Protein AF-A0A915UK64-F1 (afdb_monomer)

Nearest PDB structures (foldseek):
  8p67-assembly1_A  TM=4.658E-01  e=6.134E-02  Thermothelomyces thermophilus
  7o0e-assembly2_A  TM=4.823E-01  e=8.021E-02  Thermothelomyces thermophilus ATCC 42464
  5azw-assembly1_B  TM=4.954E-01  e=1.466E+00  Homo sapiens
  2wlj-assembly1_A-2  TM=1.503E-01  e=3.921E+00  Paramagnetospirillum magnetotacticum

Mean predicted aligned error: 5.19 Å

Sequence (589 aa):
MHRLSAAVVAVWLAAMCLLARPHQVGDASEYVAMAGRLASGRPPAMTAEEMAAFTRAWAGSTAGYELQSRQLDPLRGTDGRYDMPHSWVYPLIAVPGVWLARLVGAGDPWGLVLLNVALVLAVLWLAVRRGAGPWTLTLLAGPLAWWIDKPISDLFIACLVALAALAWPAPLSIVLLGLAAAQNPALGVAAATFTLAAVAAEPARLRSRAWQVAVLVGVLLAALPAAYCLVRIGRITPLTVWTDTAVWPSWAAFAFPVLDLNLGFVPRFLPGALAMGLAMLAPAAWRVPGAIPGAVTMLLLLLAVSQQPSHNTGGHPDFSRYWLWVWPFAFPFLLAQDASPTRGARLLGSCLLAAALAWSTMAFRMDRPETYRYPTPLAAWVWRAHPGWSSPLPEAFAERTSHREPGLVPTSTPGCEKVLLANGAWPASCPPRADAPAGCLDGGVLCYANRGADGTYTFEELGRPAQSDLVVHDRTWPRADDASRWVERAVRSGRAGEDGGVAQVRAIWGAAWRQSWVAADGRMIVYVRDVGEAARMAVRHPRPVGIRVTTPDGHHSETTAAPGTDPTMILLPPGAHVLVDISDGPTPR

pLDDT: mean 93.42, std 7.1, range [50.53, 98.69]

Foldseek 3Di:
DFVVLLVVLVVLLVVLLVVFAQAEKFCLLLLLQLLVQVLVVHHSWAALVSQVVSQVVCCPPPRRRHDNVQPDPLQQWPVRTGHGQFFNLLSNVLSVLQVVCVVVVHGSLRSLLVVLSVLLVVLSVLCVVLLFGLLLLLVSLALLSLCSNYSDCLSVLLSLCLVLLSCPPFLVSLLSLLLSLLRPVLSVLLSVLSLVLVCVVPVCLVVDPSNVVSNVNSVCSNQVRQVVCCNTSVGSGSNCVQQVQQDQFDPLLLCVLADPCQAHCCNQQVLNVCSLVVLLPDPQLCVFPLLVSLVVSLNSLSRVRSSGLDQLGMDHQRHGSSVSNNPSSSSSSSSSLSPDPDPVSNVSSNVSSVVSNVSCVPRNRNPDHHDQQAGDPRRLCCCQVPVPVDDHDLQSVQSHQQVDVRGEPFGAHQLRQKTKHALQWGALSDQDPAGDPPLRNDHQWIKMWHQDPVRHTDIDTPGHRSDGPHDYDPHTDNGNDLQSVVVCVVCNQWTKDQPQAQKDWPDKPQFPDKTWTAGPQRKIKMKTFQHDPAIKTWMAGQAKKWKWKADSVGDIDIDIDGHDPGTDIGGHHGDGIMMIIIHHDHDDD

Structure (mmCIF, N/CA/C/O backbone):
data_AF-A0A915UK64-F1
#
_entry.id   AF-A0A915UK64-F1
#
loop_
_atom_site.group_PDB
_atom_site.id
_atom_site.type_symbol
_atom_site.label_atom_id
_atom_site.label_alt_id
_atom_site.label_comp_id
_atom_site.label_asym_id
_atom_site.label_entity_id
_atom_site.label_seq_id
_atom_site.pdbx_PDB_ins_code
_atom_site.Cartn_x
_atom_site.Cartn_y
_atom_site.Cartn_z
_atom_site.occupancy
_atom_site.B_iso_or_equiv
_atom_site.auth_seq_id
_atom_site.auth_comp_id
_atom_site.auth_asym_id
_atom_site.auth_atom_id
_atom_site.pdbx_PDB_model_num
ATOM 1 N N . MET A 1 1 ? -29.291 16.545 12.055 1.00 79.31 1 MET A N 1
ATOM 2 C CA . MET A 1 1 ? -28.179 16.315 11.105 1.00 79.31 1 MET A CA 1
ATOM 3 C C . MET A 1 1 ? -27.456 14.997 11.369 1.00 79.31 1 MET A C 1
ATOM 5 O O . MET A 1 1 ? -27.470 14.181 10.466 1.00 79.31 1 MET A O 1
ATOM 9 N N . HIS A 1 2 ? -26.930 14.713 12.573 1.00 90.31 2 HIS A N 1
ATOM 10 C CA . HIS A 1 2 ? -26.119 13.493 12.804 1.00 90.31 2 HIS A CA 1
ATOM 11 C C . HIS A 1 2 ? -26.854 12.188 12.462 1.00 90.31 2 HIS A C 1
ATOM 13 O O . HIS A 1 2 ? -26.310 11.352 11.753 1.00 90.31 2 HIS A O 1
ATOM 19 N N . ARG A 1 3 ? -28.128 12.050 12.867 1.00 93.00 3 ARG A N 1
ATOM 20 C CA . ARG A 1 3 ? -28.955 10.874 12.528 1.00 93.00 3 ARG A CA 1
ATOM 21 C C . ARG A 1 3 ? -29.110 10.660 11.020 1.00 93.00 3 ARG A C 1
ATOM 23 O O . ARG A 1 3 ? -29.077 9.524 10.571 1.00 93.00 3 ARG A O 1
ATOM 30 N N . LEU A 1 4 ? -29.260 11.743 10.254 1.00 94.94 4 LEU A N 1
ATOM 31 C CA . LEU A 1 4 ? -29.388 11.669 8.799 1.00 94.94 4 LEU A CA 1
ATOM 32 C C . LEU A 1 4 ? -28.062 11.238 8.164 1.00 94.94 4 LEU A C 1
ATOM 34 O O . LEU A 1 4 ? -28.054 10.297 7.385 1.00 94.94 4 LEU A O 1
ATOM 38 N N . SER A 1 5 ? -26.945 11.868 8.539 1.00 95.31 5 SER A N 1
ATOM 39 C CA . SER A 1 5 ? -25.614 11.492 8.043 1.00 95.31 5 SER A CA 1
ATOM 40 C C . SER A 1 5 ? -25.278 10.034 8.366 1.00 95.31 5 SER A C 1
ATOM 42 O O . SER A 1 5 ? -24.819 9.304 7.494 1.00 95.31 5 SER A O 1
ATOM 44 N N . ALA A 1 6 ? -25.569 9.590 9.592 1.00 95.69 6 ALA A N 1
ATOM 45 C CA . ALA A 1 6 ? -25.378 8.206 10.006 1.00 95.69 6 ALA A CA 1
ATOM 46 C C . ALA A 1 6 ? -26.251 7.236 9.197 1.00 95.69 6 ALA A C 1
ATOM 48 O O . ALA A 1 6 ? -25.753 6.208 8.755 1.00 95.69 6 ALA A O 1
ATOM 49 N N . ALA A 1 7 ? -27.524 7.573 8.959 1.00 96.56 7 ALA A N 1
ATOM 50 C CA . ALA A 1 7 ? -28.413 6.762 8.131 1.00 96.56 7 ALA A CA 1
ATOM 51 C C . ALA A 1 7 ? -27.917 6.667 6.680 1.00 96.56 7 ALA A C 1
ATOM 53 O O . ALA A 1 7 ? -27.908 5.578 6.118 1.00 96.56 7 ALA A O 1
ATOM 54 N N . VAL A 1 8 ? -27.444 7.772 6.095 1.00 97.31 8 VAL A N 1
ATOM 55 C CA . VAL A 1 8 ? -26.867 7.785 4.739 1.00 97.31 8 VAL A CA 1
ATOM 56 C C . VAL A 1 8 ? -25.646 6.868 4.655 1.00 97.31 8 VAL A C 1
ATOM 58 O O . VAL A 1 8 ? -25.577 6.036 3.755 1.00 97.31 8 VAL A O 1
ATOM 61 N N . VAL A 1 9 ? -24.714 6.967 5.607 1.00 96.00 9 VAL A N 1
ATOM 62 C CA . VAL A 1 9 ? -23.528 6.095 5.636 1.00 96.00 9 VAL A CA 1
ATOM 63 C C . VAL A 1 9 ? -23.908 4.638 5.883 1.00 96.00 9 VAL A C 1
ATOM 65 O O . VAL A 1 9 ? -23.344 3.759 5.244 1.00 96.00 9 VAL A O 1
ATOM 68 N N . ALA A 1 10 ? -24.885 4.367 6.751 1.00 96.50 10 ALA A N 1
ATOM 69 C CA . ALA A 1 10 ? -25.378 3.014 6.991 1.00 96.50 10 ALA A CA 1
ATOM 70 C C . ALA A 1 10 ? -25.997 2.396 5.729 1.00 96.50 10 ALA A C 1
ATOM 72 O O . ALA A 1 10 ? -25.698 1.251 5.408 1.00 96.50 10 ALA A O 1
ATOM 73 N N . VAL A 1 11 ? -26.819 3.152 4.992 1.00 97.06 11 VAL A N 1
ATOM 74 C CA . VAL A 1 11 ? -27.414 2.702 3.723 1.00 97.06 11 VAL A CA 1
ATOM 75 C C . VAL A 1 11 ? -26.334 2.476 2.669 1.00 97.06 11 VAL A C 1
ATOM 77 O O . VAL A 1 11 ? -26.358 1.454 1.989 1.00 97.06 11 VAL A O 1
ATOM 80 N N . TRP A 1 12 ? -25.365 3.387 2.554 1.00 96.81 12 TRP A N 1
ATOM 81 C CA . TRP A 1 12 ? -24.244 3.228 1.631 1.00 96.81 12 TRP A CA 1
ATOM 82 C C . TRP A 1 12 ? -23.401 1.989 1.964 1.00 96.81 12 TRP A C 1
ATOM 84 O O . TRP A 1 12 ? -23.157 1.171 1.083 1.00 96.81 12 TRP A O 1
ATOM 94 N N . LEU A 1 13 ? -23.030 1.788 3.233 1.00 94.25 13 LEU A N 1
ATOM 95 C CA . LEU A 1 13 ? -22.301 0.595 3.675 1.00 94.25 13 LEU A CA 1
ATOM 96 C C . LEU A 1 13 ? -23.113 -0.682 3.460 1.00 94.25 13 LEU A C 1
ATOM 98 O O . LEU A 1 13 ? -22.552 -1.677 3.022 1.00 94.25 13 LEU A O 1
ATOM 102 N N . ALA A 1 14 ? -24.421 -0.668 3.721 1.00 94.19 14 ALA A N 1
ATOM 103 C CA . ALA A 1 14 ? -25.285 -1.810 3.440 1.00 94.19 14 ALA A CA 1
ATOM 104 C C . ALA A 1 14 ? -25.303 -2.138 1.940 1.00 94.19 14 ALA A C 1
ATOM 106 O O . ALA A 1 14 ? -25.148 -3.299 1.573 1.00 94.19 14 ALA A O 1
ATOM 107 N N . ALA A 1 15 ? -25.414 -1.125 1.074 1.00 95.00 15 ALA A N 1
ATOM 108 C CA . ALA A 1 15 ? -25.320 -1.307 -0.371 1.00 95.00 15 ALA A CA 1
ATOM 109 C C . ALA A 1 15 ? -23.956 -1.879 -0.783 1.00 95.00 15 ALA A C 1
ATOM 111 O O . ALA A 1 15 ? -23.910 -2.777 -1.618 1.00 95.00 15 ALA A O 1
ATOM 112 N N . MET A 1 16 ? -22.860 -1.423 -0.167 1.00 93.00 16 MET A N 1
ATOM 113 C CA . MET A 1 16 ? -21.542 -2.009 -0.407 1.00 93.00 16 MET A CA 1
ATOM 114 C C . MET A 1 16 ? -21.501 -3.480 0.045 1.00 93.00 16 MET A C 1
ATOM 116 O O . MET A 1 16 ? -21.203 -4.361 -0.749 1.00 93.00 16 MET A O 1
ATOM 120 N N . CYS A 1 17 ? -21.909 -3.797 1.271 1.00 90.75 17 CYS A N 1
ATOM 121 C CA . CYS A 1 17 ? -21.935 -5.176 1.767 1.00 90.75 17 CYS A CA 1
ATOM 122 C C . CYS A 1 17 ? -22.793 -6.122 0.905 1.00 90.75 17 CYS A C 1
ATOM 124 O O . CYS A 1 17 ? -22.450 -7.291 0.768 1.00 90.75 17 CYS A O 1
ATOM 126 N N . LEU A 1 18 ? -23.880 -5.637 0.294 1.00 91.38 18 LEU A N 1
ATOM 127 C CA . LEU A 1 18 ? -24.705 -6.427 -0.633 1.00 91.38 18 LEU A CA 1
ATOM 128 C C . LEU A 1 18 ? -24.011 -6.716 -1.973 1.00 91.38 18 LEU A C 1
ATOM 130 O O . LEU A 1 18 ? -24.342 -7.694 -2.640 1.00 91.38 18 LEU A O 1
ATOM 134 N N . LEU A 1 19 ? -23.067 -5.867 -2.374 1.00 91.25 19 LEU A N 1
ATOM 135 C CA . LEU A 1 19 ? -22.261 -6.032 -3.584 1.00 91.25 19 LEU A CA 1
ATOM 136 C C . LEU A 1 19 ? -20.960 -6.808 -3.327 1.00 91.25 19 LEU A C 1
ATOM 138 O O . LEU A 1 19 ? -20.279 -7.170 -4.286 1.00 91.25 19 LEU A O 1
ATOM 142 N N . ALA A 1 20 ? -20.615 -7.053 -2.060 1.00 89.75 20 ALA A N 1
ATOM 143 C CA . ALA A 1 20 ? -19.402 -7.751 -1.661 1.00 89.75 20 ALA A CA 1
ATOM 144 C C . ALA A 1 20 ? -19.347 -9.152 -2.278 1.00 89.75 20 ALA A C 1
ATOM 146 O O . ALA A 1 20 ? -20.303 -9.925 -2.201 1.00 89.75 20 ALA A O 1
ATOM 147 N N . ARG A 1 21 ? -18.203 -9.498 -2.866 1.00 91.25 21 ARG A N 1
ATOM 148 C CA . ARG A 1 21 ? -17.888 -10.854 -3.323 1.00 91.25 21 ARG A CA 1
ATOM 149 C C . ARG A 1 21 ? -16.473 -11.163 -2.866 1.00 91.25 21 ARG A C 1
ATOM 151 O O . ARG A 1 21 ? -15.612 -10.333 -3.106 1.00 91.25 21 ARG A O 1
ATOM 158 N N . PRO A 1 22 ? -16.192 -12.305 -2.222 1.00 91.44 22 PRO A N 1
ATOM 159 C CA . PRO A 1 22 ? -14.835 -12.598 -1.802 1.00 91.44 22 PRO A CA 1
ATOM 160 C C . PRO A 1 22 ? -13.866 -12.525 -2.983 1.00 91.44 22 PRO A C 1
ATOM 162 O O . PRO A 1 22 ? -13.942 -13.326 -3.914 1.00 91.44 22 PRO A O 1
ATOM 165 N N . HIS A 1 23 ? -12.975 -11.541 -2.936 1.00 87.81 23 HIS A N 1
ATOM 166 C CA . HIS A 1 23 ? -11.947 -11.316 -3.941 1.00 87.81 23 HIS A CA 1
ATOM 167 C C . HIS A 1 23 ? -10.587 -11.516 -3.290 1.00 87.81 23 HIS A C 1
ATOM 169 O O . HIS A 1 23 ? -10.319 -11.007 -2.201 1.00 87.81 23 HIS A O 1
ATOM 175 N N . GLN A 1 24 ? -9.716 -12.256 -3.963 1.00 84.81 24 GLN A N 1
ATOM 176 C CA . GLN A 1 24 ? -8.346 -12.404 -3.514 1.00 84.81 24 GLN A CA 1
ATOM 177 C C . GLN A 1 24 ? -7.506 -11.237 -4.014 1.00 84.81 24 GLN A C 1
ATOM 179 O O . GLN A 1 24 ? -7.535 -10.888 -5.190 1.00 84.81 24 GLN A O 1
ATOM 184 N N . VAL A 1 25 ? -6.744 -10.672 -3.090 1.00 88.69 25 VAL A N 1
ATOM 185 C CA . VAL A 1 25 ? -5.741 -9.635 -3.316 1.00 88.69 25 VAL A CA 1
ATOM 186 C C . VAL A 1 25 ? -4.632 -9.843 -2.288 1.00 88.69 25 VAL A C 1
ATOM 188 O O . VAL A 1 25 ? -4.912 -10.348 -1.196 1.00 88.69 25 VAL A O 1
ATOM 191 N N . GLY A 1 26 ? -3.396 -9.473 -2.622 1.00 87.25 26 GLY A N 1
ATOM 192 C CA . GLY A 1 26 ? -2.259 -9.579 -1.702 1.00 87.25 26 GLY A CA 1
ATOM 193 C C . GLY A 1 26 ? -2.134 -10.944 -1.004 1.00 87.25 26 GLY A C 1
ATOM 194 O O . GLY A 1 26 ? -2.046 -11.991 -1.643 1.00 87.25 26 GLY A O 1
ATOM 195 N N . ASP A 1 27 ? -2.141 -10.922 0.327 1.00 89.94 27 ASP A N 1
ATOM 196 C CA . ASP A 1 27 ? -1.935 -12.042 1.256 1.00 89.94 27 ASP A CA 1
ATOM 197 C C . ASP A 1 27 ? -3.220 -12.824 1.615 1.00 89.94 27 ASP A C 1
ATOM 199 O O . ASP A 1 27 ? -3.215 -13.683 2.498 1.00 89.94 27 ASP A O 1
ATOM 203 N N . ALA A 1 28 ? -4.330 -12.594 0.904 1.00 92.25 28 ALA A N 1
ATOM 204 C CA . ALA A 1 28 ? -5.612 -13.277 1.125 1.00 92.25 28 ALA A CA 1
ATOM 205 C C . ALA A 1 28 ? -5.521 -14.817 1.119 1.00 92.25 28 ALA A C 1
ATOM 207 O O . ALA A 1 28 ? -6.276 -15.479 1.837 1.00 92.25 28 ALA A O 1
ATOM 208 N N . SER A 1 29 ? -4.618 -15.400 0.321 1.00 92.38 29 SER A N 1
ATOM 209 C CA . SER A 1 29 ? -4.426 -16.856 0.257 1.00 92.38 29 SER A CA 1
ATOM 210 C C . SER A 1 29 ? -3.999 -17.449 1.591 1.00 92.38 29 SER A C 1
ATOM 212 O O . SER A 1 29 ? -4.513 -18.497 1.982 1.00 92.38 29 SER A O 1
ATOM 214 N N . GLU A 1 30 ? -3.126 -16.761 2.319 1.00 94.25 30 GLU A N 1
ATOM 215 C CA . GLU A 1 30 ? -2.620 -17.205 3.614 1.00 94.25 30 GLU A CA 1
ATOM 216 C C . GLU A 1 30 ? -3.752 -17.264 4.643 1.00 94.25 30 GLU A C 1
ATOM 218 O O . GLU A 1 30 ? -3.938 -18.282 5.315 1.00 94.25 30 GLU A O 1
ATOM 223 N N . TYR A 1 31 ? -4.570 -16.210 4.724 1.00 96.44 31 TYR A N 1
ATOM 224 C CA . TYR A 1 31 ? -5.657 -16.143 5.700 1.00 96.44 31 TYR A CA 1
ATOM 225 C C . TYR A 1 31 ? -6.777 -17.137 5.414 1.00 96.44 31 TYR A C 1
ATOM 227 O O . TYR A 1 31 ? -7.247 -17.797 6.342 1.00 96.44 31 TYR A O 1
ATOM 235 N N . VAL A 1 32 ? -7.191 -17.281 4.150 1.00 96.25 32 VAL A N 1
ATOM 236 C CA . VAL A 1 32 ? -8.225 -18.254 3.761 1.00 96.25 32 VAL A CA 1
ATOM 237 C C . VAL A 1 32 ? -7.767 -19.671 4.095 1.00 96.25 32 VAL A C 1
ATOM 239 O O . VAL A 1 32 ? -8.522 -20.449 4.679 1.00 96.25 32 VAL A O 1
ATOM 242 N N . ALA A 1 33 ? -6.513 -19.998 3.781 1.00 95.88 33 ALA A N 1
ATOM 243 C CA . ALA A 1 33 ? -5.968 -21.324 4.017 1.00 95.88 33 ALA A CA 1
ATOM 244 C C . ALA A 1 33 ? -5.829 -21.632 5.520 1.00 95.88 33 ALA A C 1
ATOM 246 O O . ALA A 1 33 ? -6.239 -22.707 5.970 1.00 95.88 33 ALA A O 1
ATOM 247 N N . MET A 1 34 ? -5.330 -20.680 6.320 1.00 97.75 34 MET A N 1
ATOM 248 C CA . MET A 1 34 ? -5.285 -20.814 7.781 1.00 97.75 34 MET A CA 1
ATOM 249 C C . MET A 1 34 ? -6.688 -20.958 8.385 1.00 97.75 34 MET A C 1
ATOM 251 O O . MET A 1 34 ? -6.904 -21.834 9.223 1.00 97.75 34 MET A O 1
ATOM 255 N N . ALA A 1 35 ? -7.660 -20.155 7.939 1.00 98.06 35 ALA A N 1
ATOM 256 C CA . ALA A 1 35 ? -9.022 -20.174 8.471 1.00 98.06 35 ALA A CA 1
ATOM 257 C C . ALA A 1 35 ? -9.707 -21.517 8.187 1.00 98.06 35 ALA A C 1
ATOM 259 O O . ALA A 1 35 ? -10.296 -22.116 9.088 1.00 98.06 35 ALA A O 1
ATOM 260 N N . GLY A 1 36 ? -9.558 -22.043 6.967 1.00 97.50 36 GLY A N 1
ATOM 261 C CA . GLY A 1 36 ? -10.109 -23.341 6.583 1.00 97.50 36 GLY A CA 1
ATOM 262 C C . GLY A 1 36 ? -9.534 -24.513 7.387 1.00 97.50 36 GLY A C 1
ATOM 263 O O . GLY A 1 36 ? -10.265 -25.456 7.720 1.00 97.50 36 GLY A O 1
ATOM 264 N N . ARG A 1 37 ? -8.245 -24.450 7.753 1.00 97.56 37 ARG A N 1
ATOM 265 C CA . ARG A 1 37 ? -7.592 -25.449 8.617 1.00 97.56 37 ARG A CA 1
ATOM 266 C C . ARG A 1 37 ? -8.059 -25.364 10.058 1.00 97.56 37 ARG A C 1
ATOM 268 O O . ARG A 1 37 ? -8.468 -26.386 10.608 1.00 97.56 37 ARG A O 1
ATOM 275 N N . LEU A 1 38 ? -8.056 -24.163 10.631 1.00 98.38 38 LEU A N 1
ATOM 276 C CA . LEU A 1 38 ? -8.512 -23.926 12.000 1.00 98.38 38 LEU A CA 1
ATOM 277 C C . LEU A 1 38 ? -9.982 -24.336 12.164 1.00 98.38 38 LEU A C 1
ATOM 279 O O . LEU A 1 38 ? -10.325 -25.036 13.114 1.00 98.38 38 LEU A O 1
ATOM 283 N N . ALA A 1 39 ? -10.829 -24.027 11.177 1.00 98.44 39 ALA A N 1
ATOM 284 C CA . ALA A 1 39 ? -12.224 -24.465 11.138 1.00 98.44 39 ALA A CA 1
ATOM 285 C C . ALA A 1 39 ? -12.391 -25.993 11.069 1.00 98.44 39 ALA A C 1
ATOM 287 O O . ALA A 1 39 ? -13.454 -26.507 11.413 1.00 98.44 39 ALA A O 1
ATOM 288 N N . SER A 1 40 ? -11.350 -26.715 10.648 1.00 97.88 40 SER A N 1
ATOM 289 C CA . SER A 1 40 ? -11.303 -28.180 10.575 1.00 97.88 40 SER A CA 1
ATOM 290 C C . SER A 1 40 ? -10.523 -28.807 11.742 1.00 97.88 40 SER A C 1
ATOM 292 O O . SER A 1 40 ? -10.151 -29.977 11.667 1.00 97.88 40 SER A O 1
ATOM 294 N N . GLY A 1 41 ? -10.223 -28.035 12.795 1.00 97.88 41 GLY A N 1
ATOM 295 C CA . GLY A 1 41 ? -9.480 -28.499 13.971 1.00 97.88 41 GLY A CA 1
ATOM 296 C C . GLY A 1 41 ? -7.999 -28.800 13.710 1.00 97.88 41 GLY A C 1
ATOM 297 O O . GLY A 1 41 ? -7.378 -29.528 14.480 1.00 97.88 41 GLY A O 1
ATOM 298 N N . ARG A 1 42 ? -7.426 -28.283 12.615 1.00 97.81 42 ARG A N 1
ATOM 299 C CA . ARG A 1 42 ? -6.015 -28.472 12.238 1.00 97.81 42 ARG A CA 1
ATOM 300 C C . ARG A 1 42 ? -5.172 -27.245 12.609 1.00 97.81 42 ARG A C 1
ATOM 302 O O . ARG A 1 42 ? -5.714 -26.140 12.657 1.00 97.81 42 ARG A O 1
ATOM 309 N N . PRO A 1 43 ? -3.850 -27.403 12.832 1.00 96.50 43 PRO A N 1
ATOM 310 C CA . PRO A 1 43 ? -2.962 -26.265 13.072 1.00 96.50 43 PRO A CA 1
ATOM 311 C C . PRO A 1 43 ? -2.926 -25.320 11.857 1.00 96.50 43 PRO A C 1
ATOM 313 O O . PRO A 1 43 ? -3.121 -25.788 10.730 1.00 96.50 43 PRO A O 1
ATOM 316 N N . PRO A 1 44 ? -2.640 -24.017 12.051 1.00 96.62 44 PRO A N 1
ATOM 317 C CA . PRO A 1 44 ? -2.608 -23.046 10.955 1.00 96.62 44 PRO A CA 1
ATOM 318 C C . PRO A 1 44 ? -1.458 -23.308 9.964 1.00 96.62 44 PRO A C 1
ATOM 320 O O . PRO A 1 44 ? -1.604 -23.028 8.778 1.00 96.62 44 PRO A O 1
ATOM 323 N N . ALA A 1 45 ? -0.359 -23.913 10.424 1.00 96.81 45 ALA A N 1
ATOM 324 C CA . ALA A 1 45 ? 0.768 -24.325 9.589 1.00 96.81 45 ALA A CA 1
ATOM 325 C C . ALA A 1 45 ? 0.458 -25.537 8.687 1.00 96.81 45 ALA A C 1
ATOM 327 O O . ALA A 1 45 ? -0.377 -26.395 9.017 1.00 96.81 45 ALA A O 1
ATOM 328 N N . MET A 1 46 ? 1.178 -25.638 7.565 1.00 96.94 46 MET A N 1
ATOM 329 C CA . MET A 1 46 ? 0.928 -26.618 6.496 1.00 96.94 46 MET A CA 1
ATOM 330 C C . MET A 1 46 ? 2.190 -27.349 6.044 1.00 96.94 46 MET A C 1
ATOM 332 O O . MET A 1 46 ? 3.269 -26.771 6.009 1.00 96.94 46 MET A O 1
ATOM 336 N N . THR A 1 47 ? 2.078 -28.613 5.643 1.00 96.62 47 THR A N 1
ATOM 337 C CA . THR A 1 47 ? 3.159 -29.269 4.888 1.00 96.62 47 THR A CA 1
ATOM 338 C C . THR A 1 47 ? 3.247 -28.696 3.467 1.00 96.62 47 THR A C 1
ATOM 340 O O . THR A 1 47 ? 2.281 -28.128 2.952 1.00 96.62 47 THR A O 1
ATOM 343 N N . ALA A 1 48 ? 4.383 -28.894 2.792 1.00 94.44 48 ALA A N 1
ATOM 344 C CA . ALA A 1 48 ? 4.537 -28.524 1.381 1.00 94.44 48 ALA A CA 1
ATOM 345 C C . ALA A 1 48 ? 3.467 -29.182 0.484 1.00 94.44 48 ALA A C 1
ATOM 347 O O . ALA A 1 48 ? 2.921 -28.545 -0.417 1.00 94.44 48 ALA A O 1
ATOM 348 N N . GLU A 1 49 ? 3.117 -30.441 0.768 1.00 95.25 49 GLU A N 1
ATOM 349 C CA . GLU A 1 49 ? 2.056 -31.165 0.061 1.00 95.25 49 GLU A CA 1
ATOM 350 C C . GLU A 1 49 ? 0.677 -30.536 0.293 1.00 95.25 49 GLU A C 1
ATOM 352 O O . GLU A 1 49 ? -0.084 -30.363 -0.659 1.00 95.25 49 GLU A O 1
ATOM 357 N N . GLU A 1 50 ? 0.364 -30.142 1.531 1.00 95.56 50 GLU A N 1
ATOM 358 C CA . GLU A 1 50 ? -0.892 -29.469 1.871 1.00 95.56 50 GLU A CA 1
ATOM 359 C C . GLU A 1 50 ? -1.009 -28.104 1.178 1.00 95.56 50 GLU A C 1
ATOM 361 O O . GLU A 1 50 ? -2.065 -27.795 0.626 1.00 95.56 50 GLU A O 1
ATOM 366 N N . MET A 1 51 ? 0.072 -27.316 1.135 1.00 94.44 51 MET A N 1
ATOM 367 C CA . MET A 1 51 ? 0.107 -26.045 0.397 1.00 94.44 51 MET A CA 1
ATOM 368 C C . MET A 1 51 ? -0.099 -26.271 -1.103 1.00 94.44 51 MET A C 1
ATOM 370 O O . MET A 1 51 ? -0.878 -25.564 -1.741 1.00 94.44 51 MET A O 1
ATOM 374 N N . ALA A 1 52 ? 0.544 -27.297 -1.669 1.00 91.88 52 ALA A N 1
ATOM 375 C CA . ALA A 1 52 ? 0.380 -27.638 -3.074 1.00 91.88 52 ALA A CA 1
ATOM 376 C C . ALA A 1 52 ? -1.043 -28.125 -3.393 1.00 91.88 52 ALA A C 1
ATOM 378 O O . ALA A 1 52 ? -1.596 -27.762 -4.432 1.00 91.88 52 ALA A O 1
ATOM 379 N N . ALA A 1 53 ? -1.648 -28.915 -2.503 1.00 92.38 53 ALA A N 1
ATOM 380 C CA . ALA A 1 53 ? -3.031 -29.361 -2.620 1.00 92.38 53 ALA A CA 1
ATOM 381 C C . ALA A 1 53 ? -4.012 -28.186 -2.537 1.00 92.38 53 ALA A C 1
ATOM 383 O O . ALA A 1 53 ? -4.930 -28.118 -3.352 1.00 92.38 53 ALA A O 1
ATOM 384 N N . PHE A 1 54 ? -3.786 -27.238 -1.622 1.00 91.81 54 PHE A N 1
ATOM 385 C CA . PHE A 1 54 ? -4.572 -26.010 -1.538 1.00 91.81 54 PHE A CA 1
ATOM 386 C C . PHE A 1 54 ? -4.476 -25.207 -2.841 1.00 91.81 54 PHE A C 1
ATOM 388 O O . PHE A 1 54 ? -5.501 -24.917 -3.450 1.00 91.81 54 PHE A O 1
ATOM 395 N N . THR A 1 55 ? -3.266 -24.933 -3.340 1.00 89.88 55 THR A N 1
ATOM 396 C CA . THR A 1 55 ? -3.089 -24.207 -4.609 1.00 89.88 55 THR A CA 1
ATOM 397 C C . THR A 1 55 ? -3.782 -24.906 -5.780 1.00 89.88 55 THR A C 1
ATOM 399 O O . THR A 1 55 ? -4.463 -24.249 -6.562 1.00 89.88 55 THR A O 1
ATOM 402 N N . ARG A 1 56 ? -3.707 -26.241 -5.878 1.00 89.25 56 ARG A N 1
ATOM 403 C CA . ARG A 1 56 ? -4.437 -26.993 -6.916 1.00 89.25 56 ARG A CA 1
ATOM 404 C C . ARG A 1 56 ? -5.955 -26.893 -6.766 1.00 89.25 56 ARG A C 1
ATOM 406 O O . ARG A 1 56 ? -6.635 -26.696 -7.768 1.00 89.25 56 ARG A O 1
ATOM 413 N N . ALA A 1 57 ? -6.481 -27.007 -5.546 1.00 87.31 57 ALA A N 1
ATOM 414 C CA . ALA A 1 57 ? -7.920 -26.931 -5.282 1.00 87.31 57 ALA A CA 1
ATOM 415 C C . ALA A 1 57 ? -8.527 -25.579 -5.695 1.00 87.31 57 ALA A C 1
ATOM 417 O O . ALA A 1 57 ? -9.706 -25.511 -6.035 1.00 87.31 57 ALA A O 1
ATOM 418 N N . TRP A 1 58 ? -7.715 -24.520 -5.710 1.00 84.31 58 TRP A N 1
ATOM 419 C CA . TRP A 1 58 ? -8.142 -23.164 -6.039 1.00 84.31 58 TRP A CA 1
ATOM 420 C C . TRP A 1 58 ? -7.649 -22.648 -7.399 1.00 84.31 58 TRP A C 1
ATOM 422 O O . TRP A 1 58 ? -8.015 -21.537 -7.786 1.00 84.31 58 TRP A O 1
ATOM 432 N N . ALA A 1 59 ? -6.889 -23.442 -8.160 1.00 82.00 59 ALA A N 1
ATOM 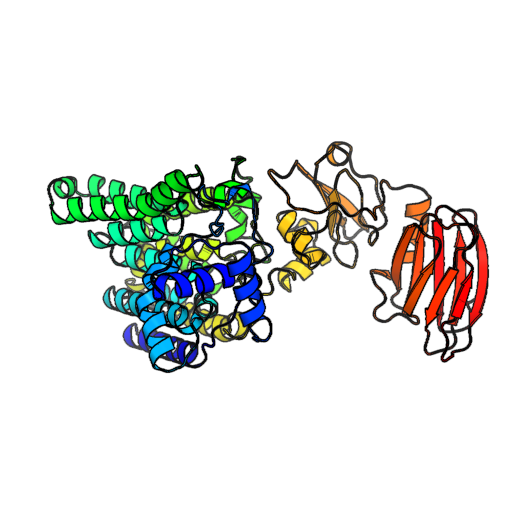433 C CA . ALA A 1 59 ? -6.313 -23.036 -9.448 1.00 82.00 59 ALA A CA 1
ATOM 434 C C . ALA A 1 59 ? -7.369 -22.627 -10.497 1.00 82.00 59 ALA A C 1
ATOM 436 O O . ALA A 1 59 ? -7.093 -21.799 -11.357 1.00 82.00 59 ALA A O 1
ATOM 437 N N . GLY A 1 60 ? -8.583 -23.187 -10.414 1.00 72.62 60 GLY A N 1
ATOM 438 C CA . GLY A 1 60 ? -9.713 -22.852 -11.292 1.00 72.62 60 GLY A CA 1
ATOM 439 C C . GLY A 1 60 ? -10.658 -21.780 -10.741 1.00 72.62 60 GLY A C 1
ATOM 440 O O . GLY A 1 60 ? -11.648 -21.443 -11.387 1.00 72.62 60 GLY A O 1
ATOM 441 N N . SER A 1 61 ? -10.400 -21.263 -9.538 1.00 72.94 61 SER A N 1
ATOM 442 C CA . SER A 1 61 ? -11.209 -20.184 -8.977 1.00 72.94 61 SER A CA 1
ATOM 443 C C . SER A 1 61 ? -10.817 -18.860 -9.626 1.00 72.94 61 SER A C 1
ATOM 445 O O . SER A 1 61 ? -9.638 -18.594 -9.845 1.00 72.94 61 SER A O 1
ATOM 447 N N . THR A 1 62 ? -11.787 -17.971 -9.840 1.00 59.22 62 THR A N 1
ATOM 448 C CA . THR A 1 62 ? -11.517 -16.578 -10.243 1.00 59.22 62 THR A CA 1
ATOM 449 C C . THR A 1 62 ? -10.729 -15.791 -9.189 1.00 59.22 62 THR A C 1
ATOM 451 O O . THR A 1 62 ? -10.414 -14.627 -9.412 1.00 59.22 62 THR A O 1
ATOM 454 N N . ALA A 1 63 ? -10.466 -16.396 -8.028 1.00 54.16 63 ALA A N 1
ATOM 455 C CA . ALA A 1 63 ? -9.698 -15.811 -6.948 1.00 54.16 63 ALA A CA 1
ATOM 456 C C . ALA A 1 63 ? -8.180 -16.014 -7.149 1.00 54.16 63 ALA A C 1
ATOM 458 O O . ALA A 1 63 ? -7.449 -15.042 -7.025 1.00 54.16 63 ALA A O 1
ATOM 459 N N . GLY A 1 64 ? -7.710 -17.197 -7.578 1.00 56.19 64 GLY A N 1
ATOM 460 C CA . GLY A 1 64 ? -6.294 -17.419 -7.933 1.00 56.19 64 GLY A CA 1
ATOM 461 C C . GLY A 1 64 ? -5.336 -17.592 -6.742 1.00 56.19 64 GLY A C 1
ATOM 462 O O . GLY A 1 64 ? -4.354 -16.859 -6.613 1.00 56.19 64 GLY A O 1
ATOM 463 N N . TYR A 1 65 ? -5.603 -18.557 -5.852 1.00 63.62 65 TYR A N 1
ATOM 464 C CA . TYR A 1 65 ? -4.873 -18.716 -4.585 1.00 63.62 65 TYR A CA 1
ATOM 465 C C . TYR A 1 65 ? -3.553 -19.503 -4.728 1.00 63.62 65 TYR A C 1
ATOM 467 O O . TYR A 1 65 ? -3.524 -20.730 -4.598 1.00 63.62 65 TYR A O 1
ATOM 475 N N . GLU A 1 66 ? -2.433 -18.804 -4.933 1.00 68.06 66 GLU A N 1
ATOM 476 C CA . GLU A 1 66 ? -1.090 -19.401 -4.917 1.00 68.06 66 GLU A CA 1
ATOM 477 C C . GLU A 1 66 ? -0.445 -19.306 -3.522 1.00 68.06 66 GLU A C 1
ATOM 479 O O . GLU A 1 66 ? -0.356 -18.232 -2.928 1.00 68.06 66 GLU A O 1
ATOM 484 N N . LEU A 1 67 ? -0.008 -20.451 -2.987 1.00 68.69 67 LEU A N 1
ATOM 485 C CA . LEU A 1 67 ? 0.746 -20.547 -1.729 1.00 68.69 67 LEU A CA 1
ATOM 486 C C . LEU A 1 67 ? 2.123 -21.182 -1.9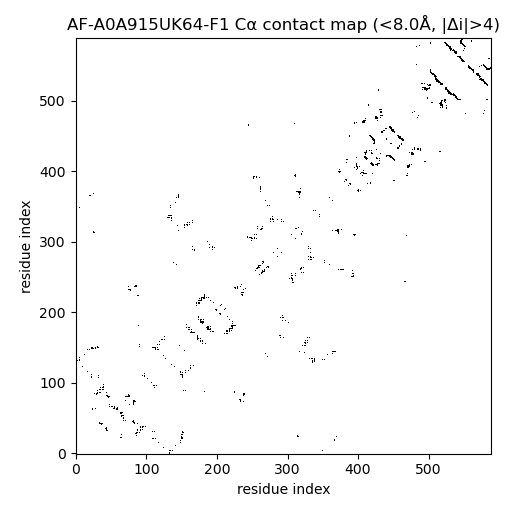21 1.00 68.69 67 LEU A C 1
ATOM 488 O O . LEU A 1 67 ? 2.973 -21.041 -1.051 1.00 68.69 67 LEU A O 1
ATOM 492 N N . GLN A 1 68 ? 2.366 -21.895 -3.025 1.00 59.09 68 GLN A N 1
ATOM 493 C CA . GLN A 1 68 ? 3.603 -22.665 -3.212 1.00 59.09 68 GLN A CA 1
ATOM 494 C C . GLN A 1 68 ? 4.864 -21.793 -3.141 1.00 59.09 68 GLN A C 1
ATOM 496 O O . GLN A 1 68 ? 5.859 -22.214 -2.557 1.00 59.09 68 GLN A O 1
ATOM 501 N N . SER A 1 69 ? 4.789 -20.554 -3.627 1.00 65.12 69 SER A N 1
ATOM 502 C CA . SER A 1 69 ? 5.858 -19.552 -3.541 1.00 65.12 69 SER A CA 1
ATOM 503 C C . SER A 1 69 ? 6.201 -19.100 -2.111 1.00 65.12 69 SER A C 1
ATOM 505 O O . SER A 1 69 ? 7.153 -18.349 -1.919 1.00 65.12 69 SER A O 1
ATOM 507 N N . ARG A 1 70 ? 5.457 -19.554 -1.092 1.00 76.44 70 ARG A N 1
ATOM 508 C CA . ARG A 1 70 ? 5.645 -19.202 0.326 1.00 76.44 70 ARG A CA 1
ATOM 509 C C . ARG A 1 70 ? 6.352 -20.288 1.149 1.00 76.44 70 ARG A C 1
ATOM 511 O O . ARG A 1 70 ? 6.387 -20.194 2.372 1.00 76.44 70 ARG A O 1
ATOM 518 N N . GLN A 1 71 ? 6.922 -21.312 0.511 1.00 84.88 71 GLN A N 1
ATOM 519 C CA . GLN A 1 71 ? 7.765 -22.310 1.186 1.00 84.88 71 GLN A CA 1
ATOM 520 C C . GLN A 1 71 ? 9.143 -21.718 1.506 1.00 84.88 71 GLN A C 1
ATOM 522 O O . GLN A 1 71 ? 10.104 -21.896 0.765 1.00 84.88 71 GLN A O 1
ATOM 527 N N . LEU A 1 72 ? 9.224 -20.977 2.607 1.00 88.69 72 LEU A N 1
ATOM 528 C CA . LEU A 1 72 ? 10.459 -20.343 3.060 1.00 88.69 72 LEU A CA 1
ATOM 529 C C . LEU A 1 72 ? 11.090 -21.199 4.153 1.00 88.69 72 LEU A C 1
ATOM 531 O O . LEU A 1 72 ? 10.466 -21.430 5.187 1.00 88.69 72 LEU A O 1
ATOM 535 N N . ASP A 1 73 ? 12.330 -21.644 3.950 1.00 92.00 73 ASP A N 1
ATOM 536 C CA . ASP A 1 73 ? 13.055 -22.459 4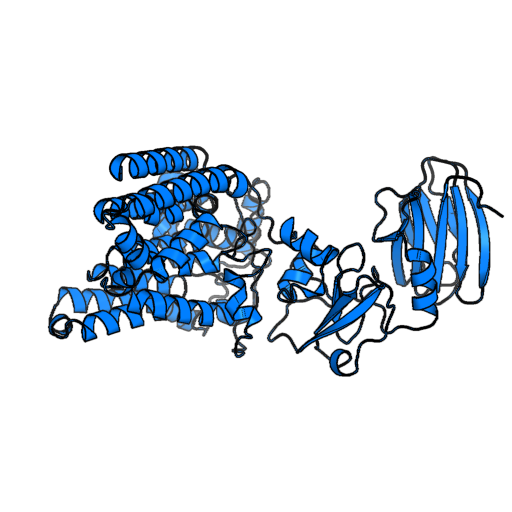.936 1.00 92.00 73 ASP A CA 1
ATOM 537 C C . ASP A 1 73 ? 13.102 -21.830 6.340 1.00 92.00 73 ASP A C 1
ATOM 539 O O . ASP A 1 73 ? 12.875 -22.558 7.309 1.00 92.00 73 ASP A O 1
ATOM 543 N N . PRO A 1 74 ? 13.278 -20.499 6.501 1.00 93.25 74 PRO A N 1
ATOM 544 C CA . PRO A 1 74 ? 13.207 -19.859 7.817 1.00 93.25 74 PRO A CA 1
ATOM 545 C C . PRO A 1 74 ? 11.844 -19.954 8.521 1.00 93.25 74 PRO A C 1
ATOM 547 O O . PRO A 1 74 ? 11.770 -19.687 9.719 1.00 93.25 74 PRO A O 1
ATOM 550 N N . LEU A 1 75 ? 10.770 -20.290 7.798 1.00 94.62 75 LEU A N 1
ATOM 551 C CA . LEU A 1 75 ? 9.412 -20.462 8.328 1.00 94.62 75 LEU A CA 1
ATOM 552 C C . LEU A 1 75 ? 9.032 -21.932 8.529 1.00 94.62 75 LEU A C 1
ATOM 554 O O . LEU A 1 75 ? 7.892 -22.240 8.886 1.00 94.62 75 LEU A O 1
ATOM 558 N N . ARG A 1 76 ? 9.965 -22.857 8.293 1.00 96.50 76 ARG A N 1
ATOM 559 C CA . ARG A 1 76 ? 9.745 -24.278 8.526 1.00 96.50 76 ARG A CA 1
ATOM 560 C C . ARG A 1 76 ? 9.888 -24.581 10.016 1.00 96.50 76 ARG A C 1
ATOM 562 O O . ARG A 1 76 ? 10.972 -24.482 10.584 1.00 96.50 76 ARG A O 1
ATOM 569 N N . GLY A 1 77 ? 8.786 -24.976 10.642 1.00 96.06 77 GLY A N 1
ATOM 570 C CA . GLY A 1 77 ? 8.770 -25.411 12.032 1.00 96.06 77 GLY A CA 1
ATOM 571 C C . GLY A 1 77 ? 9.493 -26.741 12.244 1.00 96.06 77 GLY A C 1
ATOM 572 O O . GLY A 1 77 ? 9.748 -27.503 11.307 1.00 96.06 77 GLY A O 1
ATOM 573 N N . THR A 1 78 ? 9.767 -27.061 13.508 1.00 93.69 78 THR A N 1
ATOM 574 C CA . THR A 1 78 ? 10.419 -28.321 13.920 1.00 93.69 78 THR A CA 1
ATOM 575 C C . THR A 1 78 ? 9.638 -29.583 13.531 1.00 93.69 78 THR A C 1
ATOM 577 O O . THR A 1 78 ? 10.222 -30.657 13.414 1.00 93.69 78 THR A O 1
ATOM 580 N N . ASP A 1 79 ? 8.332 -29.461 13.275 1.00 95.06 79 ASP A N 1
ATOM 581 C CA . ASP A 1 79 ? 7.456 -30.532 12.778 1.00 95.06 79 ASP A CA 1
ATOM 582 C C . ASP A 1 79 ? 7.461 -30.673 11.241 1.00 95.06 79 ASP A C 1
ATOM 584 O O . ASP A 1 79 ? 6.676 -31.438 10.679 1.00 95.06 79 ASP A O 1
ATOM 588 N N . GLY A 1 80 ? 8.319 -29.918 10.549 1.00 95.62 80 GLY A N 1
ATOM 589 C CA . GLY A 1 80 ? 8.479 -29.942 9.100 1.00 95.62 80 GLY A CA 1
ATOM 590 C C . GLY A 1 80 ? 7.402 -29.189 8.313 1.00 95.62 80 GLY A C 1
ATOM 591 O O . GLY A 1 80 ? 7.502 -29.152 7.085 1.00 95.62 80 GLY A O 1
ATOM 592 N N . ARG A 1 81 ? 6.405 -28.593 8.979 1.00 96.94 81 ARG A N 1
ATOM 593 C CA . ARG A 1 81 ? 5.378 -27.746 8.352 1.00 96.94 81 ARG A CA 1
ATOM 594 C C . ARG A 1 81 ? 5.826 -26.285 8.309 1.00 96.94 81 ARG A C 1
ATOM 596 O O . ARG A 1 81 ? 6.540 -25.825 9.193 1.00 96.94 81 ARG A O 1
ATOM 603 N N . TYR A 1 82 ? 5.340 -25.551 7.322 1.00 96.56 82 TYR A N 1
ATOM 604 C CA . TYR A 1 82 ? 5.599 -24.136 7.105 1.00 96.56 82 TYR A CA 1
ATOM 605 C C . TYR A 1 82 ? 4.515 -23.288 7.771 1.00 96.56 82 TYR A C 1
ATOM 607 O O . TYR A 1 82 ? 3.315 -23.518 7.567 1.00 96.56 82 TYR A O 1
ATOM 615 N N . ASP A 1 83 ? 4.942 -22.324 8.581 1.00 95.69 83 ASP A N 1
ATOM 616 C CA . ASP A 1 83 ? 4.089 -21.226 9.023 1.00 95.69 83 ASP A CA 1
ATOM 617 C C . ASP A 1 83 ? 3.936 -20.192 7.907 1.00 95.69 83 ASP A C 1
ATOM 619 O O . ASP A 1 83 ? 4.814 -20.025 7.059 1.00 95.69 83 ASP A O 1
ATOM 623 N N . MET A 1 84 ? 2.797 -19.504 7.908 1.00 94.44 84 MET A N 1
ATOM 624 C CA . MET A 1 84 ? 2.554 -18.420 6.962 1.00 94.44 84 MET A CA 1
ATOM 625 C C . MET A 1 84 ? 3.239 -17.133 7.447 1.00 94.44 84 MET A C 1
ATOM 627 O O . MET A 1 84 ? 3.362 -16.933 8.659 1.00 94.44 84 MET A O 1
ATOM 631 N N . PRO A 1 85 ? 3.658 -16.247 6.527 1.00 91.38 85 PRO A N 1
ATOM 632 C CA . PRO A 1 85 ? 4.204 -14.932 6.862 1.00 91.38 85 PRO A CA 1
ATOM 633 C C . PRO A 1 85 ? 3.314 -14.118 7.820 1.00 91.38 85 PRO A C 1
ATOM 635 O O . PRO A 1 85 ? 3.820 -13.444 8.719 1.00 91.38 85 PRO A O 1
ATOM 638 N N . HIS A 1 86 ? 1.990 -14.184 7.650 1.00 93.19 86 HIS A N 1
ATOM 639 C CA . HIS A 1 86 ? 1.043 -13.399 8.443 1.00 93.19 86 HIS A CA 1
ATOM 640 C C . HIS A 1 86 ? 0.431 -14.169 9.627 1.00 93.19 86 HIS A C 1
ATOM 642 O O . HIS A 1 86 ? 0.285 -15.390 9.615 1.00 93.19 86 HIS A O 1
ATOM 648 N N . SER A 1 87 ? 0.033 -13.422 10.667 1.00 95.56 87 SER A N 1
ATOM 649 C CA . SER A 1 87 ? -0.523 -13.971 11.913 1.00 95.56 87 SER A CA 1
ATOM 650 C C . SER A 1 87 ? -1.850 -14.714 11.698 1.00 95.56 87 SER A C 1
ATOM 652 O O . SER A 1 87 ? -2.731 -14.263 10.958 1.00 95.56 87 SER A O 1
ATOM 654 N N . TRP A 1 88 ? -2.019 -15.830 12.416 1.00 97.31 88 TRP A N 1
ATOM 655 C CA . TRP A 1 88 ? -3.197 -16.702 12.369 1.00 97.31 88 TRP A CA 1
ATOM 656 C C . TRP A 1 88 ? -4.386 -16.209 13.213 1.00 97.31 88 TRP A C 1
ATOM 658 O O . TRP A 1 88 ? -5.443 -16.843 13.204 1.00 97.31 88 TRP A O 1
ATOM 668 N N . VAL A 1 89 ? -4.257 -15.087 13.931 1.00 97.81 89 VAL A N 1
ATOM 669 C CA . VAL A 1 89 ? -5.297 -14.587 14.851 1.00 97.81 89 VAL A CA 1
ATOM 670 C C . VAL A 1 89 ? -6.571 -14.173 14.115 1.00 97.81 89 VAL A C 1
ATOM 672 O O . VAL A 1 89 ? -7.658 -14.606 14.496 1.00 97.81 89 VAL A O 1
ATOM 675 N N . TYR A 1 90 ? -6.461 -13.383 13.044 1.00 98.25 90 TYR A N 1
ATOM 676 C CA . TYR A 1 90 ? -7.605 -13.027 12.201 1.00 98.25 90 TYR A CA 1
ATOM 677 C C . TYR A 1 90 ? -8.331 -14.273 11.643 1.00 98.25 90 TYR A C 1
ATOM 679 O O . TYR A 1 90 ? -9.538 -14.398 11.874 1.00 98.25 90 TYR A O 1
ATOM 687 N N . PRO A 1 91 ? -7.631 -15.246 11.019 1.00 98.44 91 PRO A N 1
ATOM 688 C CA . PRO A 1 91 ? -8.216 -16.529 10.635 1.00 98.44 91 PRO A CA 1
ATOM 689 C C . PRO A 1 91 ? -8.929 -17.269 11.767 1.00 98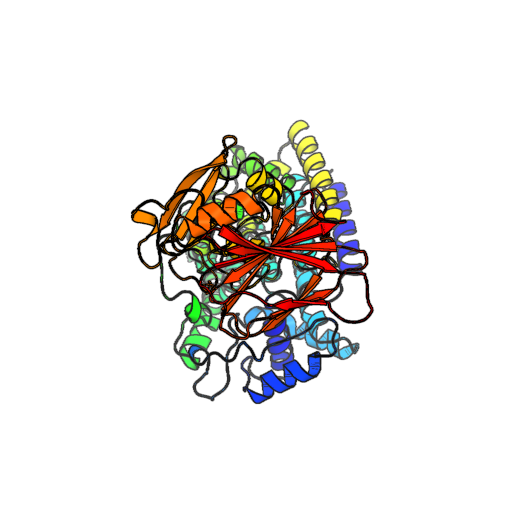.44 91 PRO A C 1
ATOM 691 O O . PRO A 1 91 ? -10.018 -17.796 11.549 1.00 98.44 91 PRO A O 1
ATOM 694 N N . LEU A 1 92 ? -8.350 -17.296 12.974 1.00 98.44 92 LEU A N 1
ATOM 695 C CA . LEU A 1 92 ? -8.961 -17.964 14.123 1.00 98.44 92 LEU A CA 1
ATOM 696 C C . LEU A 1 92 ? -10.291 -17.313 14.515 1.00 98.44 92 LEU A C 1
ATOM 698 O O . LEU A 1 92 ? -11.277 -18.011 14.740 1.00 98.44 92 LEU A O 1
ATOM 702 N N . ILE A 1 93 ? -10.339 -15.983 14.574 1.00 98.44 93 ILE A N 1
ATOM 703 C CA . ILE A 1 93 ? -11.561 -15.245 14.929 1.00 98.44 93 ILE A CA 1
ATOM 704 C C . ILE A 1 93 ? -12.626 -15.397 13.841 1.00 98.44 93 ILE A C 1
ATOM 706 O O . ILE A 1 93 ? -13.818 -15.364 14.140 1.00 98.44 93 ILE A O 1
ATOM 710 N N . ALA A 1 94 ? -12.214 -15.606 12.589 1.00 98.56 94 ALA A N 1
ATOM 711 C CA . ALA A 1 94 ? -13.122 -15.842 11.475 1.00 98.56 94 ALA A CA 1
ATOM 712 C C . ALA A 1 94 ? -13.731 -17.258 11.454 1.00 98.56 94 ALA A C 1
ATOM 714 O O . ALA A 1 94 ? -14.708 -17.470 10.736 1.00 98.56 94 ALA A O 1
ATOM 715 N N . VAL A 1 95 ? -13.219 -18.220 12.237 1.00 98.62 95 VAL A N 1
ATOM 716 C CA . VAL A 1 95 ? -13.680 -19.626 12.225 1.00 98.62 95 VAL A CA 1
ATOM 717 C C . VAL A 1 95 ? -15.202 -19.783 12.375 1.00 98.62 95 VAL A C 1
ATOM 719 O O . VAL A 1 95 ? -15.783 -20.514 11.570 1.00 98.62 95 VAL A O 1
ATOM 722 N N . PRO A 1 96 ? -15.899 -19.098 13.306 1.00 98.56 96 PRO A N 1
ATOM 723 C CA . PRO A 1 96 ? -17.356 -19.187 13.387 1.00 98.56 96 PRO A CA 1
ATOM 724 C C . PRO A 1 96 ? -18.052 -18.750 12.092 1.00 98.56 96 PRO A C 1
ATOM 726 O O . PRO A 1 96 ? -19.021 -19.375 11.666 1.00 98.56 96 PRO A O 1
ATOM 729 N N . GLY A 1 97 ? -17.530 -17.716 11.425 1.00 98.12 97 GLY A N 1
ATOM 730 C CA . GLY A 1 97 ? -18.015 -17.283 10.116 1.00 98.12 97 GLY A CA 1
ATOM 731 C C . GLY A 1 97 ? -17.758 -18.325 9.027 1.00 98.12 97 GLY A C 1
ATOM 732 O O . GLY A 1 97 ? -18.624 -18.551 8.186 1.00 98.12 97 GLY A O 1
ATOM 733 N N . VAL A 1 98 ? -16.605 -19.002 9.060 1.00 98.44 98 VAL A N 1
ATOM 734 C CA . VAL A 1 98 ? -16.281 -20.096 8.127 1.00 98.44 98 VAL A CA 1
ATOM 735 C C . VAL A 1 98 ? -17.242 -21.271 8.309 1.00 98.44 98 VAL A C 1
ATOM 737 O O . VAL A 1 98 ? -17.730 -21.816 7.321 1.00 98.44 98 VAL A O 1
ATOM 740 N N . TRP A 1 99 ? -17.582 -21.639 9.547 1.00 98.50 99 TRP A N 1
ATOM 741 C CA . TRP A 1 99 ? -18.595 -22.667 9.803 1.00 98.50 99 TRP A CA 1
ATOM 742 C C . TRP A 1 99 ? -19.960 -22.280 9.234 1.00 98.50 99 TRP A C 1
ATOM 744 O O . TRP A 1 99 ? -20.577 -23.092 8.549 1.00 98.50 99 TRP A O 1
ATOM 754 N N . LEU A 1 100 ? -20.408 -21.040 9.453 1.00 98.19 100 LEU A N 1
ATOM 755 C CA . LEU A 1 100 ? -21.664 -20.540 8.887 1.00 98.19 100 LEU A CA 1
ATOM 756 C C . LEU A 1 100 ? -21.655 -20.556 7.353 1.00 98.19 100 LEU A C 1
ATOM 758 O O . LEU A 1 100 ? -22.637 -20.983 6.750 1.00 98.19 100 LEU A O 1
ATOM 762 N N . ALA A 1 101 ? -20.548 -20.150 6.724 1.00 97.31 101 ALA A N 1
ATOM 763 C CA . ALA A 1 101 ? -20.396 -20.202 5.272 1.00 97.31 101 ALA A CA 1
ATOM 764 C C . ALA A 1 101 ? -20.520 -21.643 4.750 1.00 97.31 101 ALA A C 1
ATOM 766 O O . ALA A 1 101 ? -21.333 -21.910 3.865 1.00 97.31 101 ALA A O 1
ATOM 767 N N . ARG A 1 102 ? -19.802 -22.595 5.361 1.00 97.31 102 ARG A N 1
ATOM 768 C CA . ARG A 1 102 ? -19.873 -24.018 4.993 1.00 97.31 102 ARG A CA 1
ATOM 769 C C . ARG A 1 102 ? -21.277 -24.602 5.167 1.00 97.31 102 ARG A C 1
ATOM 771 O O . ARG A 1 102 ? -21.707 -25.377 4.317 1.00 97.31 102 ARG A O 1
ATOM 778 N N . LEU A 1 103 ? -22.007 -24.217 6.221 1.00 98.06 103 LEU A N 1
ATOM 779 C CA . LEU A 1 103 ? -23.381 -24.683 6.473 1.00 98.06 103 LEU A CA 1
ATOM 780 C C . LEU A 1 103 ? -24.355 -24.319 5.343 1.00 98.06 103 LEU A C 1
ATOM 782 O O . LEU A 1 103 ? -25.273 -25.086 5.070 1.00 98.06 103 LEU A O 1
ATOM 786 N N . VAL A 1 104 ? -24.150 -23.182 4.674 1.00 97.62 104 VAL A N 1
ATOM 787 C CA . VAL A 1 104 ? -24.977 -22.746 3.533 1.00 97.62 104 VAL A CA 1
ATOM 788 C C . VAL A 1 104 ? -24.366 -23.110 2.174 1.00 97.62 104 VAL A C 1
ATOM 790 O O . VAL A 1 104 ? -24.826 -22.629 1.142 1.00 97.62 104 VAL A O 1
ATOM 793 N N . GLY A 1 105 ? -23.319 -23.943 2.156 1.00 96.50 105 GLY A N 1
ATOM 794 C CA . GLY A 1 105 ? -22.612 -24.343 0.936 1.00 96.50 105 GLY A CA 1
ATOM 795 C C . GLY A 1 105 ? -21.745 -23.244 0.311 1.00 96.50 105 GLY A C 1
ATOM 796 O O . GLY A 1 105 ? -21.307 -23.387 -0.829 1.00 96.50 105 GLY A O 1
ATOM 797 N N . ALA A 1 106 ? -21.485 -22.149 1.029 1.00 94.62 106 ALA A N 1
ATOM 798 C CA . ALA A 1 106 ? -20.553 -21.112 0.604 1.00 94.62 106 ALA A CA 1
ATOM 799 C C . ALA A 1 106 ? -19.101 -21.502 0.943 1.00 94.62 106 ALA A C 1
ATOM 801 O O . ALA A 1 106 ? -18.834 -22.218 1.908 1.00 94.62 106 ALA A O 1
ATOM 802 N N . GLY A 1 107 ? -18.145 -21.019 0.144 1.00 93.06 107 GLY A N 1
ATOM 803 C CA . GLY A 1 107 ? -16.718 -21.271 0.376 1.00 93.06 107 GLY A CA 1
ATOM 804 C C . GLY A 1 107 ? -16.147 -20.506 1.576 1.00 93.06 107 GLY A C 1
ATOM 805 O O . GLY A 1 107 ? -16.649 -19.441 1.939 1.00 93.06 107 GLY A O 1
ATOM 806 N N . ASP A 1 108 ? -15.038 -21.008 2.128 1.00 95.69 108 ASP A N 1
ATOM 807 C CA . ASP A 1 108 ? -14.339 -20.451 3.299 1.00 95.69 108 ASP A CA 1
ATOM 808 C C . ASP A 1 108 ? -14.101 -18.923 3.270 1.00 95.69 108 ASP A C 1
ATOM 810 O O . ASP A 1 108 ? -14.312 -18.297 4.311 1.00 95.69 108 ASP A O 1
ATOM 814 N N . PRO A 1 109 ? -13.745 -18.277 2.133 1.00 95.44 109 PRO A N 1
ATOM 815 C CA . PRO A 1 109 ? -13.542 -16.825 2.079 1.00 95.44 109 PRO A CA 1
ATOM 816 C C . PRO A 1 109 ? -14.720 -15.992 2.604 1.00 95.44 109 PRO A C 1
ATOM 818 O O . PRO A 1 109 ? -14.510 -14.930 3.192 1.00 95.44 109 PRO A O 1
ATOM 821 N N . TRP A 1 110 ? -15.958 -16.477 2.454 1.00 96.44 110 TRP A N 1
ATOM 822 C CA . TRP A 1 110 ? -17.144 -15.784 2.964 1.00 96.44 110 TRP A CA 1
ATOM 823 C C . TRP A 1 110 ? -17.162 -15.661 4.487 1.00 96.44 110 TRP A C 1
ATOM 825 O O . TRP A 1 110 ? -17.704 -14.687 5.004 1.00 96.44 110 TRP A O 1
ATOM 835 N N . GLY A 1 111 ? -16.540 -16.593 5.213 1.00 97.25 111 GLY A N 1
ATOM 836 C CA . GLY A 1 111 ? -16.440 -16.509 6.668 1.00 97.25 111 GLY A CA 1
ATOM 837 C C . GLY A 1 111 ? -15.606 -15.319 7.139 1.00 97.25 111 GLY A C 1
ATOM 838 O O . GLY A 1 111 ? -15.974 -14.638 8.097 1.00 97.25 111 GLY A O 1
ATOM 839 N N . LEU A 1 112 ? -14.521 -15.025 6.420 1.00 97.75 112 LEU A N 1
ATOM 840 C CA . LEU A 1 112 ? -13.655 -13.875 6.683 1.00 97.75 112 LEU A CA 1
ATOM 841 C C . LEU A 1 112 ? -14.345 -12.557 6.294 1.00 97.75 112 LEU A C 1
ATOM 843 O O . LEU A 1 112 ? -14.319 -11.594 7.060 1.00 97.75 112 LEU A O 1
ATOM 847 N N . VAL A 1 113 ? -15.042 -12.534 5.152 1.00 96.81 113 VAL A N 1
ATOM 848 C CA . VAL A 1 113 ? -15.848 -11.376 4.720 1.00 96.81 113 VAL A CA 1
ATOM 849 C C . VAL A 1 113 ? -16.977 -11.075 5.711 1.00 96.81 113 VAL A C 1
ATOM 851 O O . VAL A 1 113 ? -17.206 -9.917 6.053 1.00 96.81 113 VAL A O 1
ATOM 854 N N . LEU A 1 114 ? -17.650 -12.098 6.246 1.00 96.81 114 LEU A N 1
ATOM 855 C CA . LEU A 1 114 ? -18.691 -11.913 7.259 1.00 96.81 114 LEU A CA 1
ATOM 856 C C . LEU A 1 114 ? -18.141 -11.243 8.527 1.00 96.81 114 LEU A C 1
ATOM 858 O O . LEU A 1 114 ? -18.779 -10.337 9.068 1.00 96.81 114 LEU A O 1
ATOM 862 N N . LEU A 1 115 ? -16.947 -11.648 8.978 1.00 98.00 115 LEU A N 1
ATOM 863 C CA . LEU A 1 115 ? -16.266 -11.006 10.103 1.00 98.00 115 LEU A CA 1
ATOM 864 C C . LEU A 1 115 ? -15.947 -9.533 9.800 1.00 98.00 115 LEU A C 1
ATOM 866 O O . LEU A 1 115 ? -16.215 -8.669 10.635 1.00 98.00 115 LEU A O 1
ATOM 870 N N . ASN A 1 116 ? -15.432 -9.234 8.605 1.00 97.44 116 ASN A N 1
ATOM 871 C CA . ASN A 1 116 ? -15.139 -7.865 8.176 1.00 97.44 116 ASN A CA 1
ATOM 872 C C . ASN A 1 116 ? -16.392 -6.977 8.208 1.00 97.44 116 ASN A C 1
ATOM 874 O O . ASN A 1 116 ? -16.371 -5.894 8.796 1.00 97.44 116 ASN A O 1
ATOM 878 N N . VAL A 1 117 ? -17.501 -7.456 7.637 1.00 96.50 117 VAL A N 1
ATOM 879 C CA . VAL A 1 117 ? -18.794 -6.755 7.652 1.00 96.50 117 VAL A CA 1
ATOM 880 C C . VAL A 1 117 ? -19.257 -6.507 9.088 1.00 96.50 117 VAL A C 1
ATOM 882 O O . VAL A 1 117 ? -19.610 -5.379 9.437 1.00 96.50 117 VAL A O 1
ATOM 885 N N . ALA A 1 118 ? -19.215 -7.529 9.948 1.00 97.38 118 ALA A N 1
ATOM 886 C CA . ALA A 1 118 ? -19.623 -7.403 11.345 1.00 97.38 118 ALA A CA 1
ATOM 887 C C . ALA A 1 118 ? -18.794 -6.349 12.100 1.00 97.38 118 ALA A C 1
ATOM 889 O O . ALA A 1 118 ? -19.347 -5.553 12.861 1.00 97.38 118 ALA A O 1
ATOM 890 N N . LEU A 1 119 ? -17.483 -6.299 11.857 1.00 97.94 119 LEU A N 1
ATOM 891 C CA . LEU A 1 119 ? -16.584 -5.330 12.478 1.00 97.94 119 LEU A CA 1
ATOM 892 C C . LEU A 1 119 ? -16.835 -3.898 11.997 1.00 97.94 119 LEU A C 1
ATOM 894 O O . LEU A 1 119 ? -16.911 -2.991 12.826 1.00 97.94 119 LEU A O 1
ATOM 898 N N . VAL A 1 120 ? -17.042 -3.685 10.696 1.00 97.06 120 VAL A N 1
ATOM 899 C CA . VAL A 1 120 ? -17.390 -2.360 10.153 1.00 97.06 120 VAL A CA 1
ATOM 900 C C . VAL A 1 120 ? -18.716 -1.864 10.733 1.00 97.06 120 VAL A C 1
ATOM 902 O O . VAL A 1 120 ? -18.820 -0.707 11.151 1.00 97.06 120 VAL A O 1
ATOM 905 N N . LEU A 1 121 ? -19.718 -2.742 10.833 1.00 96.50 121 LEU A N 1
ATOM 906 C CA . LEU A 1 121 ? -21.000 -2.414 11.461 1.00 96.50 121 LEU A CA 1
ATOM 907 C C . LEU A 1 121 ? -20.844 -2.104 12.955 1.00 96.50 121 LEU A C 1
ATOM 909 O O . LEU A 1 121 ? -21.466 -1.160 13.445 1.00 96.50 121 LEU A O 1
ATOM 913 N N . ALA A 1 122 ? -19.989 -2.837 13.673 1.00 98.06 122 ALA A N 1
ATOM 914 C CA . ALA A 1 122 ? -19.689 -2.566 15.077 1.00 98.06 122 ALA A CA 1
ATOM 915 C C . ALA A 1 122 ? -19.006 -1.201 15.266 1.00 98.06 122 ALA A C 1
ATOM 917 O O . ALA A 1 122 ? -19.378 -0.452 16.173 1.00 98.06 122 ALA A O 1
ATOM 918 N N . VAL A 1 123 ? -18.053 -0.846 14.393 1.00 98.19 123 VAL A N 1
ATOM 919 C CA . VAL A 1 123 ? -17.399 0.472 14.392 1.00 98.19 123 VAL A CA 1
ATOM 920 C C . VAL A 1 123 ? -18.423 1.574 14.148 1.00 98.19 123 VAL A C 1
ATOM 922 O O . VAL A 1 123 ? -18.482 2.525 14.926 1.00 98.19 123 VAL A O 1
ATOM 925 N N . LEU A 1 124 ? -19.261 1.443 13.113 1.00 97.56 124 LEU A N 1
ATOM 926 C CA . LEU A 1 124 ? -20.300 2.427 12.808 1.00 97.56 124 LEU A CA 1
ATOM 927 C C . LEU A 1 124 ? -21.272 2.587 13.980 1.00 97.56 124 LEU A C 1
ATOM 929 O O . LEU A 1 124 ? -21.568 3.708 14.394 1.00 97.56 124 LEU A O 1
ATOM 933 N N . TRP A 1 125 ? -21.749 1.473 14.537 1.00 97.81 125 TRP A N 1
ATOM 934 C CA . TRP A 1 125 ? -22.655 1.478 15.679 1.00 97.81 125 TRP A CA 1
ATOM 935 C C . TRP A 1 125 ? -22.040 2.208 16.874 1.00 97.81 125 TRP A C 1
ATOM 937 O O . TRP A 1 125 ? -22.668 3.112 17.434 1.00 97.81 125 TRP A O 1
ATOM 947 N N . LEU A 1 126 ? -20.800 1.871 17.240 1.00 98.12 126 LEU A N 1
ATOM 948 C CA . LEU A 1 126 ? -20.122 2.502 18.366 1.00 98.12 126 LEU A CA 1
ATOM 949 C C . LEU A 1 126 ? -19.846 3.986 18.094 1.00 98.12 126 LEU A C 1
ATOM 951 O O . LEU A 1 126 ? -20.082 4.813 18.973 1.00 98.12 126 LEU A O 1
ATOM 955 N N . ALA A 1 127 ? -19.428 4.348 16.880 1.00 98.00 127 ALA A N 1
ATOM 956 C CA . ALA A 1 127 ? -19.209 5.735 16.479 1.00 98.00 127 ALA A CA 1
ATOM 957 C C . ALA A 1 127 ? -20.496 6.562 16.626 1.00 98.00 127 ALA A C 1
ATOM 959 O O . ALA A 1 127 ? -20.494 7.611 17.272 1.00 98.00 127 ALA A O 1
ATOM 960 N N . VAL A 1 128 ? -21.628 6.063 16.118 1.00 97.44 128 VAL A N 1
ATOM 961 C CA . VAL A 1 128 ? -22.937 6.726 16.251 1.00 97.44 128 VAL A CA 1
ATOM 962 C C . VAL A 1 128 ? -23.347 6.850 17.720 1.00 97.44 128 VAL A C 1
ATOM 964 O O . VAL A 1 128 ? -23.819 7.908 18.138 1.00 97.44 128 VAL A O 1
ATOM 967 N N . ARG A 1 129 ? -23.115 5.814 18.539 1.00 97.25 129 ARG A N 1
ATOM 968 C CA . ARG A 1 129 ? -23.363 5.850 19.995 1.00 97.25 129 ARG A CA 1
ATOM 969 C C . ARG A 1 129 ? -22.484 6.875 20.712 1.00 97.25 129 ARG A C 1
ATOM 971 O O . ARG A 1 129 ? -22.914 7.431 21.719 1.00 97.25 129 ARG A O 1
ATOM 978 N N . ARG A 1 130 ? -21.294 7.159 20.179 1.00 96.75 130 ARG A N 1
ATOM 979 C CA . ARG A 1 130 ? -20.382 8.217 20.640 1.00 96.75 130 ARG A CA 1
ATOM 980 C C . ARG A 1 130 ? -20.700 9.606 20.081 1.00 96.75 130 ARG A C 1
ATOM 982 O O . ARG A 1 130 ? -19.992 10.552 20.404 1.00 96.75 130 ARG A O 1
ATOM 989 N N . GLY A 1 131 ? -21.770 9.748 19.300 1.00 96.75 131 GLY A N 1
ATOM 990 C CA . GLY A 1 131 ? -22.199 11.033 18.756 1.00 96.75 131 GLY A CA 1
ATOM 991 C C . GLY A 1 131 ? -21.528 11.414 17.438 1.00 96.75 131 GLY A C 1
ATOM 992 O O . GLY A 1 131 ? -21.582 12.589 17.080 1.00 96.75 131 GLY A O 1
ATOM 993 N N . ALA A 1 132 ? -20.942 10.449 16.717 1.00 97.44 132 ALA A N 1
ATOM 994 C CA . ALA A 1 132 ? -20.344 10.675 15.406 1.00 97.44 132 ALA A CA 1
ATOM 995 C C . ALA A 1 132 ? -21.294 11.436 14.471 1.00 97.44 132 ALA A C 1
ATOM 997 O O . ALA A 1 132 ? -22.462 11.077 14.283 1.00 97.44 132 ALA A O 1
ATOM 998 N N . GLY A 1 133 ? -20.760 12.499 13.889 1.00 97.62 133 GLY A N 1
ATOM 999 C CA . GLY A 1 133 ? -21.394 13.336 12.889 1.00 97.62 133 GLY A CA 1
ATOM 1000 C C . GLY A 1 133 ? -20.612 13.287 11.573 1.00 97.62 133 GLY A C 1
ATOM 1001 O O . GLY A 1 133 ? -19.865 12.338 11.324 1.00 97.62 133 GLY A O 1
ATOM 1002 N N . PRO A 1 134 ? -20.808 14.277 10.689 1.00 98.19 134 PRO A N 1
ATOM 1003 C CA . PRO A 1 134 ? -20.195 14.276 9.367 1.00 98.19 134 PRO A CA 1
ATOM 1004 C C . PRO A 1 134 ? -18.663 14.167 9.354 1.00 98.19 134 PRO A C 1
ATOM 1006 O O . PRO A 1 134 ? -18.125 13.531 8.450 1.00 98.19 134 PRO A O 1
ATOM 1009 N N . TRP A 1 135 ? -17.953 14.722 10.342 1.00 98.31 135 TRP A N 1
ATOM 1010 C CA . TRP A 1 135 ? -16.488 14.672 10.380 1.00 98.31 135 TRP A CA 1
ATOM 1011 C C . TRP A 1 135 ? -15.990 13.249 10.611 1.00 98.31 135 TRP A C 1
ATOM 1013 O O . TRP A 1 135 ? -15.199 12.733 9.825 1.00 98.31 135 TRP A O 1
ATOM 1023 N N . THR A 1 136 ? -16.505 12.580 11.644 1.00 98.12 136 THR A N 1
ATOM 1024 C CA . THR A 1 136 ? -16.140 11.191 11.957 1.00 98.12 136 THR A CA 1
ATOM 1025 C C . THR A 1 136 ? -16.582 10.241 10.847 1.00 98.12 136 THR A C 1
ATOM 1027 O O . THR A 1 136 ? -15.828 9.367 10.417 1.00 98.12 136 THR A O 1
ATOM 1030 N N . LEU A 1 137 ? -17.797 10.445 10.334 1.00 98.12 137 LEU A N 1
ATOM 1031 C CA . LEU A 1 137 ? -18.359 9.629 9.266 1.00 98.12 137 LEU A CA 1
ATOM 1032 C C . LEU A 1 137 ? -17.589 9.768 7.944 1.00 98.12 137 LEU A C 1
ATOM 1034 O O . LEU A 1 137 ? -17.624 8.834 7.151 1.00 98.12 137 LEU A O 1
ATOM 1038 N N . THR A 1 138 ? -16.863 10.870 7.715 1.00 98.25 138 THR A N 1
ATOM 1039 C CA . THR A 1 138 ? -16.022 11.048 6.516 1.00 98.25 138 THR A CA 1
ATOM 1040 C C . THR A 1 138 ? -14.944 9.966 6.423 1.00 98.25 138 THR A C 1
ATOM 1042 O O . THR A 1 138 ? -14.711 9.439 5.339 1.00 98.25 138 THR A O 1
ATOM 1045 N N . LEU A 1 139 ? -14.318 9.582 7.545 1.00 96.31 139 LEU A N 1
ATOM 1046 C CA . LEU A 1 139 ? -13.332 8.493 7.546 1.00 96.31 139 LEU A CA 1
ATOM 1047 C C . LEU A 1 139 ? -13.982 7.117 7.356 1.00 96.31 139 LEU A C 1
ATOM 1049 O O . LEU A 1 139 ? -13.437 6.279 6.642 1.00 96.31 139 LEU A O 1
ATOM 1053 N N . LEU A 1 140 ? -15.156 6.885 7.954 1.00 96.19 140 LEU A N 1
ATOM 1054 C CA . LEU A 1 140 ? -15.886 5.618 7.793 1.00 96.19 140 LEU A CA 1
ATOM 1055 C C . LEU A 1 140 ? -16.450 5.435 6.378 1.00 96.19 140 LEU A C 1
ATOM 1057 O O . LEU A 1 140 ? -16.538 4.311 5.896 1.00 96.19 140 LEU A O 1
ATOM 1061 N N . ALA A 1 141 ? -16.775 6.535 5.697 1.00 96.19 141 ALA A N 1
ATOM 1062 C CA . ALA A 1 141 ? -17.146 6.574 4.284 1.00 96.19 141 ALA A CA 1
ATOM 1063 C C . ALA A 1 141 ? -15.932 6.524 3.334 1.00 96.19 141 ALA A C 1
ATOM 1065 O O . ALA A 1 141 ? -16.045 6.863 2.155 1.00 96.19 141 ALA A O 1
ATOM 1066 N N . GLY A 1 142 ? -14.752 6.177 3.849 1.00 93.81 142 GLY A N 1
ATOM 1067 C CA . GLY A 1 142 ? -13.492 6.231 3.127 1.00 93.81 142 GLY A CA 1
ATOM 1068 C C . GLY A 1 142 ? -13.096 4.938 2.407 1.00 93.81 142 GLY A C 1
ATOM 1069 O O . GLY A 1 142 ? -13.931 4.062 2.163 1.00 93.81 142 GLY A O 1
ATOM 1070 N N . PRO A 1 143 ? -11.792 4.801 2.101 1.00 93.69 143 PRO A N 1
ATOM 1071 C CA . PRO A 1 143 ? -11.218 3.653 1.402 1.00 93.69 143 PRO A CA 1
ATOM 1072 C C . PRO A 1 143 ? -11.537 2.276 2.013 1.00 93.69 143 PRO A C 1
ATOM 1074 O O . PRO A 1 143 ? -11.479 1.289 1.286 1.00 93.69 143 PRO A O 1
ATOM 1077 N N . LEU A 1 144 ? -11.918 2.195 3.302 1.00 93.50 144 LEU A N 1
ATOM 1078 C CA . LEU A 1 144 ? -12.277 0.945 4.005 1.00 93.50 144 LEU A CA 1
ATOM 1079 C C . LEU A 1 144 ? -13.234 0.054 3.214 1.00 93.50 144 LEU A C 1
ATOM 1081 O O . LEU A 1 144 ? -13.122 -1.167 3.295 1.00 93.50 144 LEU A O 1
ATOM 1085 N N . ALA A 1 145 ? -14.156 0.656 2.457 1.00 94.31 145 ALA A N 1
ATOM 1086 C CA . ALA A 1 145 ? -15.149 -0.081 1.688 1.00 94.31 145 ALA A CA 1
ATOM 1087 C C . ALA A 1 145 ? -14.532 -1.091 0.716 1.00 94.31 145 ALA A C 1
ATOM 1089 O O . ALA A 1 145 ? -15.090 -2.170 0.549 1.00 94.31 145 ALA A O 1
ATOM 1090 N N . TRP A 1 146 ? -13.366 -0.791 0.138 1.00 95.81 146 TRP A N 1
ATOM 1091 C CA . TRP A 1 146 ? -12.704 -1.702 -0.795 1.00 95.81 146 TRP A CA 1
ATOM 1092 C C . TRP A 1 146 ? -12.242 -3.009 -0.139 1.00 95.81 146 TRP A C 1
ATOM 1094 O O . TRP A 1 146 ? -12.187 -4.034 -0.809 1.00 95.81 146 TRP A O 1
ATOM 1104 N N . TRP A 1 147 ? -11.925 -2.985 1.161 1.00 95.88 147 TRP A N 1
ATOM 1105 C CA . TRP A 1 147 ? -11.436 -4.153 1.900 1.00 95.88 147 TRP A CA 1
ATOM 1106 C C . TRP A 1 147 ? -12.547 -5.016 2.508 1.00 95.88 147 TRP A C 1
ATOM 1108 O O . TRP A 1 147 ? -12.252 -6.086 3.035 1.00 95.88 147 TRP A O 1
ATOM 1118 N N . ILE A 1 148 ? -13.814 -4.582 2.464 1.00 95.94 148 ILE A N 1
ATOM 1119 C CA . ILE A 1 148 ? -14.931 -5.294 3.115 1.00 95.94 148 ILE A CA 1
ATOM 1120 C C . ILE A 1 148 ? -15.017 -6.746 2.637 1.00 95.94 148 ILE A C 1
ATOM 1122 O O . ILE A 1 148 ? -15.175 -7.663 3.440 1.00 95.94 148 ILE A O 1
ATOM 1126 N N . ASP A 1 149 ? -14.859 -6.952 1.337 1.00 95.31 149 ASP A N 1
ATOM 1127 C CA . ASP A 1 149 ? -14.971 -8.232 0.646 1.00 95.31 149 ASP A CA 1
ATOM 1128 C C . ASP A 1 149 ? -13.611 -8.906 0.384 1.00 95.31 149 ASP A C 1
ATOM 1130 O O . ASP A 1 149 ? -13.530 -9.902 -0.337 1.00 95.31 149 ASP A O 1
ATOM 1134 N N . LYS A 1 150 ? -12.529 -8.373 0.960 1.00 94.94 150 LYS A N 1
ATOM 1135 C CA . LYS A 1 150 ? -11.181 -8.932 0.847 1.00 94.94 150 LYS A CA 1
ATOM 1136 C C . LYS A 1 150 ? -10.862 -9.701 2.127 1.00 94.94 150 LYS A C 1
ATOM 1138 O O . LYS A 1 150 ? -10.872 -9.098 3.201 1.00 94.94 150 LYS A O 1
ATOM 1143 N N . PRO A 1 151 ? -10.576 -11.013 2.065 1.00 95.12 151 PRO A N 1
ATOM 1144 C CA . PRO A 1 151 ? -10.283 -11.820 3.245 1.00 95.12 151 PRO A CA 1
ATOM 1145 C C . PRO A 1 151 ? -8.837 -11.582 3.720 1.00 95.12 151 PRO A C 1
ATOM 1147 O O . PRO A 1 151 ? -8.039 -12.513 3.786 1.00 95.12 151 PRO A O 1
ATOM 1150 N N . ILE A 1 152 ? -8.497 -10.323 4.016 1.00 93.75 152 ILE A N 1
ATOM 1151 C CA . ILE A 1 152 ? -7.190 -9.878 4.512 1.00 93.75 152 ILE A CA 1
ATOM 1152 C C . ILE A 1 152 ? -7.329 -9.152 5.849 1.00 93.75 152 ILE A C 1
ATOM 1154 O O . ILE A 1 152 ? -8.376 -8.582 6.165 1.00 93.75 152 ILE A O 1
ATOM 1158 N N . SER A 1 153 ? -6.262 -9.165 6.650 1.00 96.00 153 SER A N 1
ATOM 1159 C CA . SER A 1 153 ? -6.322 -8.708 8.043 1.00 96.00 153 SER A CA 1
ATOM 1160 C C . SER A 1 153 ? -6.291 -7.184 8.232 1.00 96.00 153 SER A C 1
ATOM 1162 O O . SER A 1 153 ? -6.566 -6.702 9.331 1.00 96.00 153 SER A O 1
ATOM 1164 N N . ASP A 1 154 ? -6.023 -6.402 7.183 1.00 95.44 154 ASP A N 1
ATOM 1165 C CA . ASP A 1 154 ? -5.910 -4.940 7.272 1.00 95.44 154 ASP A CA 1
ATOM 1166 C C . ASP A 1 154 ? -7.183 -4.263 7.796 1.00 95.44 154 ASP A C 1
ATOM 1168 O O . ASP A 1 154 ? -7.126 -3.409 8.687 1.00 95.44 154 ASP A O 1
ATOM 1172 N N . LEU A 1 155 ? -8.353 -4.673 7.293 1.00 95.94 155 LEU A N 1
ATOM 1173 C CA . LEU A 1 155 ? -9.637 -4.142 7.753 1.00 95.94 155 LEU A CA 1
ATOM 1174 C C . LEU A 1 155 ? -9.952 -4.583 9.184 1.00 95.94 155 LEU A C 1
ATOM 1176 O O . LEU A 1 155 ? -10.485 -3.795 9.968 1.00 95.94 155 LEU A O 1
ATOM 1180 N N . PHE A 1 156 ? -9.589 -5.817 9.537 1.00 97.88 156 PHE A N 1
ATOM 1181 C CA . PHE A 1 156 ? -9.706 -6.334 10.897 1.00 97.88 156 PHE A CA 1
ATOM 1182 C C . PHE A 1 156 ? -8.901 -5.471 11.879 1.00 97.88 156 PHE A C 1
ATOM 1184 O O . PHE A 1 156 ? -9.461 -4.978 12.859 1.00 97.88 156 PHE A O 1
ATOM 1191 N N . ILE A 1 157 ? -7.629 -5.199 11.570 1.00 97.56 157 ILE A N 1
ATOM 1192 C CA . ILE A 1 157 ? -6.763 -4.307 12.351 1.00 97.56 157 ILE A CA 1
ATOM 1193 C C . ILE A 1 157 ? -7.387 -2.913 12.469 1.00 97.56 157 ILE A C 1
ATOM 1195 O O . ILE A 1 157 ? -7.568 -2.411 13.581 1.00 97.56 157 ILE A O 1
ATOM 1199 N N . ALA A 1 158 ? -7.749 -2.300 11.338 1.00 97.38 158 ALA A N 1
ATOM 1200 C CA . ALA A 1 158 ? -8.314 -0.955 11.308 1.00 97.38 158 ALA A CA 1
ATOM 1201 C C . ALA A 1 158 ? -9.580 -0.856 12.172 1.00 97.38 158 ALA A C 1
ATOM 1203 O O . ALA A 1 158 ? -9.752 0.110 12.917 1.00 97.38 158 ALA A O 1
ATOM 1204 N N . CYS A 1 159 ? -10.441 -1.878 12.126 1.00 98.25 159 CYS A N 1
ATOM 1205 C CA . CYS A 1 159 ? -11.662 -1.939 12.918 1.00 98.25 159 CYS A CA 1
ATOM 1206 C C . CYS A 1 159 ? -11.396 -2.157 14.414 1.00 98.25 159 CYS A C 1
ATOM 1208 O O . CYS A 1 159 ? -12.049 -1.517 15.235 1.00 98.25 159 CYS A O 1
ATOM 1210 N N . LEU A 1 160 ? -10.439 -3.003 14.803 1.00 98.62 160 LEU A N 1
ATOM 1211 C CA . LEU A 1 160 ? -10.077 -3.168 16.216 1.00 98.62 160 LEU A CA 1
ATOM 1212 C C . LEU A 1 160 ? -9.511 -1.880 16.813 1.00 98.62 160 LEU A C 1
ATOM 1214 O O . LEU A 1 160 ? -9.905 -1.480 17.910 1.00 98.62 160 LEU A O 1
ATOM 1218 N N . VAL A 1 161 ? -8.630 -1.205 16.076 1.00 98.31 161 VAL A N 1
ATOM 1219 C CA . VAL A 1 161 ? -8.049 0.075 16.490 1.00 98.31 161 VAL A CA 1
ATOM 1220 C C . VAL A 1 161 ? -9.126 1.163 16.557 1.00 98.31 161 VAL A C 1
ATOM 1222 O O . VAL A 1 161 ? -9.188 1.912 17.531 1.00 98.31 161 VAL A O 1
ATOM 1225 N N . ALA A 1 162 ? -10.030 1.208 15.576 1.00 98.19 162 ALA A N 1
ATOM 1226 C CA . ALA A 1 162 ? -11.208 2.072 15.574 1.00 98.19 162 ALA A CA 1
ATOM 1227 C C . ALA A 1 162 ? -12.090 1.856 16.809 1.00 98.19 162 ALA A C 1
ATOM 1229 O O . ALA A 1 162 ? -12.410 2.810 17.522 1.00 98.19 162 ALA A O 1
ATOM 1230 N N . LEU A 1 163 ? -12.468 0.605 17.084 1.00 98.69 163 LEU A N 1
ATOM 1231 C CA . LEU A 1 163 ? -13.268 0.243 18.251 1.00 98.69 163 LEU A CA 1
ATOM 1232 C C . LEU A 1 163 ? -12.548 0.611 19.548 1.00 98.69 163 LEU A C 1
ATOM 1234 O O . LEU A 1 163 ? -13.188 1.134 20.455 1.00 98.69 163 LEU A O 1
ATOM 1238 N N . ALA A 1 164 ? -11.233 0.399 19.637 1.00 98.38 164 ALA A N 1
ATOM 1239 C CA . ALA A 1 164 ? -10.446 0.784 20.802 1.00 98.38 164 ALA A CA 1
ATOM 1240 C C . ALA A 1 164 ? -10.455 2.303 21.021 1.00 98.38 164 ALA A C 1
ATOM 1242 O O . ALA A 1 164 ? -10.831 2.767 22.099 1.00 98.38 164 ALA A O 1
ATOM 1243 N N . ALA A 1 165 ? -10.135 3.084 19.985 1.00 97.69 165 ALA A N 1
ATOM 1244 C CA . ALA A 1 165 ? -10.142 4.543 20.042 1.00 97.69 165 ALA A CA 1
ATOM 1245 C C . ALA A 1 165 ? -11.529 5.094 20.427 1.00 97.69 165 ALA A C 1
ATOM 1247 O O . ALA A 1 165 ? -11.632 6.006 21.246 1.00 97.69 165 ALA A O 1
ATOM 1248 N N . LEU A 1 166 ? -12.605 4.496 19.904 1.00 97.62 166 LEU A N 1
ATOM 1249 C CA . LEU A 1 166 ? -13.986 4.846 20.250 1.00 97.62 166 LEU A CA 1
ATOM 1250 C C . LEU A 1 166 ? -14.435 4.304 21.614 1.00 97.62 166 LEU A C 1
ATOM 1252 O O . LEU A 1 166 ? -15.382 4.833 22.187 1.00 97.62 166 LEU A O 1
ATOM 1256 N N . ALA A 1 167 ? -13.824 3.252 22.156 1.00 97.56 167 ALA A N 1
ATOM 1257 C CA . ALA A 1 167 ? -14.138 2.709 23.480 1.00 97.56 167 ALA A CA 1
ATOM 1258 C C . ALA A 1 167 ? -13.363 3.421 24.599 1.00 97.56 167 ALA A C 1
ATOM 1260 O O . ALA A 1 167 ? -13.774 3.371 25.759 1.00 97.56 167 ALA A O 1
ATOM 1261 N N . TRP A 1 168 ? -12.280 4.121 24.268 1.00 96.44 168 TRP A N 1
ATOM 1262 C CA . TRP A 1 168 ? -11.443 4.834 25.224 1.00 96.44 168 TRP A CA 1
ATOM 1263 C C . TRP A 1 168 ? -12.243 5.818 26.111 1.00 96.44 168 TRP A C 1
ATOM 1265 O O . TRP A 1 168 ? -13.052 6.591 25.586 1.00 96.44 168 TRP A O 1
ATOM 1275 N N . PRO A 1 169 ? -12.049 5.832 27.449 1.00 95.06 169 PRO A N 1
ATOM 1276 C CA . PRO A 1 169 ? -11.000 5.151 28.209 1.00 95.06 169 PRO A CA 1
ATOM 1277 C C . PRO A 1 169 ? -11.439 3.849 28.903 1.00 95.06 169 PRO A C 1
ATOM 1279 O O . PRO A 1 169 ? -10.893 3.510 29.955 1.00 95.06 169 PRO A O 1
ATOM 1282 N N . ALA A 1 170 ? -12.435 3.136 28.367 1.00 96.25 170 ALA A N 1
ATOM 1283 C CA . ALA A 1 170 ? -12.923 1.890 28.959 1.00 96.25 170 ALA A CA 1
ATOM 1284 C C . ALA A 1 170 ? -11.857 0.771 28.920 1.00 96.25 170 ALA A C 1
ATOM 1286 O O . ALA A 1 170 ? -11.091 0.709 27.955 1.00 96.25 170 ALA A O 1
ATOM 1287 N N . PRO A 1 171 ? -11.844 -0.169 29.894 1.00 97.19 171 PRO A N 1
ATOM 1288 C CA . PRO A 1 171 ? -10.900 -1.294 29.912 1.00 97.19 171 PRO A CA 1
ATOM 1289 C C . PRO A 1 171 ? -10.890 -2.112 28.609 1.00 97.19 171 PRO A C 1
ATOM 1291 O O . PRO A 1 171 ? -9.834 -2.543 28.155 1.00 97.19 171 PRO A O 1
ATOM 1294 N N . LEU A 1 172 ? -12.049 -2.252 27.951 1.00 97.88 172 LEU A N 1
ATOM 1295 C CA . LEU A 1 172 ? -12.184 -2.939 26.661 1.00 97.88 172 LEU A CA 1
ATOM 1296 C C . LEU A 1 172 ? -11.241 -2.382 25.578 1.00 97.88 172 LEU A C 1
ATOM 1298 O O . LEU A 1 172 ? -10.770 -3.145 24.741 1.00 97.88 172 LEU A O 1
ATOM 1302 N N . SER A 1 173 ? -10.913 -1.085 25.615 1.00 97.94 173 SER A N 1
ATOM 1303 C CA . SER A 1 173 ? -9.959 -0.479 24.680 1.00 97.94 173 SER A CA 1
ATOM 1304 C C . SER A 1 173 ? -8.592 -1.165 24.724 1.00 97.94 173 SER A C 1
ATOM 1306 O O . SER A 1 173 ? -7.979 -1.340 23.678 1.00 97.94 173 SER A O 1
ATOM 1308 N N . ILE A 1 174 ? -8.113 -1.565 25.906 1.00 97.94 174 ILE A N 1
ATOM 1309 C CA . ILE A 1 174 ? -6.802 -2.213 26.060 1.00 97.94 174 ILE A CA 1
ATOM 1310 C C . ILE A 1 174 ? -6.836 -3.645 25.523 1.00 97.94 174 ILE A C 1
ATOM 1312 O O . ILE A 1 174 ? -5.900 -4.072 24.854 1.00 97.94 174 ILE A O 1
ATOM 1316 N N . VAL A 1 175 ? -7.945 -4.360 25.739 1.00 98.50 175 VAL A N 1
ATOM 1317 C CA . VAL A 1 175 ? -8.152 -5.709 25.187 1.00 98.50 175 VAL A CA 1
ATOM 1318 C C . VAL A 1 175 ? -8.157 -5.675 23.657 1.00 98.50 175 VAL A C 1
ATOM 1320 O O . VAL A 1 175 ? -7.482 -6.482 23.026 1.00 98.50 175 VAL A O 1
ATOM 1323 N N . LEU A 1 176 ? -8.868 -4.714 23.058 1.00 98.62 176 LEU A N 1
ATOM 1324 C CA . LEU A 1 176 ? -8.936 -4.549 21.602 1.00 98.62 176 LEU A CA 1
ATOM 1325 C C . LEU A 1 176 ? -7.573 -4.188 20.992 1.00 98.62 176 LEU A C 1
ATOM 1327 O O . LEU A 1 176 ? -7.219 -4.734 19.950 1.00 98.62 176 LEU A O 1
ATOM 1331 N N . LEU A 1 177 ? -6.788 -3.324 21.646 1.00 98.38 177 LEU A N 1
ATOM 1332 C CA . LEU A 1 177 ? -5.424 -3.006 21.202 1.00 98.38 177 LEU A CA 1
ATOM 1333 C C . LEU A 1 177 ? -4.474 -4.196 21.363 1.00 98.38 177 LEU A C 1
ATOM 1335 O O . LEU A 1 177 ? -3.651 -4.425 20.485 1.00 98.38 177 LEU A O 1
ATOM 1339 N N . GLY A 1 178 ? -4.611 -4.983 22.434 1.00 98.31 178 GLY A N 1
ATOM 1340 C CA . GLY A 1 178 ? -3.874 -6.237 22.603 1.00 98.31 178 GLY A CA 1
ATOM 1341 C C . GLY A 1 178 ? -4.204 -7.259 21.513 1.00 98.31 178 GLY A C 1
ATOM 1342 O O . GLY A 1 178 ? -3.309 -7.898 20.969 1.00 98.31 178 GLY A O 1
ATOM 1343 N N . LEU A 1 179 ? -5.477 -7.354 21.118 1.00 98.44 179 LEU A N 1
ATOM 1344 C CA . LEU A 1 179 ? -5.901 -8.201 20.004 1.00 98.44 179 LEU A CA 1
ATOM 1345 C C . LEU A 1 179 ? -5.375 -7.699 18.651 1.00 98.44 179 LEU A C 1
ATOM 1347 O O . LEU A 1 179 ? -4.956 -8.498 17.818 1.00 98.44 179 LEU A O 1
ATOM 1351 N N . ALA A 1 180 ? -5.352 -6.382 18.439 1.00 98.00 180 ALA A N 1
ATOM 1352 C CA . ALA A 1 180 ? -4.754 -5.792 17.248 1.00 98.00 180 ALA A CA 1
ATOM 1353 C C . ALA A 1 180 ? -3.236 -6.059 17.206 1.00 98.00 180 ALA A C 1
ATOM 1355 O O . ALA A 1 180 ? -2.709 -6.445 16.165 1.00 98.00 180 ALA A O 1
ATOM 1356 N N . ALA A 1 181 ? -2.554 -5.958 18.354 1.00 97.25 181 ALA A N 1
ATOM 1357 C CA . ALA A 1 181 ? -1.140 -6.300 18.512 1.00 97.25 181 ALA A CA 1
ATOM 1358 C C . ALA A 1 181 ? -0.844 -7.789 18.262 1.00 97.25 181 ALA A C 1
ATOM 1360 O O . ALA A 1 181 ? 0.215 -8.126 17.741 1.00 97.25 181 ALA A O 1
ATOM 1361 N N . ALA A 1 182 ? -1.795 -8.674 18.568 1.00 97.00 182 ALA A N 1
ATOM 1362 C CA . ALA A 1 182 ? -1.705 -10.094 18.239 1.00 97.00 182 ALA A CA 1
ATOM 1363 C C . ALA A 1 182 ? -1.695 -10.334 16.713 1.00 97.00 182 ALA A C 1
ATOM 1365 O O . ALA A 1 182 ? -1.044 -11.251 16.208 1.00 97.00 182 ALA A O 1
ATOM 1366 N N . GLN A 1 183 ? -2.401 -9.496 15.951 1.00 96.00 183 GLN A N 1
ATOM 1367 C CA . GLN A 1 183 ? -2.349 -9.559 14.492 1.00 96.00 183 GLN A CA 1
ATOM 1368 C C . GLN A 1 183 ? -1.085 -8.890 13.937 1.00 96.00 183 GLN A C 1
ATOM 1370 O O . GLN A 1 183 ? -0.466 -9.435 13.025 1.00 96.00 183 GLN A O 1
ATOM 1375 N N . ASN A 1 184 ? -0.688 -7.740 14.488 1.00 93.94 184 ASN A N 1
ATOM 1376 C CA . ASN A 1 184 ? 0.532 -7.034 14.109 1.00 93.94 184 ASN A CA 1
ATOM 1377 C C . ASN A 1 184 ? 1.263 -6.475 15.346 1.00 93.94 184 ASN A C 1
ATOM 1379 O O . ASN A 1 184 ? 0.787 -5.496 15.931 1.00 93.94 184 ASN A O 1
ATOM 1383 N N . PRO A 1 185 ? 2.448 -7.010 15.708 1.00 93.00 185 PRO A N 1
ATOM 1384 C CA . PRO A 1 185 ? 3.182 -6.602 16.908 1.00 93.00 185 PRO A CA 1
ATOM 1385 C C . PRO A 1 185 ? 3.494 -5.104 17.008 1.00 93.00 185 PRO A C 1
ATOM 1387 O O . PRO A 1 185 ? 3.592 -4.584 18.120 1.00 93.00 185 PRO A O 1
ATOM 1390 N N . ALA A 1 186 ? 3.592 -4.380 15.883 1.00 92.25 186 ALA A N 1
ATOM 1391 C CA . ALA A 1 186 ? 3.812 -2.932 15.890 1.00 92.25 186 ALA A CA 1
ATOM 1392 C C . ALA A 1 186 ? 2.701 -2.179 16.646 1.00 92.25 186 ALA A C 1
ATOM 1394 O O . ALA A 1 186 ? 2.961 -1.161 17.284 1.00 92.25 186 ALA A O 1
ATOM 1395 N N . LEU A 1 187 ? 1.473 -2.711 16.663 1.00 95.75 187 LEU A N 1
ATOM 1396 C CA . LEU A 1 187 ? 0.338 -2.138 17.396 1.00 95.75 187 LEU A CA 1
ATOM 1397 C C . LEU A 1 187 ? 0.437 -2.321 18.915 1.00 95.75 187 LEU A C 1
ATOM 1399 O O . LEU A 1 187 ? -0.325 -1.695 19.653 1.00 95.75 187 LEU A O 1
ATOM 1403 N N . GLY A 1 188 ? 1.414 -3.088 19.410 1.00 95.50 188 GLY A N 1
ATOM 1404 C CA . GLY A 1 188 ? 1.747 -3.130 20.835 1.00 95.50 188 GLY A CA 1
ATOM 1405 C C . GLY A 1 188 ? 2.087 -1.743 21.392 1.00 95.50 188 GLY A C 1
ATOM 1406 O O . GLY A 1 188 ? 1.759 -1.445 22.542 1.00 95.50 188 GLY A O 1
ATOM 1407 N N . VAL A 1 189 ? 2.636 -0.850 20.555 1.00 95.69 189 VAL A N 1
ATOM 1408 C CA . VAL A 1 189 ? 2.894 0.544 20.939 1.00 95.69 189 VAL A CA 1
ATOM 1409 C C . VAL A 1 189 ? 1.611 1.284 21.307 1.00 95.69 189 VAL A C 1
ATOM 1411 O O . VAL A 1 189 ? 1.599 2.022 22.286 1.00 95.69 189 VAL A O 1
ATOM 1414 N N . ALA A 1 190 ? 0.510 1.028 20.593 1.00 96.44 190 ALA A N 1
ATOM 1415 C CA . ALA A 1 190 ? -0.788 1.625 20.876 1.00 96.44 190 ALA A CA 1
ATOM 1416 C C . ALA A 1 190 ? -1.341 1.143 22.222 1.00 96.44 190 ALA A C 1
ATOM 1418 O O . ALA A 1 190 ? -1.828 1.936 23.026 1.00 96.44 190 ALA A O 1
ATOM 1419 N N . ALA A 1 191 ? -1.243 -0.162 22.498 1.00 95.50 191 ALA A N 1
ATOM 1420 C CA . ALA A 1 191 ? -1.661 -0.716 23.783 1.00 95.50 191 ALA A CA 1
ATOM 1421 C C . ALA A 1 191 ? -0.872 -0.085 24.944 1.00 95.50 191 ALA A C 1
ATOM 1423 O O . ALA A 1 191 ? -1.462 0.290 25.962 1.00 95.50 191 ALA A O 1
ATOM 1424 N N . ALA A 1 192 ? 0.442 0.092 24.776 1.00 96.75 192 ALA A N 1
ATOM 1425 C CA . ALA A 1 192 ? 1.311 0.707 25.772 1.00 96.75 192 ALA A CA 1
ATOM 1426 C C . ALA A 1 192 ? 0.990 2.195 25.994 1.00 96.75 192 ALA A C 1
ATOM 1428 O O . ALA A 1 192 ? 0.749 2.601 27.132 1.00 96.75 192 ALA A O 1
ATOM 1429 N N . THR A 1 193 ? 0.925 3.005 24.933 1.00 97.38 193 THR A N 1
ATOM 1430 C CA . THR A 1 193 ? 0.655 4.452 25.026 1.00 97.38 193 THR A CA 1
ATOM 1431 C C . THR A 1 193 ? -0.701 4.737 25.661 1.00 97.38 193 THR A C 1
ATOM 1433 O O . THR A 1 193 ? -0.792 5.571 26.564 1.00 97.38 193 THR A O 1
ATOM 1436 N N . PHE A 1 194 ? -1.751 4.020 25.250 1.00 97.25 194 PHE A N 1
ATOM 1437 C CA . PHE A 1 194 ? -3.079 4.164 25.837 1.00 97.25 194 PHE A CA 1
ATOM 1438 C C . PHE A 1 194 ? -3.080 3.688 27.295 1.00 97.25 194 PHE A C 1
ATOM 1440 O O . PHE A 1 194 ? -3.585 4.397 28.157 1.00 97.25 194 PHE A O 1
ATOM 1447 N N . THR A 1 195 ? -2.448 2.561 27.635 1.00 96.81 195 THR A N 1
ATOM 1448 C CA . THR A 1 195 ? -2.377 2.111 29.040 1.00 96.81 195 THR A CA 1
ATOM 1449 C C . THR A 1 195 ? -1.688 3.142 29.938 1.00 96.81 195 THR A C 1
ATOM 1451 O O . THR A 1 195 ? -2.236 3.511 30.981 1.00 96.81 195 THR A O 1
ATOM 1454 N N . LEU A 1 196 ? -0.528 3.656 29.518 1.00 96.88 196 LEU A N 1
ATOM 1455 C CA . LEU A 1 196 ? 0.227 4.666 30.263 1.00 96.88 196 LEU A CA 1
ATOM 1456 C C . LEU A 1 196 ? -0.567 5.966 30.418 1.00 96.88 196 LEU A C 1
ATOM 1458 O O . LEU A 1 196 ? -0.635 6.510 31.519 1.00 96.88 196 LEU A O 1
ATOM 1462 N N . ALA A 1 197 ? -1.231 6.428 29.356 1.00 96.69 197 ALA A N 1
ATOM 1463 C CA . ALA A 1 197 ? -2.060 7.629 29.407 1.00 96.69 197 ALA A CA 1
ATOM 1464 C C . ALA A 1 197 ? -3.250 7.485 30.370 1.00 96.69 197 ALA A C 1
ATOM 1466 O O . ALA A 1 197 ? -3.575 8.433 31.082 1.00 96.69 197 ALA A O 1
ATOM 1467 N N . ALA A 1 198 ? -3.885 6.308 30.440 1.00 95.69 198 ALA A N 1
ATOM 1468 C CA . ALA A 1 198 ? -4.970 6.053 31.395 1.00 95.69 198 ALA A CA 1
ATOM 1469 C C . ALA A 1 198 ? -4.471 6.118 32.836 1.00 95.69 198 ALA A C 1
ATOM 1471 O O . ALA A 1 198 ? -5.116 6.739 33.676 1.00 95.69 198 ALA A O 1
ATOM 1472 N N . VAL A 1 199 ? -3.342 5.467 33.119 1.00 95.94 199 VAL A N 1
ATOM 1473 C CA . VAL A 1 199 ? -2.761 5.430 34.467 1.00 95.94 199 VAL A CA 1
ATOM 1474 C C . VAL A 1 199 ? -2.284 6.817 34.894 1.00 95.94 199 VAL A C 1
ATOM 1476 O O . VAL A 1 199 ? -2.518 7.206 36.033 1.00 95.94 199 VAL A O 1
ATOM 1479 N N . ALA A 1 200 ? -1.676 7.581 33.984 1.00 96.31 200 ALA A N 1
ATOM 1480 C CA . ALA A 1 200 ? -1.246 8.950 34.253 1.00 96.31 200 ALA A CA 1
ATOM 1481 C C . ALA A 1 200 ? -2.432 9.892 34.522 1.00 96.31 200 ALA A C 1
ATOM 1483 O O . ALA A 1 200 ? -2.358 10.725 35.421 1.00 96.31 200 ALA A O 1
ATOM 1484 N N . ALA A 1 201 ? -3.531 9.749 33.772 1.00 95.44 201 ALA A N 1
ATOM 1485 C CA . ALA A 1 201 ? -4.735 10.554 33.972 1.00 95.44 201 ALA A CA 1
ATOM 1486 C C . ALA A 1 201 ? -5.491 10.181 35.259 1.00 95.44 201 ALA A C 1
ATOM 1488 O O . ALA A 1 201 ? -6.091 11.046 35.893 1.00 95.44 201 ALA A O 1
ATOM 1489 N N . GLU A 1 202 ? -5.485 8.901 35.642 1.00 96.62 202 GLU A N 1
ATOM 1490 C CA . GLU A 1 202 ? -6.236 8.397 36.792 1.00 96.62 202 GLU A CA 1
ATOM 1491 C C . GLU A 1 202 ? -5.516 7.205 37.462 1.00 96.62 202 GLU A C 1
ATOM 1493 O O . GLU A 1 202 ? -5.833 6.038 37.196 1.00 96.62 202 GLU A O 1
ATOM 1498 N N . PRO A 1 203 ? -4.576 7.462 38.394 1.00 96.62 203 PRO A N 1
ATOM 1499 C CA . PRO A 1 203 ? -3.771 6.410 39.028 1.00 96.62 203 PRO A CA 1
ATOM 1500 C C . PRO A 1 203 ? -4.590 5.350 39.781 1.00 96.62 203 PRO A C 1
ATOM 1502 O O . PRO A 1 203 ? -4.168 4.198 39.908 1.00 96.62 203 PRO A O 1
ATOM 1505 N N . ALA A 1 204 ? -5.794 5.705 40.247 1.00 97.12 204 ALA A N 1
ATOM 1506 C CA . ALA A 1 204 ? -6.712 4.785 40.919 1.00 97.12 204 ALA A CA 1
ATOM 1507 C C . ALA A 1 204 ? -7.112 3.579 40.044 1.00 97.12 204 ALA A C 1
ATOM 1509 O O . ALA A 1 204 ? -7.453 2.523 40.583 1.00 97.12 204 ALA A O 1
ATOM 1510 N N . ARG A 1 205 ? -6.996 3.681 38.710 1.00 95.12 205 ARG A N 1
ATOM 1511 C CA . ARG A 1 205 ? -7.241 2.572 37.772 1.00 95.12 205 ARG A CA 1
ATOM 1512 C C . ARG A 1 205 ? -6.382 1.350 38.047 1.00 95.12 205 ARG A C 1
ATOM 1514 O O . ARG A 1 205 ? -6.855 0.236 37.851 1.00 95.12 205 ARG A O 1
ATOM 1521 N N . LEU A 1 206 ? -5.169 1.532 38.572 1.00 94.75 206 LEU A N 1
ATOM 1522 C CA . LEU A 1 206 ? -4.296 0.417 38.946 1.00 94.75 206 LEU A CA 1
ATOM 1523 C C . LEU A 1 206 ? -4.904 -0.476 40.036 1.00 94.75 206 LEU A C 1
ATOM 1525 O O . LEU A 1 206 ? -4.524 -1.636 40.140 1.00 94.75 206 LEU A O 1
ATOM 1529 N N . ARG A 1 207 ? -5.860 0.030 40.826 1.00 97.06 207 ARG A N 1
ATOM 1530 C CA . ARG A 1 207 ? -6.591 -0.744 41.844 1.00 97.06 207 ARG A CA 1
ATOM 1531 C C . ARG A 1 207 ? -7.883 -1.369 41.309 1.00 97.06 207 ARG A C 1
ATOM 1533 O O . ARG A 1 207 ? -8.497 -2.183 41.995 1.00 97.06 207 ARG A O 1
ATOM 1540 N N . SER A 1 208 ? -8.317 -1.002 40.102 1.00 97.81 208 SER A N 1
ATOM 1541 C CA . SER A 1 208 ? -9.534 -1.539 39.494 1.00 97.81 208 SER A CA 1
ATOM 1542 C C . SER A 1 208 ? -9.289 -2.942 38.948 1.00 97.81 208 SER A C 1
ATOM 1544 O O . SER A 1 208 ? -8.499 -3.129 38.023 1.00 97.81 208 SER A O 1
ATOM 1546 N N . ARG A 1 209 ? -10.026 -3.934 39.466 1.00 97.69 209 ARG A N 1
ATOM 1547 C CA . ARG A 1 209 ? -9.963 -5.322 38.971 1.00 97.69 209 ARG A CA 1
ATOM 1548 C C . ARG A 1 209 ? -10.278 -5.413 37.480 1.00 97.69 209 ARG A C 1
ATOM 1550 O O . ARG A 1 209 ? -9.588 -6.118 36.757 1.00 97.69 209 ARG A O 1
ATOM 1557 N N . ALA A 1 210 ? -11.281 -4.671 37.008 1.00 97.56 210 ALA A N 1
ATOM 1558 C CA . ALA A 1 210 ? -11.647 -4.664 35.592 1.00 97.56 210 ALA A CA 1
ATOM 1559 C C . ALA A 1 210 ? -10.501 -4.147 34.708 1.00 97.56 210 ALA A C 1
ATOM 1561 O O . ALA A 1 210 ? -10.264 -4.679 33.627 1.00 97.56 210 ALA A O 1
ATOM 1562 N N . TRP A 1 211 ? -9.764 -3.138 35.184 1.00 97.44 211 TRP A N 1
ATOM 1563 C CA . TRP A 1 211 ? -8.597 -2.609 34.482 1.00 97.44 211 TRP A CA 1
ATOM 1564 C C . TRP A 1 211 ? -7.429 -3.600 34.486 1.00 97.44 211 TRP A C 1
ATOM 1566 O O . TRP A 1 211 ? -6.862 -3.873 33.435 1.00 97.44 211 TRP A O 1
ATOM 1576 N N . GLN A 1 212 ? -7.111 -4.191 35.642 1.00 97.56 212 GLN A N 1
ATOM 1577 C CA . GLN A 1 212 ? -6.062 -5.209 35.767 1.00 97.56 212 GLN A CA 1
ATOM 1578 C C . GLN A 1 212 ? -6.326 -6.417 34.860 1.00 97.56 212 GLN A C 1
ATOM 1580 O O . GLN A 1 212 ? -5.430 -6.850 34.142 1.00 97.56 212 GLN A O 1
ATOM 1585 N N . VAL A 1 213 ? -7.566 -6.921 34.845 1.00 98.12 213 VAL A N 1
ATOM 1586 C CA . VAL A 1 213 ? -7.979 -8.021 33.962 1.00 98.12 213 VAL A CA 1
ATOM 1587 C C . VAL A 1 213 ? -7.848 -7.612 32.499 1.00 98.12 213 VAL A C 1
ATOM 1589 O O . VAL A 1 213 ? -7.309 -8.379 31.711 1.00 98.12 213 VAL A O 1
ATOM 1592 N N . ALA A 1 214 ? -8.281 -6.407 32.124 1.00 98.12 214 ALA A N 1
ATOM 1593 C CA . ALA A 1 214 ? -8.153 -5.938 30.747 1.00 98.12 214 ALA A CA 1
ATOM 1594 C C . ALA A 1 214 ? -6.692 -5.813 30.289 1.00 98.12 214 ALA A C 1
ATOM 1596 O O . ALA A 1 214 ? -6.376 -6.218 29.173 1.00 98.12 214 ALA A O 1
ATOM 1597 N N . VAL A 1 215 ? -5.802 -5.298 31.145 1.00 97.88 215 VAL A N 1
ATOM 1598 C CA . VAL A 1 215 ? -4.359 -5.235 30.867 1.00 97.88 215 VAL A CA 1
ATOM 1599 C C . VAL A 1 215 ? -3.781 -6.641 30.727 1.00 97.88 215 VAL A C 1
ATOM 1601 O O . VAL A 1 215 ? -3.109 -6.915 29.738 1.00 97.88 215 VAL A O 1
ATOM 1604 N N . LEU A 1 216 ? -4.082 -7.548 31.662 1.00 98.00 216 LEU A N 1
ATOM 1605 C CA . LEU A 1 216 ? -3.611 -8.933 31.609 1.00 98.00 216 LEU A CA 1
ATOM 1606 C C . LEU A 1 216 ? -4.070 -9.632 30.325 1.00 98.00 216 LEU A C 1
ATOM 1608 O O . LEU A 1 216 ? -3.252 -10.203 29.614 1.00 98.00 216 LEU A O 1
ATOM 1612 N N . VAL A 1 217 ? -5.363 -9.553 30.000 1.00 98.38 217 VAL A N 1
ATOM 1613 C CA . VAL A 1 217 ? -5.923 -10.149 28.780 1.00 98.38 217 VAL A CA 1
ATOM 1614 C C . VAL A 1 217 ? -5.300 -9.518 27.535 1.00 98.38 217 VAL A C 1
ATOM 1616 O O . VAL A 1 217 ? -4.906 -10.245 26.631 1.00 98.38 217 VAL A O 1
ATOM 1619 N N . GLY A 1 218 ? -5.155 -8.190 27.489 1.00 98.12 218 GLY A N 1
ATOM 1620 C CA . GLY A 1 218 ? -4.514 -7.501 26.367 1.00 98.12 218 GLY A CA 1
ATOM 1621 C C . GLY A 1 218 ? -3.065 -7.949 26.146 1.00 98.12 218 GLY A C 1
ATOM 1622 O O . GLY A 1 218 ? -2.684 -8.237 25.014 1.00 98.12 218 GLY A O 1
ATOM 1623 N N . VAL A 1 219 ? -2.280 -8.078 27.221 1.00 97.88 219 VAL A N 1
ATOM 1624 C CA . VAL A 1 219 ? -0.895 -8.577 27.169 1.00 97.88 219 VAL A CA 1
ATOM 1625 C C . VAL A 1 219 ? -0.847 -10.034 26.713 1.00 97.88 219 VAL A C 1
ATOM 1627 O O . VAL A 1 219 ? -0.048 -10.366 25.843 1.00 97.88 219 VAL A O 1
ATOM 1630 N N . LEU A 1 220 ? -1.711 -10.898 27.256 1.00 97.94 220 LEU A N 1
ATOM 1631 C CA . LEU A 1 220 ? -1.768 -12.308 26.866 1.00 97.94 220 LEU A CA 1
ATOM 1632 C C . LEU A 1 220 ? -2.130 -12.473 25.387 1.00 97.94 220 LEU A C 1
ATOM 1634 O O . LEU A 1 220 ? -1.494 -13.264 24.697 1.00 97.94 220 LEU A O 1
ATOM 1638 N N . LEU A 1 221 ? -3.104 -11.705 24.889 1.00 97.69 221 LEU A N 1
ATOM 1639 C CA . LEU A 1 221 ? -3.472 -11.713 23.472 1.00 97.69 221 LEU A CA 1
ATOM 1640 C C . LEU A 1 221 ? -2.300 -11.270 22.591 1.00 97.69 221 LEU A C 1
ATOM 1642 O O . LEU A 1 221 ? -1.977 -11.969 21.637 1.00 97.69 221 LEU A O 1
ATOM 1646 N N . ALA A 1 222 ? -1.633 -10.164 22.934 1.00 97.00 222 ALA A N 1
ATOM 1647 C CA . ALA A 1 222 ? -0.496 -9.656 22.168 1.00 97.00 222 ALA A CA 1
ATOM 1648 C C . ALA A 1 222 ? 0.701 -10.627 22.165 1.00 97.00 222 ALA A C 1
ATOM 1650 O O . ALA A 1 222 ? 1.370 -10.790 21.147 1.00 97.00 222 ALA A O 1
ATOM 1651 N N . ALA A 1 223 ? 0.966 -11.289 23.295 1.00 97.12 223 ALA A N 1
ATOM 1652 C CA . ALA A 1 223 ? 2.096 -12.200 23.448 1.00 97.12 223 ALA A CA 1
ATOM 1653 C C . ALA A 1 223 ? 1.855 -13.585 22.826 1.00 97.12 223 ALA A C 1
ATOM 1655 O O . ALA A 1 223 ? 2.819 -14.268 22.486 1.00 97.12 223 ALA A O 1
ATOM 1656 N N . LEU A 1 224 ? 0.600 -14.018 22.675 1.00 96.75 224 LEU A N 1
ATOM 1657 C CA . LEU A 1 224 ? 0.269 -15.383 22.260 1.00 96.75 224 LEU A CA 1
ATOM 1658 C C . LEU A 1 224 ? 0.843 -15.763 20.877 1.00 96.75 224 LEU A C 1
ATOM 1660 O O . LEU A 1 224 ? 1.500 -16.804 20.791 1.00 96.75 224 LEU A O 1
ATOM 1664 N N . PRO A 1 225 ? 0.686 -14.957 19.809 1.00 96.06 225 PRO A N 1
ATOM 1665 C CA . PRO A 1 225 ? 1.270 -15.279 18.504 1.00 96.06 225 PRO A CA 1
ATOM 1666 C C . PRO A 1 225 ? 2.796 -15.272 18.533 1.00 96.06 225 PRO A C 1
ATOM 1668 O O . PRO A 1 225 ? 3.422 -16.133 17.917 1.00 96.06 225 PRO A O 1
ATOM 1671 N N . ALA A 1 226 ? 3.395 -14.360 19.303 1.00 95.50 226 ALA A N 1
ATOM 1672 C CA . ALA A 1 226 ? 4.840 -14.303 19.473 1.00 95.50 226 ALA A CA 1
ATOM 1673 C C . ALA A 1 226 ? 5.389 -15.542 20.186 1.00 95.50 226 ALA A C 1
ATOM 1675 O O . ALA A 1 226 ? 6.365 -16.136 19.734 1.00 95.50 226 ALA A O 1
ATOM 1676 N N . ALA A 1 227 ? 4.732 -15.979 21.262 1.00 97.12 227 ALA A N 1
ATOM 1677 C CA . ALA A 1 227 ? 5.084 -17.204 21.967 1.00 97.12 227 ALA A CA 1
ATOM 1678 C C . ALA A 1 227 ? 4.941 -18.436 21.058 1.00 97.12 227 ALA A C 1
ATOM 1680 O O . ALA A 1 227 ? 5.839 -19.275 21.024 1.00 97.12 227 ALA A O 1
ATOM 1681 N N . TYR A 1 228 ? 3.857 -18.516 20.276 1.00 96.56 228 TYR A N 1
ATOM 1682 C CA . TYR A 1 228 ? 3.665 -19.572 19.279 1.00 96.56 228 TYR A CA 1
ATOM 1683 C C . TYR A 1 228 ? 4.822 -19.615 18.268 1.00 96.56 228 TYR A C 1
ATOM 1685 O O . TYR A 1 228 ? 5.411 -20.676 18.058 1.00 96.56 228 TYR A O 1
ATOM 1693 N N . CYS A 1 229 ? 5.193 -18.471 17.685 1.00 95.62 229 CYS A N 1
ATOM 1694 C CA . CYS A 1 229 ? 6.262 -18.407 16.687 1.00 95.62 229 CYS A CA 1
ATOM 1695 C C . CYS A 1 229 ? 7.638 -18.715 17.299 1.00 95.62 229 CYS A C 1
ATOM 1697 O O . CYS A 1 229 ? 8.423 -19.447 16.698 1.00 95.62 229 CYS A O 1
ATOM 1699 N N . LEU A 1 230 ? 7.920 -18.242 18.518 1.00 95.81 230 LEU A N 1
ATOM 1700 C CA . LEU A 1 230 ? 9.186 -18.520 19.203 1.00 95.81 230 LEU A CA 1
ATOM 1701 C C . LEU A 1 230 ? 9.364 -20.012 19.462 1.00 95.81 230 LEU A C 1
ATOM 1703 O O . LEU A 1 230 ? 10.430 -20.558 19.197 1.00 95.81 230 LEU A O 1
ATOM 1707 N N . VAL A 1 231 ? 8.313 -20.679 19.939 1.00 96.38 231 VAL A N 1
ATOM 1708 C CA . VAL A 1 231 ? 8.349 -22.122 20.206 1.00 96.38 231 VAL A CA 1
ATOM 1709 C C . VAL A 1 231 ? 8.508 -22.924 18.914 1.00 96.38 231 VAL A C 1
ATOM 1711 O O . VAL A 1 231 ? 9.186 -23.949 18.906 1.00 96.38 231 VAL A O 1
ATOM 1714 N N . ARG A 1 232 ? 7.876 -22.482 17.823 1.00 95.19 232 ARG A N 1
ATOM 1715 C CA . ARG A 1 232 ? 7.741 -23.285 16.604 1.00 95.19 232 ARG A CA 1
ATOM 1716 C C . ARG A 1 232 ? 8.851 -23.060 15.578 1.00 95.19 232 ARG A C 1
ATOM 1718 O O . ARG A 1 232 ? 9.341 -24.035 15.013 1.00 95.19 232 ARG A O 1
ATOM 1725 N N . ILE A 1 233 ? 9.230 -21.803 15.352 1.00 95.69 233 ILE A N 1
ATOM 1726 C CA . ILE A 1 233 ? 10.207 -21.375 14.334 1.00 95.69 233 ILE A CA 1
ATOM 1727 C C . ILE A 1 233 ? 11.366 -20.552 14.924 1.00 95.69 233 ILE A C 1
ATOM 1729 O O . ILE A 1 233 ? 12.204 -20.049 14.182 1.00 95.69 233 ILE A O 1
ATOM 1733 N N . GLY A 1 234 ? 11.430 -20.377 16.251 1.00 94.50 234 GLY A N 1
ATOM 1734 C CA . GLY A 1 234 ? 12.520 -19.643 16.906 1.00 94.50 234 GLY A CA 1
ATOM 1735 C C . GLY A 1 234 ? 12.509 -18.129 16.664 1.00 94.50 234 GLY A C 1
ATOM 1736 O O . GLY A 1 234 ? 13.522 -17.472 16.889 1.00 94.50 234 GLY A O 1
ATOM 1737 N N . ARG A 1 235 ? 11.388 -17.557 16.200 1.00 92.62 235 ARG A N 1
ATOM 1738 C CA . ARG A 1 235 ? 11.250 -16.127 15.855 1.00 92.62 235 ARG A CA 1
ATOM 1739 C C . ARG A 1 235 ? 10.029 -15.510 16.533 1.00 92.62 235 ARG A C 1
ATOM 1741 O O . ARG A 1 235 ? 9.020 -16.177 16.704 1.00 92.62 235 ARG A O 1
ATOM 1748 N N . ILE A 1 236 ? 10.091 -14.224 16.887 1.00 91.88 236 ILE A N 1
ATOM 1749 C CA . ILE A 1 236 ? 8.969 -13.499 17.527 1.00 91.88 236 ILE A CA 1
ATOM 1750 C C . ILE A 1 236 ? 7.798 -13.299 16.555 1.00 91.88 236 ILE A C 1
ATOM 1752 O O . ILE A 1 236 ? 6.644 -13.267 16.963 1.00 91.88 236 ILE A O 1
ATOM 1756 N N . THR A 1 237 ? 8.074 -13.169 15.262 1.00 90.56 237 THR A N 1
ATOM 1757 C CA . THR A 1 237 ? 7.057 -13.115 14.210 1.00 90.56 237 THR A CA 1
ATOM 1758 C C . THR A 1 237 ? 7.647 -13.696 12.924 1.00 90.56 237 THR A C 1
ATOM 1760 O O . THR A 1 237 ? 8.845 -13.509 12.695 1.00 90.56 237 THR A O 1
ATOM 1763 N N . PRO A 1 238 ? 6.861 -14.378 12.071 1.00 90.25 238 PRO A N 1
ATOM 1764 C CA . PRO A 1 238 ? 7.338 -14.854 10.773 1.00 90.25 238 PRO A CA 1
ATOM 1765 C C . PRO A 1 238 ? 7.819 -13.698 9.887 1.00 90.25 238 PRO A C 1
ATOM 1767 O O . PRO A 1 238 ? 8.735 -13.867 9.087 1.00 90.25 238 PRO A O 1
ATOM 1770 N N . LEU A 1 239 ? 7.266 -12.495 10.089 1.00 86.88 239 LEU A N 1
ATOM 1771 C CA . LEU A 1 239 ? 7.655 -11.297 9.349 1.00 86.88 239 LEU A CA 1
ATOM 1772 C C . LEU A 1 239 ? 9.115 -10.884 9.573 1.00 86.88 239 LEU A C 1
ATOM 1774 O O . LEU A 1 239 ? 9.657 -10.181 8.723 1.00 86.88 239 LEU A O 1
ATOM 1778 N N . THR A 1 240 ? 9.786 -11.336 10.646 1.00 86.19 240 THR A N 1
ATOM 1779 C CA . THR A 1 240 ? 11.194 -10.953 10.848 1.00 86.19 240 THR A CA 1
ATOM 1780 C C . THR A 1 240 ? 12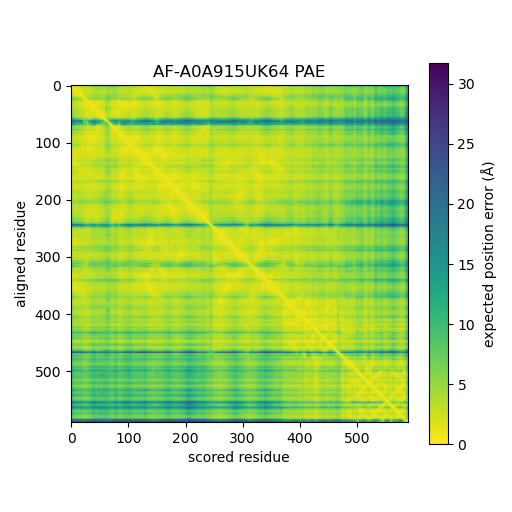.116 -11.470 9.757 1.00 86.19 240 THR A C 1
ATOM 1782 O O . THR A 1 240 ? 13.139 -10.850 9.507 1.00 86.19 240 THR A O 1
ATOM 1785 N N . VAL A 1 241 ? 11.713 -12.511 9.017 1.00 84.12 241 VAL A N 1
ATOM 1786 C CA . VAL A 1 241 ? 12.442 -12.987 7.829 1.00 84.12 241 VAL A CA 1
ATOM 1787 C C . VAL A 1 241 ? 12.715 -11.859 6.826 1.00 84.12 241 VAL A C 1
ATOM 1789 O O . VAL A 1 241 ? 13.752 -11.879 6.170 1.00 84.12 241 VAL A O 1
ATOM 1792 N N . TRP A 1 242 ? 11.839 -10.851 6.762 1.00 78.00 242 TRP A N 1
ATOM 1793 C CA . TRP A 1 242 ? 12.023 -9.665 5.924 1.00 78.00 242 TRP A CA 1
ATOM 1794 C C . TRP A 1 242 ? 12.403 -8.406 6.703 1.00 78.00 242 TRP A C 1
ATOM 1796 O O . TRP A 1 242 ? 12.659 -7.393 6.082 1.00 78.00 242 TRP A O 1
ATOM 1806 N N . THR A 1 243 ? 12.429 -8.405 8.038 1.00 72.62 243 THR A N 1
ATOM 1807 C CA . THR A 1 243 ? 12.682 -7.179 8.829 1.00 72.62 243 THR A CA 1
ATOM 1808 C C . THR A 1 243 ? 13.928 -7.264 9.711 1.00 72.62 243 THR A C 1
ATOM 1810 O O . THR A 1 243 ? 14.074 -6.467 10.636 1.00 72.62 243 THR A O 1
ATOM 1813 N N . ASP A 1 244 ? 14.822 -8.228 9.468 1.00 64.75 244 ASP A N 1
ATOM 1814 C CA . ASP A 1 244 ? 16.015 -8.463 10.300 1.00 64.75 244 ASP A CA 1
ATOM 1815 C C . ASP A 1 244 ? 17.047 -7.303 10.234 1.00 64.75 244 ASP A C 1
ATOM 1817 O O . ASP A 1 244 ? 17.934 -7.216 11.083 1.00 64.75 244 ASP A O 1
ATOM 1821 N N . THR A 1 245 ? 16.915 -6.351 9.299 1.00 63.56 245 THR A N 1
ATOM 1822 C CA . THR A 1 245 ? 17.740 -5.129 9.246 1.00 63.56 245 THR A CA 1
ATOM 1823 C C . THR A 1 245 ? 16.939 -3.902 9.676 1.00 63.56 245 THR A C 1
ATOM 1825 O O . THR A 1 245 ? 16.353 -3.202 8.850 1.00 63.56 245 THR A O 1
ATOM 1828 N N . ALA A 1 246 ? 16.926 -3.607 10.976 1.00 63.53 246 ALA A N 1
ATOM 1829 C CA . ALA A 1 246 ? 16.397 -2.338 11.464 1.00 63.53 246 ALA A CA 1
ATOM 1830 C C . ALA A 1 246 ? 17.276 -1.186 10.948 1.00 63.53 246 ALA A C 1
ATOM 1832 O O . ALA A 1 246 ? 18.389 -0.974 11.431 1.00 63.53 246 ALA A O 1
ATOM 1833 N N . VAL A 1 247 ? 16.782 -0.443 9.958 1.00 75.06 247 VAL A N 1
ATOM 1834 C CA . VAL A 1 247 ? 17.427 0.777 9.462 1.00 75.06 247 VAL A CA 1
ATOM 1835 C C . VAL A 1 247 ? 16.628 1.979 9.940 1.00 75.06 247 VAL A C 1
ATOM 1837 O O . VAL A 1 247 ? 15.397 1.956 9.972 1.00 75.06 247 VAL A O 1
ATOM 1840 N N . TRP A 1 248 ? 17.334 3.034 10.352 1.00 83.19 248 TRP A N 1
ATOM 1841 C CA . TRP A 1 248 ? 16.687 4.294 10.692 1.00 83.19 248 TRP A CA 1
ATOM 1842 C C . TRP A 1 248 ? 15.926 4.817 9.470 1.00 83.19 248 TRP A C 1
ATOM 1844 O O . TRP A 1 248 ? 16.527 4.968 8.403 1.00 83.19 248 TRP A O 1
ATOM 1854 N N . PRO A 1 249 ? 14.618 5.080 9.597 1.00 85.12 249 PRO A N 1
ATOM 1855 C CA . PRO A 1 249 ? 13.811 5.438 8.449 1.00 85.12 249 PRO A CA 1
ATOM 1856 C C . PRO A 1 249 ? 14.221 6.799 7.903 1.00 85.12 249 PRO A C 1
ATOM 1858 O O . PRO A 1 249 ? 14.444 7.756 8.650 1.00 85.12 249 PRO A O 1
ATOM 1861 N N . SER A 1 250 ? 14.280 6.896 6.577 1.00 88.88 250 SER A N 1
ATOM 1862 C CA . SER A 1 250 ? 14.414 8.184 5.909 1.00 88.88 250 SER A CA 1
ATOM 1863 C C . SER A 1 250 ? 13.130 9.000 6.076 1.00 88.88 250 SER A C 1
ATOM 1865 O O . SER A 1 250 ? 12.039 8.457 6.279 1.00 88.88 250 SER A O 1
ATOM 1867 N N . TRP A 1 251 ? 13.232 10.323 5.927 1.00 91.38 251 TRP A N 1
ATOM 1868 C CA . TRP A 1 251 ? 12.045 11.181 5.893 1.00 91.38 251 TRP A CA 1
ATOM 1869 C C . TRP A 1 251 ? 11.063 10.761 4.789 1.00 91.38 251 TRP A C 1
ATOM 1871 O O . TRP A 1 251 ? 9.853 10.780 5.004 1.00 91.38 251 TRP A O 1
ATOM 1881 N N . ALA A 1 252 ? 11.577 10.321 3.635 1.00 91.69 252 ALA A N 1
ATOM 1882 C CA . ALA A 1 252 ? 10.753 9.820 2.542 1.00 91.69 252 ALA A CA 1
ATOM 1883 C C . ALA A 1 252 ? 9.938 8.588 2.964 1.00 91.69 252 ALA A C 1
ATOM 1885 O O . ALA A 1 252 ? 8.736 8.558 2.717 1.00 91.69 252 ALA A O 1
ATOM 1886 N N . ALA A 1 253 ? 10.551 7.620 3.657 1.00 91.94 253 ALA A N 1
ATOM 1887 C CA . ALA A 1 253 ? 9.854 6.439 4.172 1.00 91.94 253 ALA A CA 1
ATOM 1888 C C . ALA A 1 253 ? 8.805 6.807 5.235 1.00 91.94 253 ALA A C 1
ATOM 1890 O O . ALA A 1 253 ? 7.674 6.330 5.188 1.00 91.94 253 ALA A O 1
ATOM 1891 N N . PHE A 1 254 ? 9.138 7.724 6.149 1.00 93.94 254 PHE A N 1
ATOM 1892 C CA . PHE A 1 254 ? 8.203 8.217 7.167 1.00 93.94 254 PHE A CA 1
ATOM 1893 C C . PHE A 1 254 ? 6.988 8.936 6.565 1.00 93.94 254 PHE A C 1
ATOM 1895 O O . PHE A 1 254 ? 5.850 8.712 6.980 1.00 93.94 254 PHE A O 1
ATOM 1902 N N . ALA A 1 255 ? 7.214 9.790 5.567 1.00 94.94 255 ALA A N 1
ATOM 1903 C CA . ALA A 1 255 ? 6.162 10.548 4.903 1.00 94.94 255 ALA A CA 1
ATOM 1904 C C . ALA A 1 255 ? 5.363 9.719 3.881 1.00 94.94 255 ALA A C 1
ATOM 1906 O O . ALA A 1 255 ? 4.265 10.133 3.498 1.00 94.94 255 ALA A O 1
ATOM 1907 N N . PHE A 1 256 ? 5.880 8.566 3.443 1.00 94.75 256 PHE A N 1
ATOM 1908 C CA . PHE A 1 256 ? 5.330 7.783 2.336 1.00 94.75 256 PHE A CA 1
ATOM 1909 C C . PHE A 1 256 ? 3.838 7.443 2.488 1.00 94.75 256 PHE A C 1
ATOM 1911 O O . PHE A 1 256 ? 3.073 7.787 1.583 1.00 94.75 256 PHE A O 1
ATOM 1918 N N . PRO A 1 257 ? 3.351 6.882 3.618 1.00 95.19 257 PRO A N 1
ATOM 1919 C CA . PRO A 1 257 ? 1.931 6.536 3.758 1.00 95.19 257 PRO A CA 1
ATOM 1920 C C . PRO A 1 257 ? 0.991 7.750 3.706 1.00 95.19 257 PRO A C 1
ATOM 1922 O O . PRO A 1 257 ? -0.217 7.599 3.530 1.00 95.19 257 PRO A O 1
ATOM 1925 N N . VAL A 1 258 ? 1.527 8.964 3.865 1.00 96.19 258 VAL A N 1
ATOM 1926 C CA . VAL A 1 258 ? 0.756 10.209 3.945 1.00 96.19 258 VAL A CA 1
ATOM 1927 C C . VAL A 1 258 ? 0.818 10.996 2.640 1.00 96.19 258 VAL A C 1
ATOM 1929 O O . VAL A 1 258 ? -0.223 11.427 2.143 1.00 96.19 258 VAL A O 1
ATOM 1932 N N . LEU A 1 259 ? 2.021 11.197 2.097 1.00 96.62 259 LEU A N 1
ATOM 1933 C CA . LEU A 1 259 ? 2.296 12.184 1.048 1.00 96.62 259 LEU A CA 1
ATOM 1934 C C . LEU A 1 259 ? 2.641 11.581 -0.317 1.00 96.62 259 LEU A C 1
ATOM 1936 O O . LEU A 1 259 ? 2.644 12.322 -1.299 1.00 96.62 259 LEU A O 1
ATOM 1940 N N . ASP A 1 260 ? 2.921 10.278 -0.411 1.00 96.19 260 ASP A N 1
ATOM 1941 C CA . ASP A 1 260 ? 3.277 9.664 -1.692 1.00 96.19 260 ASP A CA 1
ATOM 1942 C C . ASP A 1 260 ? 2.158 9.835 -2.734 1.00 96.19 260 ASP A C 1
ATOM 1944 O O . ASP A 1 260 ? 0.987 9.591 -2.456 1.00 96.19 260 ASP A O 1
ATOM 1948 N N . LEU A 1 261 ? 2.500 10.230 -3.963 1.00 96.31 261 LEU A N 1
ATOM 1949 C CA . LEU A 1 261 ? 1.509 10.528 -5.009 1.00 96.31 261 LEU A CA 1
ATOM 1950 C C . LEU A 1 261 ? 0.722 9.298 -5.484 1.00 96.31 261 LEU A C 1
ATOM 1952 O O . LEU A 1 261 ? -0.341 9.435 -6.103 1.00 96.31 261 LEU A O 1
ATOM 1956 N N . ASN A 1 262 ? 1.237 8.099 -5.226 1.00 94.19 262 ASN A N 1
ATOM 1957 C CA . ASN A 1 262 ? 0.587 6.857 -5.591 1.00 94.19 262 ASN A CA 1
ATOM 1958 C C . ASN A 1 262 ? -0.221 6.251 -4.449 1.00 94.19 262 ASN A C 1
ATOM 1960 O O . ASN A 1 262 ? -1.335 5.791 -4.688 1.00 94.19 262 ASN A O 1
ATOM 1964 N N . LEU A 1 263 ? 0.341 6.227 -3.241 1.00 94.25 263 LEU A N 1
ATOM 1965 C CA . LEU A 1 263 ? -0.213 5.499 -2.097 1.00 94.25 263 LEU A CA 1
ATOM 1966 C C . LEU A 1 263 ? -0.577 6.381 -0.905 1.00 94.25 263 LEU A C 1
ATOM 1968 O O . LEU A 1 263 ? -1.287 5.921 -0.011 1.00 94.25 263 LEU A O 1
ATOM 1972 N N . GLY A 1 264 ? -0.129 7.630 -0.888 1.00 95.81 264 GLY A N 1
ATOM 1973 C CA . GLY A 1 264 ? -0.307 8.542 0.228 1.00 95.81 264 GLY A CA 1
ATOM 1974 C C . GLY A 1 264 ? -1.769 8.881 0.496 1.00 95.81 264 GLY A C 1
ATOM 1975 O O . GLY A 1 264 ? -2.561 9.132 -0.417 1.00 95.81 264 GLY A O 1
ATOM 1976 N N . PHE A 1 265 ? -2.125 8.956 1.775 1.00 96.38 265 PHE A N 1
ATOM 1977 C CA . PHE A 1 265 ? -3.458 9.343 2.227 1.00 96.38 265 PHE A CA 1
ATOM 1978 C C . PHE A 1 265 ? -3.953 10.665 1.627 1.00 96.38 265 PHE A C 1
ATOM 1980 O O . PHE A 1 265 ? -5.103 10.756 1.197 1.00 96.38 265 PHE A O 1
ATOM 1987 N N . VAL A 1 266 ? -3.090 11.683 1.573 1.00 96.94 266 VAL A N 1
ATOM 1988 C CA . VAL A 1 266 ? -3.448 13.031 1.111 1.00 96.94 266 VAL A CA 1
ATOM 1989 C C . VAL A 1 266 ? -3.875 13.040 -0.363 1.00 96.94 266 VAL A C 1
ATOM 1991 O O . VAL A 1 266 ? -5.001 13.460 -0.639 1.00 96.94 266 VAL A O 1
ATOM 1994 N N . PRO A 1 267 ? -3.056 12.563 -1.323 1.00 96.06 267 PRO A N 1
ATOM 1995 C CA . PRO A 1 267 ? -3.448 12.563 -2.733 1.00 96.06 267 PRO A CA 1
ATOM 1996 C C . PRO A 1 267 ? -4.539 11.538 -3.069 1.00 96.06 267 PRO A C 1
ATOM 1998 O O . PRO A 1 267 ? -5.232 11.701 -4.075 1.00 96.06 267 PRO A O 1
ATOM 2001 N N . ARG A 1 268 ? -4.709 10.478 -2.266 1.00 95.06 268 ARG A N 1
ATOM 2002 C CA . ARG A 1 268 ? -5.640 9.377 -2.577 1.00 95.06 268 ARG A CA 1
ATOM 2003 C C . ARG A 1 268 ? -6.992 9.483 -1.886 1.00 95.06 268 ARG A C 1
ATOM 2005 O O . ARG A 1 268 ? -7.967 8.918 -2.382 1.00 95.06 268 ARG A O 1
ATOM 2012 N N . PHE A 1 269 ? -7.080 10.220 -0.782 1.00 96.50 269 PHE A N 1
ATOM 2013 C CA . PHE A 1 269 ? -8.328 10.455 -0.065 1.00 96.50 269 PHE A CA 1
ATOM 2014 C C . PHE A 1 269 ? -8.369 11.848 0.577 1.00 96.50 269 PHE A C 1
ATOM 2016 O O . PHE A 1 269 ? -8.500 12.013 1.794 1.00 96.50 269 PHE A O 1
ATOM 2023 N N . LEU A 1 270 ? -8.307 12.871 -0.279 1.00 97.00 270 LEU A N 1
ATOM 2024 C CA . LEU A 1 270 ? -8.293 14.277 0.124 1.00 97.00 270 LEU A CA 1
ATOM 2025 C C . LEU A 1 270 ? -9.421 14.672 1.105 1.00 97.00 270 LEU A C 1
ATOM 2027 O O . LEU A 1 270 ? -9.113 15.377 2.066 1.00 97.00 270 LEU A O 1
ATOM 2031 N N . PRO A 1 271 ? -10.691 14.222 0.965 1.00 98.12 271 PRO A N 1
ATOM 2032 C CA . PRO A 1 271 ? -11.734 14.563 1.937 1.00 98.12 271 PRO A CA 1
ATOM 2033 C C . PRO A 1 271 ? -11.405 14.106 3.365 1.00 98.12 271 PRO A C 1
ATOM 2035 O O . PRO A 1 271 ? -11.587 14.871 4.312 1.00 98.12 271 PRO A O 1
ATOM 2038 N N . GLY A 1 272 ? -10.870 12.892 3.526 1.00 97.56 272 GLY A N 1
ATOM 2039 C CA . GLY A 1 272 ? -10.435 12.384 4.828 1.00 97.56 272 GLY A CA 1
ATOM 2040 C C . GLY A 1 272 ? -9.197 13.101 5.355 1.00 97.56 272 GLY A C 1
ATOM 2041 O O . GLY A 1 272 ? -9.139 13.410 6.544 1.00 97.56 272 GLY A O 1
ATOM 2042 N N . ALA A 1 273 ? -8.241 13.421 4.479 1.00 97.88 273 ALA A N 1
ATOM 2043 C CA . ALA A 1 273 ? -7.053 14.188 4.843 1.00 97.88 273 ALA A CA 1
ATOM 2044 C C . ALA A 1 273 ? -7.401 15.590 5.354 1.00 97.88 273 ALA A C 1
ATOM 2046 O O . ALA A 1 273 ? -6.899 16.004 6.399 1.00 97.88 273 ALA A O 1
ATOM 2047 N N . LEU A 1 274 ? -8.317 16.289 4.678 1.00 98.44 274 LEU A N 1
ATOM 2048 C CA . LEU A 1 274 ? -8.829 17.583 5.125 1.00 98.44 274 LEU A CA 1
ATOM 2049 C C . LEU A 1 274 ? -9.613 17.456 6.434 1.00 98.44 274 LEU A C 1
ATOM 2051 O O . LEU A 1 274 ? -9.393 18.254 7.343 1.00 98.44 274 LEU A O 1
ATOM 2055 N N . ALA A 1 275 ? -10.483 16.448 6.564 1.00 98.31 275 ALA A N 1
ATOM 2056 C CA . ALA A 1 275 ? -11.240 16.218 7.793 1.00 98.31 275 ALA A CA 1
ATOM 2057 C C . ALA A 1 275 ? -10.310 16.028 9.000 1.00 98.31 275 ALA A C 1
ATOM 2059 O O . ALA A 1 275 ? -10.465 16.697 10.022 1.00 98.31 275 ALA A O 1
ATOM 2060 N N . MET A 1 276 ? -9.313 15.154 8.860 1.00 97.88 276 MET A N 1
ATOM 2061 C CA . MET A 1 276 ? -8.340 14.856 9.905 1.00 97.88 276 MET A CA 1
ATOM 2062 C C . MET A 1 276 ? -7.434 16.056 10.203 1.00 97.88 276 MET A C 1
ATOM 2064 O O . MET A 1 276 ? -7.303 16.442 11.361 1.00 97.88 276 MET A O 1
ATOM 2068 N N . GLY A 1 277 ? -6.853 16.683 9.175 1.00 97.88 277 GLY A N 1
ATOM 2069 C CA . GLY A 1 277 ? -5.953 17.825 9.337 1.00 97.88 277 GLY A CA 1
ATOM 2070 C C . GLY A 1 277 ? -6.635 19.007 10.025 1.00 97.88 277 GLY A C 1
ATOM 2071 O O . GLY A 1 277 ? -6.128 19.519 11.019 1.00 97.88 277 GLY A O 1
ATOM 2072 N N . LEU A 1 278 ? -7.831 19.395 9.572 1.00 98.00 278 LEU A N 1
ATOM 2073 C CA . LEU A 1 278 ? -8.588 20.487 10.191 1.00 98.00 278 LEU A CA 1
ATOM 2074 C C . LEU A 1 278 ? -9.027 20.150 11.623 1.00 98.00 278 LEU A C 1
ATOM 2076 O O . LEU A 1 278 ? -8.975 21.016 12.495 1.00 98.00 278 LEU A O 1
ATOM 2080 N N . ALA A 1 279 ? -9.415 18.898 11.891 1.00 97.69 279 ALA A N 1
ATOM 2081 C CA . ALA A 1 279 ? -9.762 18.464 13.241 1.00 97.69 279 ALA A CA 1
ATOM 2082 C C . ALA A 1 279 ? -8.562 18.519 14.197 1.00 97.69 279 ALA A C 1
ATOM 2084 O O . ALA A 1 279 ? -8.713 18.967 15.333 1.00 97.69 279 ALA A O 1
ATOM 2085 N N . MET A 1 280 ? -7.375 18.118 13.735 1.00 97.25 280 MET A N 1
ATOM 2086 C CA . MET A 1 280 ? -6.129 18.185 14.506 1.00 97.25 280 MET A CA 1
ATOM 2087 C C . MET A 1 280 ? -5.606 19.618 14.670 1.00 97.25 280 MET A C 1
ATOM 2089 O O . MET A 1 280 ? -4.925 19.902 15.648 1.00 97.25 280 MET A O 1
ATOM 2093 N N . LEU A 1 281 ? -5.935 20.549 13.773 1.00 97.50 281 LEU A N 1
ATOM 2094 C CA . LEU A 1 281 ? -5.574 21.965 13.927 1.00 97.50 281 LEU A CA 1
ATOM 2095 C C . LEU A 1 281 ? -6.467 22.711 14.928 1.00 97.50 281 LEU A C 1
ATOM 2097 O O . LEU A 1 281 ? -6.115 23.801 15.377 1.00 97.50 281 LEU A O 1
ATOM 2101 N N . ALA A 1 282 ? -7.615 22.148 15.307 1.00 96.75 282 ALA A N 1
ATOM 2102 C CA . ALA A 1 282 ? -8.530 22.792 16.235 1.00 96.75 282 ALA A CA 1
ATOM 2103 C C . ALA A 1 282 ? -8.072 22.628 17.700 1.00 96.75 282 ALA A C 1
ATOM 2105 O O . ALA A 1 282 ? -8.063 21.509 18.221 1.00 96.75 282 ALA A O 1
ATOM 2106 N N . PRO A 1 283 ? -7.804 23.720 18.443 1.00 96.19 283 PRO A N 1
ATOM 2107 C CA . PRO A 1 283 ? -7.290 23.628 19.815 1.00 96.19 283 PRO A CA 1
ATOM 2108 C C . PRO A 1 283 ? -8.216 22.880 20.783 1.00 96.19 283 PRO A C 1
ATOM 2110 O O . PRO A 1 283 ? -7.758 22.206 21.703 1.00 96.19 283 PRO A O 1
ATOM 2113 N N . ALA A 1 284 ? -9.533 22.975 20.574 1.00 94.81 284 ALA A N 1
ATOM 2114 C CA . ALA A 1 284 ? -10.519 22.278 21.397 1.00 94.81 284 ALA A CA 1
ATOM 2115 C C . ALA A 1 284 ? -10.415 20.748 21.277 1.00 94.81 284 ALA A C 1
ATOM 2117 O O . ALA A 1 284 ? -10.688 20.045 22.248 1.00 94.81 284 ALA A O 1
ATOM 2118 N N . ALA A 1 285 ? -9.978 20.233 20.124 1.00 95.62 285 ALA A N 1
ATOM 2119 C CA . ALA A 1 285 ? -9.863 18.799 19.883 1.00 95.62 285 ALA A CA 1
ATOM 2120 C C . ALA A 1 285 ? -8.768 18.147 20.742 1.00 95.62 285 ALA A C 1
ATOM 2122 O O . ALA A 1 285 ? -8.942 17.031 21.222 1.00 95.62 285 ALA A O 1
ATOM 2123 N N . TRP A 1 286 ? -7.690 18.877 21.038 1.00 97.38 286 TRP A N 1
ATOM 2124 C CA . TRP A 1 286 ? -6.594 18.407 21.896 1.00 97.38 286 TRP A CA 1
ATOM 2125 C C . TRP A 1 286 ? -6.965 18.275 23.374 1.00 97.38 286 TRP A C 1
ATOM 2127 O O . TRP A 1 286 ? -6.240 17.640 24.135 1.00 97.38 286 TRP A O 1
ATOM 2137 N N . ARG A 1 287 ? -8.101 18.849 23.789 1.00 95.88 287 ARG A N 1
ATOM 2138 C CA . ARG A 1 287 ? -8.618 18.722 25.159 1.00 95.88 287 ARG A CA 1
ATOM 2139 C C . ARG A 1 287 ? -9.436 17.446 25.362 1.00 95.88 287 ARG A C 1
ATOM 2141 O O . ARG A 1 287 ? -9.791 17.133 26.496 1.00 95.88 287 ARG A O 1
ATOM 2148 N N . VAL A 1 288 ? -9.762 16.724 24.288 1.00 95.56 288 VAL A N 1
ATOM 2149 C CA . VAL A 1 288 ? -10.566 15.503 24.373 1.00 95.56 288 VAL A CA 1
ATOM 2150 C C . VAL A 1 288 ? -9.712 14.345 24.900 1.00 95.56 288 VAL A C 1
ATOM 2152 O O . VAL A 1 288 ? -8.610 14.111 24.393 1.00 95.56 288 VAL A O 1
ATOM 2155 N N . PRO A 1 289 ? -10.209 13.575 25.889 1.00 92.81 289 PRO A N 1
ATOM 2156 C CA . PRO A 1 289 ? -9.532 12.370 26.347 1.00 92.81 289 PRO A CA 1
ATOM 2157 C C . PRO A 1 289 ? -9.249 11.424 25.177 1.00 92.81 289 PRO A C 1
ATOM 2159 O O . PRO A 1 289 ? -10.158 11.031 24.451 1.00 92.81 289 PRO A O 1
ATOM 2162 N N . GLY A 1 290 ? -7.984 11.043 25.005 1.00 95.19 290 GLY A N 1
ATOM 2163 C CA . GLY A 1 290 ? -7.553 10.170 23.910 1.00 95.19 290 GLY A CA 1
ATOM 2164 C C . GLY A 1 290 ? -6.851 10.888 22.755 1.00 95.19 290 GLY A C 1
ATOM 2165 O O . GLY A 1 290 ? -6.135 10.228 22.012 1.00 95.19 290 GLY A O 1
ATOM 2166 N N . ALA A 1 291 ? -6.968 12.217 22.635 1.00 96.94 291 ALA A N 1
ATOM 2167 C CA . ALA A 1 291 ? -6.305 12.980 21.572 1.00 96.94 291 ALA A CA 1
ATOM 2168 C C . ALA A 1 291 ? -4.772 12.839 21.624 1.00 96.94 291 ALA A C 1
ATOM 2170 O O . ALA A 1 291 ? -4.149 12.436 20.647 1.00 96.94 291 ALA A O 1
ATOM 2171 N N . ILE A 1 292 ? -4.168 13.092 22.791 1.00 97.19 292 ILE A N 1
ATOM 2172 C CA . ILE A 1 292 ? -2.714 12.975 22.993 1.00 97.19 292 ILE A CA 1
ATOM 2173 C C . ILE A 1 292 ? -2.203 11.544 22.748 1.00 97.19 292 ILE A C 1
ATOM 2175 O O . ILE A 1 292 ? -1.332 11.388 21.891 1.00 97.19 292 ILE A O 1
ATOM 2179 N N . PRO A 1 293 ? -2.705 10.487 23.427 1.00 97.38 293 PRO A N 1
ATOM 2180 C CA . PRO A 1 293 ? -2.221 9.133 23.160 1.00 97.38 293 PRO A CA 1
ATOM 2181 C C . PRO A 1 293 ? -2.510 8.691 21.722 1.00 97.38 293 PRO A C 1
ATOM 2183 O O . PRO A 1 293 ? -1.684 7.990 21.146 1.00 97.38 293 PRO A O 1
ATOM 2186 N N . GLY A 1 294 ? -3.610 9.143 21.108 1.00 97.44 294 GLY A N 1
ATOM 2187 C CA . GLY A 1 294 ? -3.890 8.933 19.688 1.00 97.44 294 GLY A CA 1
ATOM 2188 C C . GLY A 1 294 ? -2.799 9.518 18.790 1.00 97.44 294 GLY A C 1
ATOM 2189 O O . GLY A 1 294 ? -2.185 8.777 18.030 1.00 97.44 294 GLY A O 1
ATOM 2190 N N . ALA A 1 295 ? -2.482 10.809 18.931 1.00 97.94 295 ALA A N 1
ATOM 2191 C CA . ALA A 1 295 ? -1.444 11.470 18.136 1.00 97.94 295 ALA A CA 1
ATOM 2192 C C . ALA A 1 295 ? -0.050 10.856 18.339 1.00 97.94 295 ALA A C 1
ATOM 2194 O O . ALA A 1 295 ? 0.657 10.602 17.366 1.00 97.94 295 ALA A O 1
ATOM 2195 N N . VAL A 1 296 ? 0.333 10.567 19.587 1.00 98.00 296 VAL A N 1
ATOM 2196 C CA . VAL A 1 296 ? 1.611 9.899 19.889 1.00 98.00 296 VAL A CA 1
ATOM 2197 C C . VAL A 1 296 ? 1.664 8.523 19.225 1.00 98.00 296 VAL A C 1
ATOM 2199 O O . VAL A 1 296 ? 2.662 8.176 18.602 1.00 98.00 296 VAL A O 1
ATOM 2202 N N . THR A 1 297 ? 0.575 7.758 19.292 1.00 97.75 297 THR A N 1
ATOM 2203 C CA . THR A 1 297 ? 0.495 6.438 18.655 1.00 97.75 297 THR A CA 1
ATOM 2204 C C . THR A 1 297 ? 0.570 6.532 17.136 1.00 97.75 297 THR A C 1
ATOM 2206 O O . THR A 1 297 ? 1.270 5.730 16.530 1.00 97.75 297 THR A O 1
ATOM 2209 N N . MET A 1 298 ? -0.083 7.521 16.516 1.00 97.50 298 MET A N 1
ATOM 2210 C CA . MET A 1 298 ? 0.028 7.750 15.072 1.00 97.50 298 MET A CA 1
ATOM 2211 C C . MET A 1 298 ? 1.482 7.987 14.657 1.00 97.50 298 MET A C 1
ATOM 2213 O O . MET A 1 298 ? 1.946 7.369 13.705 1.00 97.50 298 MET A O 1
ATOM 2217 N N . LEU A 1 299 ? 2.214 8.832 15.391 1.00 96.94 299 LEU A N 1
ATOM 2218 C CA . LEU A 1 299 ? 3.625 9.116 15.112 1.00 96.94 299 LEU A CA 1
ATOM 2219 C C . LEU A 1 299 ? 4.510 7.876 15.286 1.00 96.94 299 LEU A C 1
ATOM 2221 O O . LEU A 1 299 ? 5.349 7.597 14.433 1.00 96.94 299 LEU A O 1
ATOM 2225 N N . LEU A 1 300 ? 4.308 7.113 16.363 1.00 96.25 300 LEU A N 1
ATOM 2226 C CA . LEU A 1 300 ? 5.088 5.902 16.629 1.00 96.25 300 LEU A CA 1
ATOM 2227 C C . LEU A 1 300 ? 4.776 4.774 15.638 1.00 96.25 300 LEU A C 1
ATOM 2229 O O . LEU A 1 300 ? 5.682 4.045 15.244 1.00 96.25 300 LEU A O 1
ATOM 2233 N N . LEU A 1 301 ? 3.524 4.638 15.198 1.00 95.44 301 LEU A N 1
ATOM 2234 C CA . LEU A 1 301 ? 3.161 3.676 14.158 1.00 95.44 301 LEU A CA 1
ATOM 2235 C C . LEU A 1 301 ? 3.683 4.089 12.790 1.00 95.44 301 LEU A C 1
ATOM 2237 O O . LEU A 1 301 ? 4.152 3.226 12.061 1.00 95.44 301 LEU A O 1
ATOM 2241 N N . LEU A 1 302 ? 3.665 5.380 12.446 1.00 95.12 302 LEU A N 1
ATOM 2242 C CA . LEU A 1 302 ? 4.324 5.861 11.230 1.00 95.12 302 LEU A CA 1
ATOM 2243 C C . LEU A 1 302 ? 5.823 5.564 11.257 1.00 95.12 302 LEU A C 1
ATOM 2245 O O . LEU A 1 302 ? 6.366 5.100 10.259 1.00 95.12 302 LEU A O 1
ATOM 2249 N N . LEU A 1 303 ? 6.469 5.743 12.412 1.00 94.12 303 LEU A N 1
ATOM 2250 C CA . LEU A 1 303 ? 7.864 5.356 12.595 1.00 94.12 303 LEU A CA 1
ATOM 2251 C C . LEU A 1 303 ? 8.059 3.844 12.387 1.00 94.12 303 LEU A C 1
ATOM 2253 O O . LEU A 1 303 ? 8.949 3.447 11.642 1.00 94.12 303 LEU A O 1
ATOM 2257 N N . ALA A 1 304 ? 7.208 3.000 12.973 1.00 91.94 304 ALA A N 1
ATOM 2258 C CA . ALA A 1 304 ? 7.283 1.547 12.794 1.00 91.94 304 ALA A CA 1
ATOM 2259 C C . ALA A 1 304 ? 7.024 1.106 11.338 1.00 91.94 304 ALA A C 1
ATOM 2261 O O . ALA A 1 304 ? 7.707 0.227 10.821 1.00 91.94 304 ALA A O 1
ATOM 2262 N N . VAL A 1 305 ? 6.061 1.732 10.657 1.00 91.19 305 VAL A N 1
ATOM 2263 C CA . VAL A 1 305 ? 5.745 1.475 9.242 1.00 91.19 305 VAL A CA 1
ATOM 2264 C C . VAL A 1 305 ? 6.897 1.901 8.338 1.00 91.19 305 VAL A C 1
ATOM 2266 O O . VAL A 1 305 ? 7.218 1.198 7.391 1.00 91.19 305 VAL A O 1
ATOM 2269 N N . SER A 1 306 ? 7.568 3.007 8.651 1.00 91.38 306 SER A N 1
ATOM 2270 C CA . SER A 1 306 ? 8.693 3.497 7.850 1.00 91.38 306 SER A CA 1
ATOM 2271 C C . SER A 1 306 ? 9.942 2.609 7.895 1.00 91.38 306 SER A C 1
ATOM 2273 O O . SER A 1 306 ? 10.861 2.795 7.102 1.00 91.38 306 SER A O 1
ATOM 2275 N N . GLN A 1 307 ? 9.974 1.642 8.816 1.00 88.88 307 GLN A N 1
ATOM 2276 C CA . GLN A 1 307 ? 11.022 0.624 8.923 1.00 88.88 307 GLN A CA 1
ATOM 2277 C C . GLN A 1 307 ? 10.694 -0.645 8.126 1.00 88.88 307 GLN A C 1
ATOM 2279 O O . GLN A 1 307 ? 11.471 -1.596 8.155 1.00 88.88 307 GLN A O 1
ATOM 2284 N N . GLN A 1 308 ? 9.545 -0.697 7.442 1.00 86.00 308 GLN A N 1
ATOM 2285 C CA . GLN A 1 308 ? 9.214 -1.837 6.597 1.00 86.00 308 GLN A CA 1
ATOM 2286 C C . GLN A 1 308 ? 10.182 -1.903 5.402 1.00 86.00 308 GLN A C 1
ATOM 2288 O O . GLN A 1 308 ? 10.478 -0.870 4.796 1.00 86.00 308 GLN A O 1
ATOM 2293 N N . PRO A 1 309 ? 10.649 -3.106 5.028 1.00 80.38 309 PRO A N 1
ATOM 2294 C CA . PRO A 1 309 ? 11.534 -3.300 3.877 1.00 80.38 309 PRO A CA 1
ATOM 2295 C C . PRO A 1 309 ? 10.831 -2.941 2.564 1.00 80.38 309 PRO A C 1
ATOM 2297 O O . PRO A 1 309 ? 11.454 -2.421 1.645 1.00 80.38 309 PRO A O 1
ATOM 2300 N N . SER A 1 310 ? 9.517 -3.184 2.513 1.00 84.94 310 SER A N 1
ATOM 2301 C CA . SER A 1 310 ? 8.651 -2.941 1.368 1.00 84.94 310 SER A CA 1
ATOM 2302 C C . SER A 1 310 ? 7.472 -2.059 1.769 1.00 84.94 310 SER A C 1
ATOM 2304 O O . SER A 1 310 ? 6.705 -2.357 2.696 1.00 84.94 310 SER A O 1
ATOM 2306 N N . HIS A 1 311 ? 7.337 -0.947 1.055 1.00 88.31 311 HIS A N 1
ATOM 2307 C CA . HIS A 1 311 ? 6.248 0.006 1.222 1.00 88.31 311 HIS A CA 1
ATOM 2308 C C . HIS A 1 311 ? 5.178 -0.131 0.131 1.00 88.31 311 HIS A C 1
ATOM 2310 O O . HIS A 1 311 ? 4.040 0.291 0.355 1.00 88.31 311 HIS A O 1
ATOM 2316 N N . ASN A 1 312 ? 5.506 -0.712 -1.031 1.00 86.25 312 ASN A N 1
ATOM 2317 C CA . ASN A 1 312 ? 4.578 -0.876 -2.155 1.00 86.25 312 ASN A CA 1
ATOM 2318 C C . ASN A 1 312 ? 3.909 -2.257 -2.150 1.00 86.25 312 ASN A C 1
ATOM 2320 O O . ASN A 1 312 ? 3.882 -2.964 -3.148 1.00 86.25 312 ASN A O 1
ATOM 2324 N N . THR A 1 313 ? 3.333 -2.638 -1.017 1.00 81.69 313 THR A N 1
ATOM 2325 C CA . THR A 1 313 ? 2.747 -3.971 -0.847 1.00 81.69 313 THR A CA 1
ATOM 2326 C C . THR A 1 313 ? 1.486 -4.182 -1.691 1.00 81.69 313 THR A C 1
ATOM 2328 O O . THR A 1 313 ? 0.701 -3.258 -1.879 1.00 81.69 313 THR A O 1
ATOM 2331 N N . GLY A 1 314 ? 1.228 -5.414 -2.133 1.00 85.12 314 GLY A N 1
ATOM 2332 C CA . GLY A 1 314 ? -0.065 -5.787 -2.719 1.00 85.12 314 GLY A CA 1
ATOM 2333 C C . GLY A 1 314 ? -1.247 -5.654 -1.744 1.00 85.12 314 GLY A C 1
ATOM 2334 O O . GLY A 1 314 ? -1.088 -5.333 -0.564 1.00 85.12 314 GLY A O 1
ATOM 2335 N N . GLY A 1 315 ? -2.463 -5.919 -2.227 1.00 84.81 315 GLY A N 1
ATOM 2336 C CA . GLY A 1 315 ? -3.665 -5.906 -1.389 1.00 84.81 315 GLY A CA 1
ATOM 2337 C C . GLY A 1 315 ? -4.317 -4.534 -1.222 1.00 84.81 315 GLY A C 1
ATOM 2338 O O . GLY A 1 315 ? -4.993 -4.305 -0.217 1.00 84.81 315 GLY A O 1
ATOM 2339 N N . HIS A 1 316 ? -4.127 -3.612 -2.177 1.00 86.19 316 HIS A N 1
ATOM 2340 C CA . HIS A 1 316 ? -4.759 -2.291 -2.115 1.00 86.19 316 HIS A CA 1
ATOM 2341 C C . HIS A 1 316 ? -4.985 -1.572 -3.469 1.00 86.19 316 HIS A C 1
ATOM 2343 O O . HIS A 1 316 ? -4.191 -1.718 -4.409 1.00 86.19 316 HIS A O 1
ATOM 2349 N N . PRO A 1 317 ? -6.023 -0.714 -3.572 1.00 87.69 317 PRO A N 1
ATOM 2350 C CA . PRO A 1 317 ? -6.384 0.032 -4.781 1.00 87.69 317 PRO A CA 1
ATOM 2351 C C . PRO A 1 317 ? -5.724 1.424 -4.811 1.00 87.69 317 PRO A C 1
ATOM 2353 O O . PRO A 1 317 ? -6.391 2.455 -4.695 1.00 87.69 317 PRO A O 1
ATOM 2356 N N . ASP A 1 318 ? -4.399 1.468 -4.964 1.00 87.25 318 ASP A N 1
ATOM 2357 C CA . ASP A 1 318 ? -3.600 2.708 -4.914 1.00 87.25 318 ASP A CA 1
ATOM 2358 C C . ASP A 1 318 ? -3.776 3.485 -3.592 1.00 87.25 318 ASP A C 1
ATOM 2360 O O . ASP A 1 318 ? -4.058 4.686 -3.587 1.00 87.25 318 ASP A O 1
ATOM 2364 N N . PHE A 1 319 ? -3.685 2.801 -2.456 1.00 91.88 319 PHE A N 1
ATOM 2365 C CA . PHE A 1 319 ? -3.768 3.426 -1.140 1.00 91.88 319 PHE A CA 1
ATOM 2366 C C . PHE A 1 319 ? -2.940 2.622 -0.149 1.00 91.88 319 PHE A C 1
ATOM 2368 O O . PHE A 1 319 ? -3.126 1.414 -0.058 1.00 91.88 319 PHE A O 1
ATOM 2375 N N . SER A 1 320 ? -2.047 3.262 0.604 1.00 92.44 320 SER A N 1
ATOM 2376 C CA . SER A 1 320 ? -1.201 2.550 1.561 1.00 92.44 320 SER A CA 1
ATOM 2377 C C . SER A 1 320 ? -2.059 1.859 2.622 1.00 92.44 320 SER A C 1
ATOM 2379 O O . SER A 1 320 ? -2.730 2.516 3.422 1.00 92.44 320 SER A O 1
ATOM 2381 N N . ARG A 1 321 ? -2.009 0.523 2.667 1.00 91.31 321 ARG A N 1
ATOM 2382 C CA . ARG A 1 321 ? -2.736 -0.266 3.674 1.00 91.31 321 ARG A CA 1
ATOM 2383 C C . ARG A 1 321 ? -2.306 0.075 5.102 1.00 91.31 321 ARG A C 1
ATOM 2385 O O . ARG A 1 321 ? -3.135 0.104 6.004 1.00 91.31 321 ARG A O 1
ATOM 2392 N N . TYR A 1 322 ? -1.044 0.461 5.291 1.00 91.44 322 TYR A N 1
ATOM 2393 C CA . TYR A 1 322 ? -0.503 0.860 6.590 1.00 91.44 322 TYR A CA 1
ATOM 2394 C C . TYR A 1 322 ? -1.203 2.082 7.185 1.00 91.44 322 TYR A C 1
ATOM 2396 O O . TYR A 1 322 ? -1.340 2.199 8.403 1.00 91.44 322 TYR A O 1
ATOM 2404 N N . TRP A 1 323 ? -1.706 2.984 6.339 1.00 94.38 323 TRP A N 1
ATOM 2405 C CA . TRP A 1 323 ? -2.445 4.143 6.820 1.00 94.38 323 TRP A CA 1
ATOM 2406 C C . TRP A 1 323 ? -3.800 3.767 7.443 1.00 94.38 323 TRP A C 1
ATOM 2408 O O . TRP A 1 323 ? -4.273 4.462 8.347 1.00 94.38 323 TRP A O 1
ATOM 2418 N N . LEU A 1 324 ? -4.393 2.633 7.045 1.00 92.44 324 LEU A N 1
ATOM 2419 C CA . LEU A 1 324 ? -5.631 2.119 7.646 1.00 92.44 324 LEU A CA 1
ATOM 2420 C C . LEU A 1 324 ? -5.467 1.816 9.138 1.00 92.44 324 LEU A C 1
ATOM 2422 O O . LEU A 1 324 ? -6.428 1.912 9.902 1.00 92.44 324 LEU A O 1
ATOM 2426 N N . TRP A 1 325 ? -4.252 1.458 9.557 1.00 93.38 325 TRP A N 1
ATOM 2427 C CA . TRP A 1 325 ? -3.932 1.161 10.950 1.00 93.38 325 TRP A CA 1
ATOM 2428 C C . TRP A 1 325 ? -3.741 2.443 11.773 1.00 93.38 325 TRP A C 1
ATOM 2430 O O . TRP A 1 325 ? -3.940 2.439 12.985 1.00 93.38 325 TRP A O 1
ATOM 2440 N N . VAL A 1 326 ? -3.361 3.543 11.113 1.00 96.06 326 VAL A N 1
ATOM 2441 C CA . VAL A 1 326 ? -2.986 4.817 11.742 1.00 96.06 326 VAL A CA 1
ATOM 2442 C C . VAL A 1 326 ? -4.182 5.755 11.890 1.00 96.06 326 VAL A C 1
ATOM 2444 O O . VAL A 1 326 ? -4.368 6.344 12.955 1.00 96.06 326 VAL A O 1
ATOM 2447 N N . TRP A 1 327 ? -5.032 5.899 10.869 1.00 95.44 327 TRP A N 1
ATOM 2448 C CA . TRP A 1 327 ? -6.117 6.883 10.933 1.00 95.44 327 TRP A CA 1
ATOM 2449 C C . TRP A 1 327 ? -7.142 6.702 12.061 1.00 95.44 327 TRP A C 1
ATOM 2451 O O . TRP A 1 327 ? -7.755 7.715 12.406 1.00 95.44 327 TRP A O 1
ATOM 2461 N N . PRO A 1 328 ? -7.395 5.519 12.683 1.00 97.50 328 PRO A N 1
ATOM 2462 C CA . PRO A 1 328 ? -8.534 5.442 13.596 1.00 97.50 328 PRO A CA 1
ATOM 2463 C C . PRO A 1 328 ? -8.225 6.162 14.910 1.00 97.50 328 PRO A C 1
ATOM 2465 O O . PRO A 1 328 ? -9.129 6.609 15.615 1.00 97.50 328 PRO A O 1
ATOM 2468 N N . PHE A 1 329 ? -6.938 6.385 15.189 1.00 97.94 329 PHE A N 1
ATOM 2469 C CA . PHE A 1 329 ? -6.465 7.248 16.264 1.00 97.94 329 PHE A CA 1
ATOM 2470 C C . PHE A 1 329 ? -6.823 8.732 16.064 1.00 97.94 329 PHE A C 1
ATOM 2472 O O . PHE A 1 329 ? -6.706 9.508 17.011 1.00 97.94 329 PHE A O 1
ATOM 2479 N N . ALA A 1 330 ? -7.327 9.129 14.888 1.00 97.88 330 ALA A N 1
ATOM 2480 C CA . ALA A 1 330 ? -7.876 10.460 14.646 1.00 97.88 330 ALA A CA 1
ATOM 2481 C C . ALA A 1 330 ? -9.308 10.652 15.190 1.00 97.88 330 ALA A C 1
ATOM 2483 O O . ALA A 1 330 ? -9.783 11.787 15.277 1.00 97.88 330 ALA A O 1
ATOM 2484 N N . PHE A 1 331 ? -10.020 9.583 15.576 1.00 98.12 331 PHE A N 1
ATOM 2485 C CA . PHE A 1 331 ? -11.413 9.694 16.026 1.00 98.12 331 PHE A CA 1
ATOM 2486 C C . PHE A 1 331 ? -11.655 10.630 17.214 1.00 98.12 331 PHE A C 1
ATOM 2488 O O . PHE A 1 331 ? -12.648 11.355 17.158 1.00 98.12 331 PHE A O 1
ATOM 2495 N N . PRO A 1 332 ? -10.794 10.712 18.250 1.00 97.81 332 PRO A N 1
ATOM 2496 C CA . PRO A 1 332 ? -10.976 11.697 19.315 1.00 97.81 332 PRO A CA 1
ATOM 2497 C C . PRO A 1 332 ? -11.047 13.137 18.785 1.00 97.81 332 PRO A C 1
ATOM 2499 O O . PRO A 1 332 ? -11.875 13.921 19.248 1.00 97.81 332 PRO A O 1
ATOM 2502 N N . PHE A 1 333 ? -10.243 13.469 17.769 1.00 98.31 333 PHE A N 1
ATOM 2503 C CA . PHE A 1 333 ? -10.238 14.797 17.152 1.00 98.31 333 PHE A CA 1
ATOM 2504 C C . PHE A 1 333 ? -11.504 15.051 16.330 1.00 98.31 333 PHE A C 1
ATOM 2506 O O . PHE A 1 333 ? -12.098 16.126 16.411 1.00 98.31 333 PHE A O 1
ATOM 2513 N N . LEU A 1 334 ? -11.941 14.056 15.556 1.00 98.25 334 LEU A N 1
ATOM 2514 C CA . LEU A 1 334 ? -13.121 14.162 14.695 1.00 98.25 334 LEU A CA 1
ATOM 2515 C C . LEU A 1 334 ? -14.421 14.229 15.501 1.00 98.25 334 LEU A C 1
ATOM 2517 O O . LEU A 1 334 ? -15.284 15.051 15.200 1.00 98.25 334 LEU A O 1
ATOM 2521 N N . LEU A 1 335 ? -14.529 13.449 16.579 1.00 97.75 335 LEU A N 1
ATOM 2522 C CA . LEU A 1 335 ? -15.654 13.526 17.511 1.00 97.75 335 LEU A CA 1
ATOM 2523 C C . LEU A 1 335 ? -15.731 14.904 18.182 1.00 97.75 335 LEU A C 1
ATOM 2525 O O . LEU A 1 335 ? -16.826 15.432 18.377 1.00 97.75 335 LEU A O 1
ATOM 2529 N N . ALA A 1 336 ? -14.584 15.521 18.487 1.00 97.12 336 ALA A N 1
ATOM 2530 C CA . ALA A 1 336 ? -14.542 16.891 18.992 1.00 97.12 336 ALA A CA 1
ATOM 2531 C C . ALA A 1 336 ? -15.113 17.898 17.979 1.00 97.12 336 ALA A C 1
ATOM 2533 O O . ALA A 1 336 ? -15.829 18.822 18.366 1.00 97.12 336 ALA A O 1
ATOM 2534 N N . GLN A 1 337 ? -14.828 17.710 16.683 1.00 97.25 337 GLN A N 1
ATOM 2535 C CA . GLN A 1 337 ? -15.401 18.543 15.620 1.00 97.25 337 GLN A CA 1
ATOM 2536 C C . GLN A 1 337 ? -16.896 18.313 15.436 1.00 97.25 337 GLN A C 1
ATOM 2538 O O . GLN A 1 337 ? -17.639 19.274 15.249 1.00 97.25 337 GLN A O 1
ATOM 2543 N N . ASP A 1 338 ? -17.359 17.070 15.544 1.00 97.38 338 ASP A N 1
ATOM 2544 C CA . ASP A 1 338 ? -18.787 16.755 15.467 1.00 97.38 338 ASP A CA 1
ATOM 2545 C C . ASP A 1 338 ? -19.586 17.359 16.630 1.00 97.38 338 ASP A C 1
ATOM 2547 O O . ASP A 1 338 ? -20.761 17.694 16.471 1.00 97.38 338 ASP A O 1
ATOM 2551 N N . ALA A 1 339 ? -18.946 17.574 17.781 1.00 96.62 339 ALA A N 1
ATOM 2552 C CA . ALA A 1 339 ? -19.533 18.293 18.908 1.00 96.62 339 ALA A CA 1
ATOM 2553 C C . ALA A 1 339 ? -19.544 19.829 18.731 1.00 96.62 339 ALA A C 1
ATOM 2555 O O . ALA A 1 339 ? -20.155 20.531 19.540 1.00 96.62 339 ALA A O 1
ATOM 2556 N N . SER A 1 340 ? -18.897 20.376 17.693 1.00 94.38 340 SER A N 1
ATOM 2557 C CA . SER A 1 340 ? -18.836 21.822 17.457 1.00 94.38 340 SER A CA 1
ATOM 2558 C C . SER A 1 340 ? -20.226 22.403 17.155 1.00 94.38 340 SER A C 1
ATOM 2560 O O . SER A 1 340 ? -20.902 21.959 16.221 1.00 94.38 340 SER A O 1
ATOM 2562 N N . PRO A 1 341 ? -20.667 23.461 17.865 1.00 93.50 341 PRO A N 1
ATOM 2563 C CA . PRO A 1 341 ? -21.969 24.080 17.606 1.00 93.50 341 PRO A CA 1
ATOM 2564 C C . PRO A 1 341 ? -21.978 24.919 16.318 1.00 93.50 341 PRO A C 1
ATOM 2566 O O . PRO A 1 341 ? -23.045 25.260 15.788 1.00 93.50 341 PRO A O 1
ATOM 2569 N N . THR A 1 342 ? -20.798 25.263 15.791 1.00 95.62 342 THR A N 1
ATOM 2570 C CA . THR A 1 342 ? -20.665 26.201 14.675 1.00 95.62 342 THR A CA 1
ATOM 2571 C C . THR A 1 342 ? -21.343 25.660 13.413 1.00 95.62 342 THR A C 1
ATOM 2573 O O . THR A 1 342 ? -21.181 24.505 13.012 1.00 95.62 342 THR A O 1
ATOM 2576 N N . ARG A 1 343 ? -22.158 26.498 12.764 1.00 96.06 343 ARG A N 1
ATOM 2577 C CA . ARG A 1 343 ? -22.837 26.123 11.512 1.00 96.06 343 ARG A CA 1
ATOM 2578 C C . ARG A 1 343 ? -21.830 25.849 10.390 1.00 96.06 343 ARG A C 1
ATOM 2580 O O . ARG A 1 343 ? -22.035 24.915 9.621 1.00 96.06 343 ARG A O 1
ATOM 2587 N N . GLY A 1 344 ? -20.743 26.624 10.341 1.00 96.81 344 GLY A N 1
ATOM 2588 C CA . GLY A 1 344 ? -19.666 26.473 9.360 1.00 96.81 344 GLY A CA 1
ATOM 2589 C C . GLY A 1 344 ? -18.986 25.105 9.430 1.00 96.81 344 GLY A C 1
ATOM 2590 O O . GLY A 1 344 ? -18.920 24.422 8.412 1.00 96.81 344 GLY A O 1
ATOM 2591 N N . ALA A 1 345 ? -18.576 24.652 10.623 1.00 95.62 345 ALA A N 1
ATOM 2592 C CA . ALA A 1 345 ? -17.955 23.333 10.772 1.00 95.62 345 ALA A CA 1
ATOM 2593 C C . ALA A 1 345 ? -18.911 22.200 10.376 1.00 95.62 345 ALA A C 1
ATOM 2595 O O . ALA A 1 345 ? -18.501 21.252 9.714 1.00 95.62 345 ALA A O 1
ATOM 2596 N N . ARG A 1 346 ? -20.204 22.301 10.718 1.00 96.06 346 ARG A N 1
ATOM 2597 C CA . ARG A 1 346 ? -21.206 21.294 10.325 1.00 96.06 346 ARG A CA 1
ATOM 2598 C C . ARG A 1 346 ? -21.430 21.234 8.815 1.00 96.06 346 ARG A C 1
ATOM 2600 O O . ARG A 1 346 ? -21.562 20.138 8.270 1.00 96.06 346 ARG A O 1
ATOM 2607 N N . LEU A 1 347 ? -21.480 22.389 8.147 1.00 97.38 347 LEU A N 1
ATOM 2608 C CA . LEU A 1 347 ? -21.616 22.456 6.692 1.00 97.38 347 LEU A CA 1
ATOM 2609 C C . LEU A 1 347 ? -20.377 21.872 6.009 1.00 97.38 347 LEU A C 1
ATOM 2611 O O . LEU A 1 347 ? -20.520 20.984 5.176 1.00 97.38 347 LEU A O 1
ATOM 2615 N N . LEU A 1 348 ? -19.181 22.302 6.420 1.00 97.75 348 LEU A N 1
ATOM 2616 C CA . LEU A 1 348 ? -17.922 21.795 5.878 1.00 97.75 348 LEU A CA 1
ATOM 2617 C C . LEU A 1 348 ? -17.796 20.280 6.066 1.00 97.75 348 LEU A C 1
ATOM 2619 O O . LEU A 1 348 ? -17.552 19.574 5.094 1.00 97.75 348 LEU A O 1
ATOM 2623 N N . GLY A 1 349 ? -18.052 19.766 7.272 1.00 98.00 349 GLY A N 1
ATOM 2624 C CA . GLY A 1 349 ? -18.049 18.325 7.530 1.00 98.00 349 GLY A CA 1
ATOM 2625 C C . GLY A 1 349 ? -19.061 17.566 6.664 1.00 98.00 349 GLY A C 1
ATOM 2626 O O . GLY A 1 349 ? -18.766 16.475 6.189 1.00 98.00 349 GLY A O 1
ATOM 2627 N N . SER A 1 350 ? -20.239 18.143 6.400 1.00 98.00 350 SER A N 1
ATOM 2628 C CA . SER A 1 350 ? -21.240 17.529 5.510 1.00 98.00 350 SER A CA 1
ATOM 2629 C C . SER A 1 350 ? -20.774 17.503 4.050 1.00 98.00 350 SER A C 1
ATOM 2631 O O . SER A 1 350 ? -20.983 16.501 3.370 1.00 98.00 350 SER A O 1
ATOM 2633 N N . CYS A 1 351 ? -20.110 18.564 3.579 1.00 98.31 351 CYS A N 1
ATOM 2634 C CA . CYS A 1 351 ? -19.499 18.603 2.250 1.00 98.31 351 CYS A CA 1
ATOM 2635 C C . CYS A 1 351 ? -18.368 17.575 2.118 1.00 98.31 351 CYS A C 1
ATOM 2637 O O . CYS A 1 351 ? -18.312 16.863 1.119 1.00 98.31 351 CYS A O 1
ATOM 2639 N N . LEU A 1 352 ? -17.503 17.461 3.132 1.00 98.50 352 LEU A N 1
ATOM 2640 C CA . LEU A 1 352 ? -16.429 16.464 3.166 1.00 98.50 352 LEU A CA 1
ATOM 2641 C C . LEU A 1 352 ? -16.989 15.038 3.161 1.00 98.50 352 LEU A C 1
ATOM 2643 O O . LEU A 1 352 ? -16.507 14.212 2.392 1.00 98.50 352 LEU A O 1
ATOM 2647 N N . LEU A 1 353 ? -18.049 14.767 3.928 1.00 98.50 353 LEU A N 1
ATOM 2648 C CA . LEU A 1 353 ? -18.723 13.469 3.919 1.00 98.50 353 LEU A CA 1
ATOM 2649 C C . LEU A 1 353 ? -19.330 13.147 2.547 1.00 98.50 353 LEU A C 1
ATOM 2651 O O . LEU A 1 353 ? -19.167 12.036 2.049 1.00 98.50 353 LEU A O 1
ATOM 2655 N N . ALA A 1 354 ? -20.019 14.105 1.922 1.00 98.25 354 ALA A N 1
ATOM 2656 C CA . ALA A 1 354 ? -20.588 13.913 0.590 1.00 98.25 354 ALA A CA 1
ATOM 2657 C C . ALA A 1 354 ? -19.491 13.641 -0.455 1.00 98.25 354 ALA A C 1
ATOM 2659 O O . ALA A 1 354 ? -19.621 12.717 -1.259 1.00 98.25 354 ALA A O 1
ATOM 2660 N N . ALA A 1 355 ? -18.387 14.393 -0.399 1.00 98.19 355 ALA A N 1
ATOM 2661 C CA . ALA A 1 355 ? -17.224 14.179 -1.253 1.00 98.19 355 ALA A CA 1
ATOM 2662 C C . ALA A 1 355 ? -16.568 12.812 -1.001 1.00 98.19 355 ALA A C 1
ATOM 2664 O O . ALA A 1 355 ? -16.211 12.135 -1.960 1.00 98.19 355 ALA A O 1
ATOM 2665 N N . ALA A 1 356 ? -16.454 12.376 0.258 1.00 98.00 356 ALA A N 1
ATOM 2666 C CA . ALA A 1 356 ? -15.935 11.058 0.614 1.00 98.00 356 ALA A CA 1
ATOM 2667 C C . ALA A 1 356 ? -16.809 9.927 0.064 1.00 98.00 356 ALA A C 1
ATOM 2669 O O . ALA A 1 356 ? -16.282 9.022 -0.572 1.00 98.00 356 ALA A O 1
ATOM 2670 N N . LEU A 1 357 ? -18.133 10.002 0.229 1.00 97.69 357 LEU A N 1
ATOM 2671 C CA . LEU A 1 357 ? -19.063 9.005 -0.312 1.00 97.69 357 LEU A CA 1
ATOM 2672 C C . LEU A 1 357 ? -18.975 8.915 -1.841 1.00 97.69 357 LEU A C 1
ATOM 2674 O O . LEU A 1 357 ? -18.892 7.814 -2.387 1.00 97.69 357 LEU A O 1
ATOM 2678 N N . ALA A 1 358 ? -18.960 10.059 -2.532 1.00 97.38 358 ALA A N 1
ATOM 2679 C CA . ALA A 1 358 ? -18.818 10.102 -3.985 1.00 97.38 358 ALA A CA 1
ATOM 2680 C C . ALA A 1 358 ? -17.468 9.516 -4.428 1.00 97.38 358 ALA A C 1
ATOM 2682 O O . ALA A 1 358 ? -17.424 8.623 -5.274 1.00 97.38 358 ALA A O 1
ATOM 2683 N N . TRP A 1 359 ? -16.376 9.962 -3.801 1.00 96.38 359 TRP A N 1
ATOM 2684 C CA . TRP A 1 359 ? -15.028 9.497 -4.108 1.00 96.38 359 TRP A CA 1
ATOM 2685 C C . TRP A 1 359 ? -14.872 7.997 -3.866 1.00 96.38 359 TRP A C 1
ATOM 2687 O O . TRP A 1 359 ? -14.412 7.291 -4.756 1.00 96.38 359 TRP A O 1
ATOM 2697 N N . SER A 1 360 ? -15.303 7.482 -2.714 1.00 95.81 360 SER A N 1
ATOM 2698 C CA . SER A 1 360 ? -15.198 6.057 -2.388 1.00 95.81 360 SER A CA 1
ATOM 2699 C C . SER A 1 360 ? -16.051 5.182 -3.296 1.00 95.81 360 SER A C 1
ATOM 2701 O O . SER A 1 360 ? -15.593 4.128 -3.726 1.00 95.81 360 SER A O 1
ATOM 2703 N N . THR A 1 361 ? -17.236 5.650 -3.687 1.00 95.38 361 THR A N 1
ATOM 2704 C CA . THR A 1 361 ? -18.084 4.938 -4.657 1.00 95.38 361 THR A CA 1
ATOM 2705 C C . THR A 1 361 ? -17.443 4.863 -6.047 1.00 95.38 361 THR A C 1
ATOM 2707 O O . THR A 1 361 ? -17.681 3.906 -6.777 1.00 95.38 361 THR A O 1
ATOM 2710 N N . MET A 1 362 ? -16.620 5.842 -6.433 1.00 94.19 362 MET A N 1
ATOM 2711 C CA . MET A 1 362 ? -15.946 5.858 -7.737 1.00 94.19 362 MET A CA 1
ATOM 2712 C C . MET A 1 362 ? -14.589 5.145 -7.713 1.00 94.19 362 MET A C 1
ATOM 2714 O O . MET A 1 362 ? -14.298 4.327 -8.583 1.00 94.19 362 MET A O 1
ATOM 2718 N N . ALA A 1 363 ? -13.749 5.467 -6.730 1.00 92.94 363 ALA A N 1
ATOM 2719 C CA . ALA A 1 363 ? -12.347 5.066 -6.671 1.00 92.94 363 ALA A CA 1
ATOM 2720 C C . ALA A 1 363 ? -12.114 3.768 -5.882 1.00 92.94 363 ALA A C 1
ATOM 2722 O O . ALA A 1 363 ? -11.166 3.049 -6.198 1.00 92.94 363 ALA A O 1
ATOM 2723 N N . PHE A 1 364 ? -12.969 3.454 -4.903 1.00 93.44 364 PHE A N 1
ATOM 2724 C CA . PHE A 1 364 ? -12.803 2.347 -3.950 1.00 93.44 364 PHE A CA 1
ATOM 2725 C C . PHE A 1 364 ? -13.940 1.316 -4.046 1.00 93.44 364 PHE A C 1
ATOM 2727 O O . PHE A 1 364 ? -14.357 0.732 -3.047 1.00 93.44 364 PHE A O 1
ATOM 2734 N N . ARG A 1 365 ? -14.442 1.075 -5.264 1.00 92.44 365 ARG A N 1
ATOM 2735 C CA . ARG A 1 365 ? -15.413 0.003 -5.530 1.00 92.44 365 ARG A CA 1
ATOM 2736 C C . ARG A 1 365 ? -14.805 -1.355 -5.202 1.00 92.44 365 ARG A C 1
ATOM 2738 O O . ARG A 1 365 ? -13.690 -1.629 -5.628 1.00 92.44 365 ARG A O 1
ATOM 2745 N N . MET A 1 366 ? -15.544 -2.223 -4.523 1.00 91.19 366 MET A N 1
ATOM 2746 C CA . MET A 1 366 ? -15.041 -3.545 -4.127 1.00 91.19 366 MET A CA 1
ATOM 2747 C C . MET A 1 366 ? -14.637 -4.433 -5.310 1.00 91.19 366 MET A C 1
ATOM 2749 O O . MET A 1 366 ? -13.683 -5.192 -5.202 1.00 91.19 366 MET A O 1
ATOM 2753 N N . ASP A 1 367 ? -15.296 -4.307 -6.462 1.00 90.75 367 ASP A N 1
ATOM 2754 C CA . ASP A 1 367 ? -14.953 -5.071 -7.668 1.00 90.75 367 ASP A CA 1
ATOM 2755 C C . ASP A 1 367 ? -13.697 -4.555 -8.386 1.00 90.75 367 ASP A C 1
ATOM 2757 O O . ASP A 1 367 ? -13.231 -5.163 -9.352 1.00 90.75 367 ASP A O 1
ATOM 2761 N N . ARG A 1 368 ? -13.131 -3.430 -7.933 1.00 90.81 368 ARG A N 1
ATOM 2762 C CA . ARG A 1 368 ? -11.910 -2.876 -8.505 1.00 90.81 368 ARG A CA 1
ATOM 2763 C C . ARG A 1 368 ? -10.723 -3.790 -8.164 1.00 90.81 368 ARG A C 1
ATOM 2765 O O . ARG A 1 368 ? -10.497 -4.046 -6.979 1.00 90.81 368 ARG A O 1
ATOM 2772 N N . PRO A 1 369 ? -9.923 -4.221 -9.157 1.00 89.31 369 PRO A N 1
ATOM 2773 C CA . PRO A 1 369 ? -8.707 -4.980 -8.890 1.00 89.31 369 PRO A CA 1
ATOM 2774 C C . PRO A 1 369 ? -7.679 -4.125 -8.142 1.00 89.31 369 PRO A C 1
ATOM 2776 O O . PRO A 1 369 ? -7.745 -2.892 -8.140 1.00 89.31 369 PRO A O 1
ATOM 2779 N N . GLU A 1 370 ? -6.695 -4.773 -7.526 1.00 88.75 370 GLU A N 1
ATOM 2780 C CA . GLU A 1 370 ? -5.524 -4.061 -7.022 1.00 88.75 370 GLU A CA 1
ATOM 2781 C C . GLU A 1 370 ? -4.740 -3.424 -8.181 1.00 88.75 370 GLU A C 1
ATOM 2783 O O . GLU A 1 370 ? -4.611 -3.995 -9.263 1.00 88.75 370 GLU A O 1
ATOM 2788 N N . THR A 1 371 ? -4.233 -2.209 -7.973 1.00 88.88 371 THR A N 1
ATOM 2789 C CA . THR A 1 371 ? -3.555 -1.424 -9.025 1.00 88.88 371 THR A CA 1
ATOM 2790 C C . THR A 1 371 ? -2.189 -0.893 -8.588 1.00 88.88 371 THR A C 1
ATOM 2792 O O . THR A 1 371 ? -1.595 -0.057 -9.261 1.00 88.88 371 THR A O 1
ATOM 2795 N N . TYR A 1 372 ? -1.631 -1.425 -7.496 1.00 87.38 372 TYR A N 1
ATOM 2796 C CA . TYR A 1 372 ? -0.373 -0.955 -6.901 1.00 87.38 372 TYR A CA 1
ATOM 2797 C C . TYR A 1 372 ? 0.862 -1.048 -7.813 1.00 87.38 372 TYR A C 1
ATOM 2799 O O .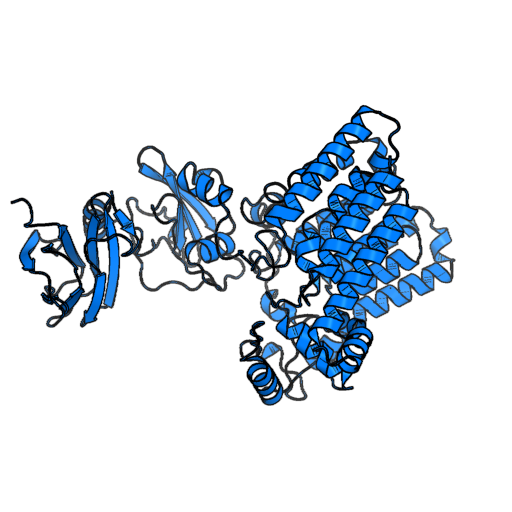 TYR A 1 372 ? 1.827 -0.318 -7.598 1.00 87.38 372 TYR A O 1
ATOM 2807 N N . ARG A 1 373 ? 0.823 -1.882 -8.859 1.00 91.62 373 ARG A N 1
ATOM 2808 C CA . ARG A 1 373 ? 1.885 -2.001 -9.876 1.00 91.62 373 ARG A CA 1
ATOM 2809 C C . ARG A 1 373 ? 1.792 -0.969 -11.002 1.00 91.62 373 ARG A C 1
ATOM 2811 O O . ARG A 1 373 ? 2.561 -1.038 -11.954 1.00 91.62 373 ARG A O 1
ATOM 2818 N N . TYR A 1 374 ? 0.858 -0.026 -10.936 1.00 93.81 374 TYR A N 1
ATOM 2819 C CA . TYR A 1 374 ? 0.682 1.010 -11.954 1.00 93.81 374 TYR A CA 1
ATOM 2820 C C . TYR A 1 374 ? 0.700 2.387 -11.307 1.00 93.81 374 TYR A C 1
ATOM 2822 O O . TYR A 1 374 ? 0.098 2.563 -10.252 1.00 93.81 374 TYR A O 1
ATOM 2830 N N . PRO A 1 375 ? 1.365 3.395 -11.887 1.00 95.56 375 PRO A N 1
ATOM 2831 C CA . PRO A 1 375 ? 1.325 4.732 -11.322 1.00 95.56 375 PRO A CA 1
ATOM 2832 C C . PRO A 1 375 ? -0.084 5.321 -11.394 1.00 95.56 375 PRO A C 1
ATOM 2834 O O . PRO A 1 375 ? -0.821 5.102 -12.357 1.00 95.56 375 PRO A O 1
ATOM 2837 N N . THR A 1 376 ? -0.451 6.121 -10.396 1.00 95.12 376 THR A N 1
ATOM 2838 C CA . THR A 1 376 ? -1.698 6.890 -10.461 1.00 95.12 376 THR A CA 1
ATOM 2839 C C . THR A 1 376 ? -1.605 7.945 -11.568 1.00 95.12 376 THR A C 1
ATOM 2841 O O . THR A 1 376 ? -0.501 8.378 -11.909 1.00 95.12 376 THR A O 1
ATOM 2844 N N . PRO A 1 377 ? -2.734 8.435 -12.117 1.00 95.56 377 PRO A N 1
ATOM 2845 C CA . PRO A 1 377 ? -2.697 9.494 -13.126 1.00 95.56 377 PRO A CA 1
ATOM 2846 C C . PRO A 1 377 ? -1.932 10.743 -12.665 1.00 95.56 377 PRO A C 1
ATOM 2848 O O . PRO A 1 377 ? -1.196 11.337 -13.449 1.00 95.56 377 PRO A O 1
ATOM 2851 N N . LEU A 1 378 ? -2.059 11.106 -11.382 1.00 95.94 378 LEU A N 1
ATOM 2852 C CA . LEU A 1 378 ? -1.332 12.227 -10.790 1.00 95.94 378 LEU A CA 1
ATOM 2853 C C . LEU A 1 378 ? 0.174 11.951 -10.722 1.00 95.94 378 LEU A C 1
ATOM 2855 O O . LEU A 1 378 ? 0.953 12.785 -11.170 1.00 95.94 378 LEU A O 1
ATOM 2859 N N . ALA A 1 379 ? 0.589 10.787 -10.212 1.00 97.00 379 ALA A N 1
ATOM 2860 C CA . ALA A 1 379 ? 2.003 10.422 -10.156 1.00 97.00 379 ALA A CA 1
ATOM 2861 C C . ALA A 1 379 ? 2.622 10.348 -11.559 1.00 97.00 379 ALA A C 1
ATOM 2863 O O . ALA A 1 379 ? 3.681 10.920 -11.793 1.00 97.00 379 ALA A O 1
ATOM 2864 N N . ALA A 1 380 ? 1.928 9.727 -12.517 1.00 97.12 380 ALA A N 1
ATOM 2865 C CA . ALA A 1 380 ? 2.367 9.648 -13.906 1.00 97.12 380 ALA A CA 1
ATOM 2866 C C . ALA A 1 380 ? 2.506 11.035 -14.554 1.00 97.12 380 ALA A C 1
ATOM 2868 O O . ALA A 1 380 ? 3.443 11.264 -15.320 1.00 97.12 380 ALA A O 1
ATOM 2869 N N . TRP A 1 381 ? 1.594 11.966 -14.251 1.00 97.62 381 TRP A N 1
ATOM 2870 C CA . TRP A 1 381 ? 1.698 13.351 -14.708 1.00 97.62 381 TRP A CA 1
ATOM 2871 C C . TRP A 1 381 ? 2.892 14.068 -14.070 1.00 97.62 381 TRP A C 1
ATOM 2873 O O . TRP A 1 381 ? 3.688 14.647 -14.807 1.00 97.62 381 TRP A O 1
ATOM 2883 N N . VAL A 1 382 ? 3.070 13.978 -12.745 1.00 97.94 382 VAL A N 1
ATOM 2884 C CA . VAL A 1 382 ? 4.208 14.603 -12.048 1.00 97.94 382 VAL A CA 1
ATOM 2885 C C . VAL A 1 382 ? 5.527 14.048 -12.572 1.00 97.94 382 VAL A C 1
ATOM 2887 O O . VAL A 1 382 ? 6.396 14.824 -12.947 1.00 97.94 382 VAL A O 1
ATOM 2890 N N . TRP A 1 383 ? 5.674 12.729 -12.694 1.00 97.62 383 TRP A N 1
ATOM 2891 C CA . TRP A 1 383 ? 6.910 12.121 -13.194 1.00 97.62 383 TRP A CA 1
ATOM 2892 C C . TRP A 1 383 ? 7.237 12.517 -14.633 1.00 97.62 383 TRP A C 1
ATOM 2894 O O . TRP A 1 383 ? 8.406 12.550 -14.995 1.00 97.62 383 TRP A O 1
ATOM 2904 N N . ARG A 1 384 ? 6.226 12.834 -15.450 1.00 96.25 384 ARG A N 1
ATOM 2905 C CA . ARG A 1 384 ? 6.416 13.270 -16.837 1.00 96.25 384 ARG A CA 1
ATOM 2906 C C . ARG A 1 384 ? 6.716 14.763 -16.952 1.00 96.25 384 ARG A C 1
ATOM 2908 O O . ARG A 1 384 ? 7.636 15.150 -17.659 1.00 96.25 384 ARG A O 1
ATOM 2915 N N . ALA A 1 385 ? 5.898 15.600 -16.321 1.00 97.12 385 ALA A N 1
ATOM 2916 C CA . ALA A 1 385 ? 5.963 17.051 -16.477 1.00 97.12 385 ALA A CA 1
ATOM 2917 C C . ALA A 1 385 ? 6.995 17.693 -15.540 1.00 97.12 385 ALA A C 1
ATOM 2919 O O . ALA A 1 385 ? 7.634 18.680 -15.900 1.00 97.12 385 ALA A O 1
ATOM 2920 N N . HIS A 1 386 ? 7.162 17.125 -14.346 1.00 97.50 386 HIS A N 1
ATOM 2921 C CA . HIS A 1 386 ? 7.988 17.663 -13.273 1.00 97.50 386 HIS A CA 1
ATOM 2922 C C . HIS A 1 386 ? 8.719 16.536 -12.510 1.00 97.50 386 HIS A C 1
ATOM 2924 O O . HIS A 1 386 ? 8.499 16.361 -11.309 1.00 97.50 386 HIS A O 1
ATOM 2930 N N . PRO A 1 387 ? 9.592 15.750 -13.173 1.00 97.19 387 PRO A N 1
ATOM 2931 C CA . PRO A 1 387 ? 10.200 14.546 -12.590 1.00 97.19 387 PRO A CA 1
ATOM 2932 C C . PRO A 1 387 ? 10.929 14.784 -11.258 1.00 97.19 387 PRO A C 1
ATOM 2934 O O . PRO A 1 387 ? 10.937 13.903 -10.398 1.00 97.19 387 PRO A O 1
ATOM 2937 N N . GLY A 1 388 ? 11.489 15.983 -11.058 1.00 96.50 388 GLY A N 1
ATOM 2938 C CA . GLY A 1 388 ? 12.160 16.384 -9.817 1.00 96.50 388 GLY A CA 1
ATOM 2939 C C . GLY A 1 388 ? 11.242 16.847 -8.675 1.00 96.50 388 GLY A C 1
ATOM 2940 O O . GLY A 1 388 ? 11.745 17.138 -7.600 1.00 96.50 388 GLY A O 1
ATOM 2941 N N . TRP A 1 389 ? 9.919 16.949 -8.864 1.00 96.38 389 TRP A N 1
ATOM 2942 C CA . TRP A 1 389 ? 8.991 17.373 -7.794 1.00 96.38 389 TRP A CA 1
ATOM 2943 C C . TRP A 1 389 ? 8.606 16.245 -6.837 1.00 96.38 389 TRP A C 1
ATOM 2945 O O . TRP A 1 389 ? 8.040 16.501 -5.776 1.00 96.38 389 TRP A O 1
ATOM 2955 N N . SER A 1 390 ? 8.878 14.996 -7.209 1.00 95.19 390 SER A N 1
ATOM 2956 C CA . SER A 1 390 ? 8.621 13.846 -6.351 1.00 95.19 390 SER A CA 1
ATOM 2957 C C . SER A 1 390 ? 9.760 12.846 -6.436 1.00 95.19 390 SER A C 1
ATOM 2959 O O . SER A 1 390 ? 10.163 12.468 -7.541 1.00 95.19 390 SER A O 1
ATOM 2961 N N . SER A 1 391 ? 10.170 12.345 -5.279 1.00 95.38 391 SER A N 1
ATOM 2962 C CA . SER A 1 391 ? 11.186 11.304 -5.126 1.00 95.38 391 SER A CA 1
ATOM 2963 C C . SER A 1 391 ? 10.534 10.104 -4.439 1.00 95.38 391 SER A C 1
ATOM 2965 O O . SER A 1 391 ? 10.665 9.943 -3.226 1.00 95.38 391 SER A O 1
ATOM 2967 N N . PRO A 1 392 ? 9.725 9.314 -5.179 1.00 95.00 392 PRO A N 1
ATOM 2968 C CA . PRO A 1 392 ? 9.088 8.126 -4.622 1.00 95.00 392 PRO A CA 1
ATOM 2969 C C . PRO A 1 392 ? 10.149 7.163 -4.084 1.00 95.00 392 PRO A C 1
ATOM 2971 O O . PRO A 1 392 ? 11.301 7.185 -4.525 1.00 95.00 392 PRO A O 1
ATOM 2974 N N . LEU A 1 393 ? 9.765 6.282 -3.161 1.00 94.56 393 LEU A N 1
ATOM 2975 C CA . LEU A 1 393 ? 10.670 5.221 -2.719 1.00 94.56 393 LEU A CA 1
ATOM 2976 C C . LEU A 1 393 ? 11.112 4.369 -3.928 1.00 94.56 393 LEU A C 1
ATOM 2978 O O . LEU A 1 393 ? 10.271 4.088 -4.790 1.00 94.56 393 LEU A O 1
ATOM 2982 N N . PRO A 1 394 ? 12.396 3.960 -4.015 1.00 94.88 394 PRO A N 1
ATOM 2983 C CA . PRO A 1 394 ? 12.925 3.260 -5.188 1.00 94.88 394 PRO A CA 1
ATOM 2984 C C . PRO A 1 394 ? 12.123 2.019 -5.580 1.00 94.88 394 PRO A C 1
ATOM 2986 O O . PRO A 1 394 ? 11.797 1.843 -6.747 1.00 94.88 394 PRO A O 1
ATOM 2989 N N . GLU A 1 395 ? 11.753 1.201 -4.597 1.00 92.44 395 GLU A N 1
ATOM 2990 C CA . GLU A 1 395 ? 10.893 0.026 -4.761 1.00 92.44 395 GLU A CA 1
ATOM 2991 C C . GLU A 1 395 ? 9.544 0.397 -5.397 1.00 92.44 395 GLU A C 1
ATOM 2993 O O . GLU A 1 395 ? 9.200 -0.113 -6.460 1.00 92.44 395 GLU A O 1
ATOM 2998 N N . ALA A 1 396 ? 8.821 1.361 -4.817 1.00 93.38 396 ALA A N 1
ATOM 2999 C CA . ALA A 1 396 ? 7.525 1.797 -5.332 1.00 93.38 396 ALA A CA 1
ATOM 3000 C C . ALA A 1 396 ? 7.612 2.346 -6.766 1.00 93.38 396 ALA A C 1
ATOM 3002 O O . ALA A 1 396 ? 6.721 2.106 -7.582 1.00 93.38 396 ALA A O 1
ATOM 3003 N N . PHE A 1 397 ? 8.679 3.079 -7.096 1.00 95.94 397 PHE A N 1
ATOM 3004 C CA . PHE A 1 397 ? 8.920 3.528 -8.466 1.00 95.94 397 PHE A CA 1
ATOM 3005 C C . PHE A 1 397 ? 9.236 2.359 -9.398 1.00 95.94 397 PHE A C 1
ATOM 3007 O O . PHE A 1 397 ? 8.695 2.288 -10.506 1.00 95.94 397 PHE A O 1
ATOM 3014 N N . ALA A 1 398 ? 10.090 1.437 -8.955 1.00 95.75 398 ALA A N 1
ATOM 3015 C CA . ALA A 1 398 ? 10.547 0.323 -9.762 1.00 95.75 398 ALA A CA 1
ATOM 3016 C C . ALA A 1 398 ? 9.411 -0.628 -10.123 1.00 95.75 398 ALA A C 1
ATOM 3018 O O . ALA A 1 398 ? 9.225 -0.955 -11.295 1.00 95.75 398 ALA A O 1
ATOM 3019 N N . GLU A 1 399 ? 8.593 -1.013 -9.152 1.00 93.44 399 GLU A N 1
ATOM 3020 C CA . GLU A 1 399 ? 7.446 -1.890 -9.377 1.00 93.44 399 GLU A CA 1
ATOM 3021 C C . GLU A 1 399 ? 6.399 -1.250 -10.286 1.00 93.44 399 GLU A C 1
ATOM 3023 O O . GLU A 1 399 ? 5.837 -1.911 -11.157 1.00 93.44 399 GLU A O 1
ATOM 3028 N N . ARG A 1 400 ? 6.176 0.064 -10.147 1.00 94.50 400 ARG A N 1
ATOM 3029 C CA . ARG A 1 400 ? 5.184 0.792 -10.951 1.00 94.50 400 ARG A CA 1
ATOM 3030 C C . ARG A 1 400 ? 5.610 1.048 -12.383 1.00 94.50 400 ARG A C 1
ATOM 3032 O O . ARG A 1 400 ? 4.755 1.121 -13.259 1.00 94.50 400 ARG A O 1
ATOM 3039 N N . THR A 1 401 ? 6.904 1.228 -12.621 1.00 95.56 401 THR A N 1
ATOM 3040 C CA . THR A 1 401 ? 7.439 1.454 -13.972 1.00 95.56 401 THR A CA 1
ATOM 3041 C C . THR A 1 401 ? 7.743 0.151 -14.702 1.00 95.56 401 THR A C 1
ATOM 3043 O O . THR A 1 401 ? 7.595 0.095 -15.918 1.00 95.56 401 THR A O 1
ATOM 3046 N N . SER A 1 402 ? 8.114 -0.909 -13.976 1.00 93.38 402 SER A N 1
ATOM 3047 C CA . SER A 1 402 ? 8.349 -2.240 -14.553 1.00 93.38 402 SER A CA 1
ATOM 3048 C C . SER A 1 402 ? 7.103 -3.131 -14.591 1.00 93.38 402 SER A C 1
ATOM 3050 O O . SER A 1 402 ? 7.108 -4.145 -15.289 1.00 93.38 402 SER A O 1
ATOM 3052 N N . HIS A 1 403 ? 6.047 -2.766 -13.857 1.00 93.44 403 HIS A N 1
ATOM 3053 C CA . HIS A 1 403 ? 4.823 -3.552 -13.658 1.00 93.44 403 HIS A CA 1
ATOM 3054 C C . HIS A 1 403 ? 5.076 -4.948 -13.062 1.00 93.44 403 HIS A C 1
ATOM 3056 O O . HIS A 1 403 ? 4.330 -5.896 -13.326 1.00 93.44 403 HIS A O 1
ATOM 3062 N N . ARG A 1 404 ? 6.137 -5.085 -12.259 1.00 89.62 404 ARG A N 1
ATOM 3063 C CA . ARG A 1 404 ? 6.588 -6.345 -11.652 1.00 89.62 404 ARG A CA 1
ATOM 3064 C C . ARG A 1 404 ? 6.797 -6.195 -10.156 1.00 89.62 404 ARG A C 1
ATOM 3066 O O . ARG A 1 404 ? 7.074 -5.104 -9.683 1.00 89.62 404 ARG A O 1
ATOM 3073 N N . GLU A 1 405 ? 6.680 -7.313 -9.456 1.00 86.50 405 GLU A N 1
ATOM 3074 C CA . GLU A 1 405 ? 7.031 -7.469 -8.049 1.00 86.50 405 GLU A CA 1
ATOM 3075 C C . GLU A 1 405 ? 7.877 -8.754 -7.938 1.00 86.50 405 GLU A C 1
ATOM 3077 O O . GLU A 1 405 ? 7.396 -9.818 -8.345 1.00 86.50 405 GLU A O 1
ATOM 3082 N N . PRO A 1 406 ? 9.133 -8.670 -7.476 1.00 88.38 406 PRO A N 1
ATOM 3083 C CA . PRO A 1 406 ? 9.825 -7.426 -7.146 1.00 88.38 406 PRO A CA 1
ATOM 3084 C C . PRO A 1 406 ? 10.078 -6.535 -8.376 1.00 88.38 406 PRO A C 1
ATOM 3086 O O . PRO A 1 406 ? 10.076 -6.990 -9.526 1.00 88.38 406 PRO A O 1
ATOM 3089 N N . GLY A 1 407 ? 10.287 -5.244 -8.124 1.00 90.69 407 GLY A N 1
ATOM 3090 C CA . GLY A 1 407 ? 10.568 -4.254 -9.164 1.00 90.69 407 GLY A CA 1
ATOM 3091 C C . GLY A 1 407 ? 11.919 -4.477 -9.850 1.00 90.69 407 GLY A C 1
ATOM 3092 O O . GLY A 1 407 ? 12.874 -4.963 -9.244 1.00 90.69 407 GLY A O 1
ATOM 3093 N N . LEU A 1 408 ? 12.016 -4.092 -11.125 1.00 93.81 408 LEU A N 1
ATOM 3094 C CA . LEU A 1 408 ? 13.277 -4.123 -11.874 1.00 93.81 408 LEU A CA 1
ATOM 3095 C C . LEU A 1 408 ? 14.049 -2.813 -11.711 1.00 93.81 408 LEU A C 1
ATOM 3097 O O . LEU A 1 408 ? 13.463 -1.736 -11.820 1.00 93.81 408 LEU A O 1
ATOM 3101 N N . VAL A 1 409 ? 15.368 -2.903 -11.542 1.00 94.75 409 VAL A N 1
ATOM 3102 C CA . VAL A 1 409 ? 16.279 -1.752 -11.628 1.00 94.75 409 VAL A CA 1
ATOM 3103 C C . VAL A 1 409 ? 17.474 -2.048 -12.532 1.00 94.75 409 VAL A C 1
ATOM 3105 O O . VAL A 1 409 ? 17.919 -3.186 -12.589 1.00 94.75 409 VAL A O 1
ATOM 3108 N N . PRO A 1 410 ? 18.042 -1.053 -13.222 1.00 96.50 410 PRO A N 1
ATOM 3109 C CA . PRO A 1 410 ? 17.487 0.282 -13.403 1.00 96.50 410 PRO A CA 1
ATOM 3110 C C . PRO A 1 410 ? 16.177 0.252 -14.212 1.00 96.50 410 PRO A C 1
ATOM 3112 O O . PRO A 1 410 ? 15.869 -0.725 -14.894 1.00 96.50 410 PRO A O 1
ATOM 3115 N N . THR A 1 411 ? 15.382 1.316 -14.121 1.00 96.75 411 THR A N 1
ATOM 3116 C CA . THR A 1 411 ? 14.080 1.445 -14.806 1.00 96.75 411 THR A CA 1
ATOM 3117 C C . THR A 1 411 ? 13.718 2.913 -15.015 1.00 96.75 411 THR A C 1
ATOM 3119 O O . THR A 1 411 ? 14.352 3.803 -14.449 1.00 96.75 411 THR A O 1
ATOM 3122 N N . SER A 1 412 ? 12.735 3.206 -15.864 1.00 97.00 412 SER A N 1
ATOM 3123 C CA . SER A 1 412 ? 12.372 4.576 -16.228 1.00 97.00 412 SER A CA 1
ATOM 3124 C C . SER A 1 412 ? 10.886 4.742 -16.511 1.00 97.00 412 SER A C 1
ATOM 3126 O O . SER A 1 412 ? 10.178 3.788 -16.832 1.00 97.00 412 SER A O 1
ATOM 3128 N N . THR A 1 413 ? 10.419 5.990 -16.494 1.00 96.06 413 THR A N 1
ATOM 3129 C CA . THR A 1 413 ? 9.174 6.341 -17.185 1.00 96.06 413 THR A CA 1
ATOM 3130 C C . THR A 1 413 ? 9.316 6.097 -18.700 1.00 96.06 413 THR A C 1
ATOM 3132 O O . THR A 1 413 ? 10.440 6.095 -19.221 1.00 96.06 413 THR A O 1
ATOM 3135 N N . PRO A 1 414 ? 8.206 5.909 -19.445 1.00 91.62 414 PRO A N 1
ATOM 3136 C CA . PRO A 1 414 ? 8.260 5.557 -20.869 1.00 91.62 414 PRO A CA 1
ATOM 3137 C C . PRO A 1 414 ? 9.014 6.545 -21.768 1.00 91.62 414 PRO A C 1
ATOM 3139 O O . PRO A 1 414 ? 9.530 6.145 -22.809 1.00 91.62 414 PRO A O 1
ATOM 3142 N N . GLY A 1 415 ? 9.061 7.828 -21.397 1.00 91.75 415 GLY A N 1
ATOM 3143 C CA . GLY A 1 415 ? 9.746 8.874 -22.151 1.00 91.75 415 GLY A CA 1
ATOM 3144 C C . GLY A 1 415 ? 11.063 9.324 -21.527 1.00 91.75 415 GLY A C 1
ATOM 3145 O O . GLY A 1 415 ? 11.542 10.399 -21.895 1.00 91.75 415 GLY A O 1
ATOM 3146 N N . CYS A 1 416 ? 11.648 8.547 -20.604 1.00 95.31 416 CYS A N 1
ATOM 3147 C CA . CYS A 1 416 ? 12.897 8.887 -19.913 1.00 95.31 416 CYS A CA 1
ATOM 3148 C C . CYS A 1 416 ? 12.852 10.196 -19.104 1.00 95.31 416 CYS A C 1
ATOM 3150 O O . CYS A 1 416 ? 13.872 10.845 -18.897 1.00 95.31 416 CYS A O 1
ATOM 3152 N N . GLU A 1 417 ? 11.675 10.646 -18.681 1.00 96.31 417 GLU A N 1
ATOM 3153 C CA . GLU A 1 417 ? 11.542 11.859 -17.870 1.00 96.31 417 GLU A CA 1
ATOM 3154 C C . GLU A 1 417 ? 12.116 11.661 -16.465 1.00 96.31 417 GLU A C 1
ATOM 3156 O O . GLU A 1 417 ? 12.807 12.536 -15.948 1.00 96.31 417 GLU A O 1
ATOM 3161 N N . LYS A 1 418 ? 11.876 10.487 -15.874 1.00 97.81 418 LYS A N 1
ATOM 3162 C CA . LYS A 1 418 ? 12.457 10.067 -14.600 1.00 97.81 418 LYS A CA 1
ATOM 3163 C C . LYS A 1 418 ? 13.052 8.676 -14.752 1.00 97.81 418 LYS A C 1
ATOM 3165 O O . LYS A 1 418 ? 12.384 7.765 -15.248 1.00 97.81 418 LYS A O 1
ATOM 3170 N N . VAL A 1 419 ? 14.294 8.510 -14.318 1.00 97.69 419 VAL A N 1
ATOM 3171 C CA . VAL A 1 419 ? 15.032 7.246 -14.397 1.00 97.69 419 VAL A CA 1
ATOM 3172 C C . VAL A 1 419 ? 15.548 6.891 -13.014 1.00 97.69 419 VAL A C 1
ATOM 3174 O O . VAL A 1 419 ? 16.127 7.742 -12.349 1.00 97.69 419 VAL A O 1
ATOM 3177 N N . LEU A 1 420 ? 15.343 5.650 -12.586 1.00 97.69 420 LEU A N 1
ATOM 3178 C CA . LEU A 1 420 ? 15.977 5.072 -11.409 1.00 97.69 420 LEU A CA 1
ATOM 3179 C C . LEU A 1 420 ? 17.190 4.264 -11.868 1.00 97.69 420 LEU A C 1
ATOM 3181 O O . LEU A 1 420 ? 17.042 3.253 -12.555 1.00 97.69 420 LEU A O 1
ATOM 3185 N N . LEU A 1 421 ? 18.373 4.738 -11.501 1.00 97.00 421 LEU A N 1
ATOM 3186 C CA . LEU A 1 421 ? 19.665 4.126 -11.783 1.00 97.00 421 LEU A CA 1
ATOM 3187 C C . LEU A 1 421 ? 20.047 3.149 -10.673 1.00 97.00 421 LEU A C 1
ATOM 3189 O O . LEU A 1 421 ? 19.695 3.361 -9.512 1.00 97.00 421 LEU A O 1
ATOM 3193 N N . ALA A 1 422 ? 20.829 2.133 -11.032 1.00 95.31 422 ALA A N 1
ATOM 3194 C CA . ALA A 1 422 ? 21.483 1.231 -10.090 1.00 95.31 422 ALA A CA 1
ATOM 3195 C C . ALA A 1 422 ? 22.970 1.139 -10.439 1.00 95.31 422 ALA A C 1
ATOM 3197 O O . ALA A 1 422 ? 23.306 0.761 -11.562 1.00 95.31 422 ALA A O 1
ATOM 3198 N N . ASN A 1 423 ? 23.853 1.510 -9.507 1.00 94.56 423 ASN A N 1
ATOM 3199 C CA . ASN A 1 423 ? 25.304 1.599 -9.745 1.00 94.56 423 ASN A CA 1
ATOM 3200 C C . ASN A 1 423 ? 25.638 2.474 -10.974 1.00 94.56 423 ASN A C 1
ATOM 3202 O O . ASN A 1 423 ? 26.474 2.124 -11.806 1.00 94.56 423 ASN A O 1
ATOM 3206 N N . GLY A 1 424 ? 24.875 3.556 -11.162 1.00 94.31 424 GLY A N 1
ATOM 3207 C CA . GLY A 1 424 ? 24.979 4.489 -12.286 1.00 94.31 424 GLY A CA 1
ATOM 3208 C C . GLY A 1 424 ? 24.535 3.938 -13.641 1.00 94.31 424 GLY A C 1
ATOM 3209 O O . GLY A 1 424 ? 24.507 4.687 -14.617 1.00 94.31 424 GLY A O 1
ATOM 3210 N N . ALA A 1 425 ? 24.139 2.666 -13.708 1.00 95.62 425 ALA A N 1
ATOM 3211 C CA . ALA A 1 425 ? 23.654 2.052 -14.929 1.00 95.62 425 ALA A CA 1
ATOM 3212 C C . ALA A 1 425 ? 22.230 2.527 -15.255 1.00 95.62 425 ALA A C 1
ATOM 3214 O O . ALA A 1 425 ? 21.363 2.611 -14.381 1.00 95.62 425 ALA A O 1
ATOM 3215 N N . TRP A 1 426 ? 21.985 2.805 -16.534 1.00 96.94 426 TRP A N 1
ATOM 3216 C CA . TRP A 1 426 ? 20.693 3.225 -17.077 1.00 96.94 426 TRP A CA 1
ATOM 3217 C C . TRP A 1 426 ? 19.928 2.025 -17.648 1.00 96.94 426 TRP A C 1
ATOM 3219 O O . TRP A 1 426 ? 20.558 1.069 -18.116 1.00 96.94 426 TRP A O 1
ATOM 3229 N N . PRO A 1 427 ? 18.582 2.042 -17.658 1.00 96.25 427 PRO A N 1
ATOM 3230 C CA . PRO A 1 427 ? 17.810 0.951 -18.241 1.00 96.25 427 PRO A CA 1
ATOM 3231 C C . PRO A 1 427 ? 17.976 0.919 -19.757 1.00 96.25 427 PRO A C 1
ATOM 3233 O O . PRO A 1 427 ? 18.092 1.963 -20.394 1.00 96.25 427 PRO A O 1
ATOM 3236 N N . ALA A 1 428 ? 17.926 -0.272 -20.356 1.00 93.62 428 ALA A N 1
ATOM 3237 C CA . ALA A 1 428 ? 18.016 -0.445 -21.808 1.00 93.62 428 ALA A CA 1
ATOM 3238 C C . ALA A 1 428 ? 17.062 0.462 -22.605 1.00 93.62 428 ALA A C 1
ATOM 3240 O O . ALA A 1 428 ? 17.454 0.992 -23.645 1.00 93.62 428 ALA A O 1
ATOM 3241 N N . SER A 1 429 ? 15.845 0.677 -22.095 1.00 93.81 429 SER A N 1
ATOM 3242 C CA . SER A 1 429 ? 14.823 1.564 -22.666 1.00 93.81 429 SER A CA 1
ATOM 3243 C C . SER A 1 429 ? 15.229 3.038 -22.715 1.00 93.81 429 SER A C 1
ATOM 3245 O O . SER A 1 429 ? 14.611 3.806 -23.454 1.00 93.81 429 SER A O 1
ATOM 3247 N N . CYS A 1 430 ? 16.253 3.428 -21.953 1.00 95.50 430 CYS A N 1
ATOM 3248 C CA . CYS A 1 430 ? 16.667 4.804 -21.757 1.00 95.50 430 CYS A CA 1
ATOM 3249 C C . CYS A 1 430 ? 18.185 4.995 -21.918 1.00 95.50 430 CYS A C 1
ATOM 3251 O O . CYS A 1 430 ? 18.916 4.993 -20.926 1.00 95.50 430 CYS A O 1
ATOM 3253 N N . PRO A 1 431 ? 18.679 5.176 -23.155 1.00 93.88 431 PRO A N 1
ATOM 3254 C CA . PRO A 1 431 ? 20.089 5.454 -23.394 1.00 93.88 431 PRO A CA 1
ATOM 3255 C C . PRO A 1 431 ? 20.551 6.727 -22.653 1.00 93.88 431 PRO A C 1
ATOM 3257 O O . PRO A 1 431 ? 19.854 7.749 -22.703 1.00 93.88 431 PRO A O 1
ATOM 3260 N N . PRO A 1 432 ? 21.710 6.695 -21.972 1.00 91.69 432 PRO A N 1
ATOM 3261 C CA . PRO A 1 432 ? 22.200 7.818 -21.180 1.00 91.69 432 PRO A CA 1
ATOM 3262 C C . PRO A 1 432 ? 22.540 9.045 -22.035 1.00 91.69 432 PRO A C 1
ATOM 3264 O O . PRO A 1 432 ? 23.158 8.937 -23.093 1.00 91.69 432 PRO A O 1
ATOM 3267 N N . ARG A 1 433 ? 22.183 10.237 -21.534 1.00 88.56 433 ARG A N 1
ATOM 3268 C CA . ARG A 1 433 ? 22.597 11.545 -22.100 1.00 88.56 433 ARG A CA 1
ATOM 3269 C C . ARG A 1 433 ? 23.720 12.223 -21.327 1.00 88.56 433 ARG A C 1
ATOM 3271 O O . ARG A 1 433 ? 24.355 13.135 -21.846 1.00 88.56 433 ARG A O 1
ATOM 3278 N N . ALA A 1 434 ? 23.904 11.816 -20.082 1.00 90.94 434 ALA A N 1
ATOM 3279 C CA . ALA A 1 434 ? 24.879 12.361 -19.163 1.00 90.94 434 ALA A CA 1
ATOM 3280 C C . ALA A 1 434 ? 25.439 11.211 -18.332 1.00 90.94 434 ALA A C 1
ATOM 3282 O O . ALA A 1 434 ? 24.725 10.244 -18.048 1.00 90.94 434 ALA A O 1
ATOM 3283 N N . ASP A 1 435 ? 26.704 11.331 -17.951 1.00 93.31 435 ASP A N 1
ATOM 3284 C CA . ASP A 1 435 ? 27.297 10.408 -16.999 1.00 93.31 435 ASP A CA 1
ATOM 3285 C C . ASP A 1 435 ? 26.681 10.623 -15.618 1.00 93.31 435 ASP A C 1
ATOM 3287 O O . ASP A 1 435 ? 26.420 11.755 -15.198 1.00 93.31 435 ASP A O 1
ATOM 3291 N N . ALA A 1 436 ? 26.429 9.517 -14.921 1.00 94.69 436 ALA A N 1
ATOM 3292 C CA . ALA A 1 436 ? 26.013 9.576 -13.532 1.00 94.69 436 ALA A CA 1
ATOM 3293 C C . ALA A 1 436 ? 27.166 10.153 -12.683 1.00 94.69 436 ALA A C 1
ATOM 3295 O O . ALA A 1 436 ? 28.333 9.842 -12.946 1.00 94.69 436 ALA A O 1
ATOM 3296 N N . PRO A 1 437 ? 26.877 10.987 -11.669 1.00 96.31 437 PRO A N 1
ATOM 3297 C CA . PRO A 1 437 ? 27.912 11.519 -10.788 1.00 96.31 437 PRO A CA 1
ATOM 3298 C C . PRO A 1 437 ? 28.577 10.390 -9.991 1.00 96.31 437 PRO A C 1
ATOM 3300 O O . PRO A 1 437 ? 27.984 9.330 -9.797 1.00 96.31 437 PRO A O 1
ATOM 3303 N N . ALA A 1 438 ? 29.792 10.633 -9.489 1.00 95.81 438 ALA A N 1
ATOM 3304 C CA . ALA A 1 438 ? 30.615 9.607 -8.842 1.00 95.81 438 ALA A CA 1
ATOM 3305 C C . ALA A 1 438 ? 29.887 8.833 -7.725 1.00 95.81 438 ALA A C 1
ATOM 3307 O O . ALA A 1 438 ? 29.966 7.611 -7.707 1.00 95.81 438 ALA A O 1
ATOM 3308 N N . GLY A 1 439 ? 29.111 9.513 -6.870 1.00 95.38 439 GLY A N 1
ATOM 3309 C CA . GLY A 1 439 ? 28.346 8.860 -5.794 1.00 95.38 439 GLY A CA 1
ATOM 3310 C C . GLY A 1 439 ? 27.303 7.851 -6.291 1.00 95.38 439 GLY A C 1
ATOM 3311 O O . GLY A 1 439 ? 27.039 6.849 -5.637 1.00 95.38 439 GLY A O 1
ATOM 3312 N N . CYS A 1 440 ? 26.772 8.034 -7.503 1.00 96.12 440 CYS A N 1
ATOM 3313 C CA . CYS A 1 440 ? 25.828 7.090 -8.099 1.00 96.12 440 CYS A CA 1
ATOM 3314 C C . CYS A 1 440 ? 26.493 5.834 -8.668 1.00 96.12 440 CYS A C 1
ATOM 3316 O O . CYS A 1 440 ? 25.788 4.863 -8.928 1.00 96.12 440 CYS A O 1
ATOM 3318 N N . LEU A 1 441 ? 27.810 5.850 -8.903 1.00 94.94 441 LEU A N 1
ATOM 3319 C CA . LEU A 1 441 ? 28.557 4.717 -9.464 1.00 94.94 441 LEU A CA 1
ATOM 3320 C C . LEU A 1 441 ? 28.903 3.663 -8.403 1.00 94.94 441 LEU A C 1
ATOM 3322 O O . LEU A 1 441 ? 29.286 2.545 -8.750 1.00 94.94 441 LEU A O 1
ATOM 3326 N N . ASP A 1 442 ? 28.763 4.005 -7.123 1.00 93.50 442 ASP A N 1
ATOM 3327 C CA . ASP A 1 442 ? 29.079 3.116 -6.015 1.00 93.50 442 ASP A CA 1
ATOM 3328 C C . ASP A 1 442 ? 28.153 1.891 -5.980 1.00 93.50 442 ASP A C 1
ATOM 3330 O O . ASP A 1 442 ? 26.940 1.967 -6.189 1.00 93.50 442 ASP A O 1
ATOM 3334 N N . GLY A 1 443 ? 28.732 0.732 -5.656 1.00 90.88 443 GLY A N 1
ATOM 3335 C CA . GLY A 1 443 ? 27.997 -0.527 -5.563 1.00 90.88 443 GLY A CA 1
ATOM 3336 C C . GLY A 1 443 ? 26.852 -0.472 -4.543 1.00 90.88 443 GLY A C 1
ATOM 3337 O O . GLY A 1 443 ? 27.043 -0.100 -3.381 1.00 90.88 443 GLY A O 1
ATOM 3338 N N . GLY A 1 444 ? 25.664 -0.875 -4.987 1.00 89.31 444 GLY A N 1
ATOM 3339 C CA . GLY A 1 444 ? 24.414 -0.878 -4.233 1.00 89.31 444 GLY A CA 1
ATOM 3340 C C . GLY A 1 444 ? 23.718 0.482 -4.143 1.00 89.31 444 GLY A C 1
ATOM 3341 O O . GLY A 1 444 ? 22.661 0.551 -3.521 1.00 89.31 444 GLY A O 1
ATOM 3342 N N . VAL A 1 445 ? 24.282 1.556 -4.708 1.00 93.50 445 VAL A N 1
ATOM 3343 C CA . VAL A 1 445 ? 23.667 2.888 -4.651 1.00 93.50 445 VAL A CA 1
ATOM 3344 C C . VAL A 1 445 ? 22.618 3.042 -5.746 1.00 93.50 445 VAL A C 1
ATOM 3346 O O . VAL A 1 445 ? 22.824 2.672 -6.908 1.00 93.50 445 VAL A O 1
ATOM 3349 N N . LEU A 1 446 ? 21.475 3.608 -5.356 1.00 95.56 446 LEU A N 1
ATOM 3350 C CA . LEU A 1 446 ? 20.408 4.004 -6.263 1.00 95.56 446 LEU A CA 1
ATOM 3351 C C . LEU A 1 446 ? 20.383 5.525 -6.420 1.00 95.56 446 LEU A C 1
ATOM 3353 O O . LEU A 1 446 ? 20.590 6.268 -5.459 1.00 95.56 446 LEU A O 1
ATOM 3357 N N . CYS A 1 447 ? 20.071 5.987 -7.628 1.00 97.19 447 CYS A N 1
ATOM 3358 C CA . CYS A 1 447 ? 19.926 7.410 -7.923 1.00 97.19 447 CYS A CA 1
ATOM 3359 C C . CYS A 1 447 ? 18.742 7.672 -8.842 1.00 97.19 447 CYS A C 1
ATOM 3361 O O . CYS A 1 447 ? 18.503 6.907 -9.775 1.00 97.19 447 CYS A O 1
ATOM 3363 N N . TYR A 1 448 ? 18.050 8.793 -8.648 1.00 98.00 448 TYR A N 1
ATOM 3364 C CA . TYR A 1 448 ? 17.172 9.323 -9.684 1.00 98.00 448 TYR A CA 1
ATOM 3365 C C . TYR A 1 448 ? 17.956 10.203 -10.652 1.00 98.00 448 TYR A C 1
ATOM 3367 O O . TYR A 1 448 ? 18.729 11.053 -10.225 1.00 98.00 448 TYR A O 1
ATOM 3375 N N . ALA A 1 449 ? 17.701 10.045 -11.948 1.00 97.88 449 ALA A N 1
ATOM 3376 C CA . ALA A 1 449 ? 18.010 11.039 -12.967 1.00 97.88 449 ALA A CA 1
ATOM 3377 C C . ALA A 1 449 ? 16.693 11.664 -13.452 1.00 97.88 449 ALA A C 1
ATOM 3379 O O . ALA A 1 449 ? 15.825 10.980 -14.001 1.00 97.88 449 ALA A O 1
ATOM 3380 N N . ASN A 1 450 ? 16.534 12.967 -13.226 1.00 97.94 450 ASN A N 1
ATOM 3381 C CA . ASN A 1 450 ? 15.333 13.739 -13.533 1.00 97.94 450 ASN A CA 1
ATOM 3382 C C . ASN A 1 450 ? 15.596 14.651 -14.731 1.00 97.94 450 ASN A C 1
ATOM 3384 O O . ASN A 1 450 ? 16.467 15.518 -14.666 1.00 97.94 450 ASN A O 1
ATOM 3388 N N . ARG A 1 451 ? 14.845 14.483 -15.820 1.00 96.62 451 ARG A N 1
ATOM 3389 C CA . ARG A 1 451 ? 15.015 15.293 -17.028 1.00 96.62 451 ARG A CA 1
ATOM 3390 C C . ARG A 1 451 ? 14.347 16.661 -16.877 1.00 96.62 451 ARG A C 1
ATOM 3392 O O . ARG A 1 451 ? 13.133 16.744 -16.701 1.00 96.62 451 ARG A O 1
ATOM 3399 N N . GLY A 1 452 ? 15.130 17.728 -16.984 1.00 95.62 452 GLY A N 1
ATOM 3400 C CA . GLY A 1 452 ? 14.664 19.110 -17.046 1.00 95.62 452 GLY A CA 1
ATOM 3401 C C . GLY A 1 452 ? 13.968 19.453 -18.366 1.00 95.62 452 GLY A C 1
ATOM 3402 O O . GLY A 1 452 ? 13.998 18.692 -19.337 1.00 95.62 452 GLY A O 1
ATOM 3403 N N . ALA A 1 453 ? 13.341 20.631 -18.411 1.00 94.06 453 ALA A N 1
ATOM 3404 C CA . ALA A 1 453 ? 12.673 21.143 -19.613 1.00 94.06 453 ALA A CA 1
ATOM 3405 C C . ALA A 1 453 ? 13.651 21.429 -20.771 1.00 94.06 453 ALA A C 1
ATOM 3407 O O . ALA A 1 453 ? 13.270 21.363 -21.936 1.00 94.06 453 ALA A O 1
ATOM 3408 N N . ASP A 1 454 ? 14.915 21.702 -20.450 1.00 93.56 454 ASP A N 1
ATOM 3409 C CA . ASP A 1 454 ? 16.041 21.855 -21.378 1.00 93.56 454 ASP A CA 1
ATOM 3410 C C . ASP A 1 454 ? 16.614 20.507 -21.866 1.00 93.56 454 ASP A C 1
ATOM 3412 O O . ASP A 1 454 ? 17.501 20.468 -22.718 1.00 93.56 454 ASP A O 1
ATOM 3416 N N . GLY A 1 455 ? 16.107 19.387 -21.340 1.00 91.00 455 GLY A N 1
ATOM 3417 C CA . GLY A 1 455 ? 16.562 18.040 -21.662 1.00 91.00 455 GLY A CA 1
ATOM 3418 C C . GLY A 1 455 ? 17.807 17.582 -20.900 1.00 91.00 455 GLY A C 1
ATOM 3419 O O . GLY A 1 455 ? 18.247 16.454 -21.151 1.00 91.00 455 GLY A O 1
ATOM 3420 N N . THR A 1 456 ? 18.351 18.401 -19.990 1.00 94.44 456 THR A N 1
ATOM 3421 C CA . THR A 1 456 ? 19.462 18.014 -19.107 1.00 94.44 456 THR A CA 1
ATOM 3422 C C . THR A 1 456 ? 18.952 17.154 -17.952 1.00 94.44 456 THR A C 1
ATOM 3424 O O . THR A 1 456 ? 17.775 17.210 -17.602 1.00 94.44 456 THR A O 1
ATOM 3427 N N . TYR A 1 457 ? 19.810 16.307 -17.379 1.00 96.44 457 TYR A N 1
ATOM 3428 C CA . TYR A 1 457 ? 19.446 15.493 -16.219 1.00 96.44 457 TYR A CA 1
ATOM 3429 C C . TYR A 1 457 ? 20.033 16.080 -14.942 1.00 96.44 457 TYR A C 1
ATOM 3431 O O . TYR A 1 457 ? 21.233 16.340 -14.870 1.00 96.44 457 TYR A O 1
ATOM 3439 N N . THR A 1 458 ? 19.191 16.227 -13.922 1.00 97.44 458 THR A N 1
ATOM 3440 C CA . THR A 1 458 ? 19.631 16.435 -12.542 1.00 97.44 458 THR A CA 1
ATOM 3441 C C . THR A 1 458 ? 19.594 15.107 -11.799 1.00 97.44 458 THR A C 1
ATOM 3443 O O . THR A 1 458 ? 18.668 14.312 -11.978 1.00 97.44 458 THR A O 1
ATOM 3446 N N . PHE A 1 459 ? 20.615 14.852 -10.985 1.00 97.50 459 PHE A N 1
ATOM 3447 C CA . PHE A 1 459 ? 20.761 13.592 -10.265 1.00 97.50 459 PHE A CA 1
ATOM 3448 C C . PHE A 1 459 ? 20.470 13.781 -8.780 1.00 97.50 459 PHE A C 1
ATOM 3450 O O . PHE A 1 459 ? 20.882 14.773 -8.181 1.00 97.50 459 PHE A O 1
ATOM 3457 N N . GLU A 1 460 ? 19.769 12.819 -8.198 1.00 96.88 460 GLU A N 1
ATOM 3458 C CA . GLU A 1 460 ? 19.451 12.757 -6.775 1.00 96.88 460 GLU A CA 1
ATOM 3459 C C . GLU A 1 460 ? 19.888 11.394 -6.241 1.00 96.88 460 GLU A C 1
ATOM 3461 O O . GLU A 1 460 ? 19.383 10.358 -6.676 1.00 96.88 460 GLU A O 1
ATOM 3466 N N . GLU A 1 461 ? 20.845 11.400 -5.319 1.00 95.88 461 GLU A N 1
ATOM 3467 C CA . GLU A 1 461 ? 21.348 10.191 -4.675 1.00 95.88 461 GLU A CA 1
ATOM 3468 C C . GLU A 1 461 ? 20.390 9.735 -3.570 1.00 95.88 461 GLU A C 1
ATOM 3470 O O . GLU A 1 461 ? 19.997 10.521 -2.709 1.00 95.88 461 GLU A O 1
ATOM 3475 N N . LEU A 1 462 ? 20.015 8.455 -3.596 1.00 92.19 462 LEU A N 1
ATOM 3476 C CA . LEU A 1 462 ? 19.089 7.854 -2.627 1.00 92.19 462 LEU A CA 1
ATOM 3477 C C . LEU A 1 462 ? 19.822 7.000 -1.583 1.00 92.19 462 LEU A C 1
ATOM 3479 O O . LEU A 1 462 ? 19.223 6.586 -0.591 1.00 92.19 462 LEU A O 1
ATOM 3483 N N . GLY A 1 463 ? 21.113 6.740 -1.804 1.00 89.00 463 GLY A N 1
ATOM 3484 C CA . GLY A 1 463 ? 21.934 5.845 -1.000 1.00 89.00 463 GLY A CA 1
ATOM 3485 C C . GLY A 1 463 ? 21.672 4.368 -1.301 1.00 89.00 463 GLY A C 1
ATOM 3486 O O . GLY A 1 463 ? 21.119 4.000 -2.342 1.00 89.00 463 GLY A O 1
ATOM 3487 N N . ARG A 1 464 ? 22.107 3.504 -0.378 1.00 88.62 464 ARG A N 1
ATOM 3488 C CA . ARG A 1 464 ? 21.876 2.057 -0.451 1.00 88.62 464 ARG A CA 1
ATOM 3489 C C . ARG A 1 464 ? 20.538 1.725 0.209 1.00 88.62 464 ARG A C 1
ATOM 3491 O O . ARG A 1 464 ? 20.372 2.056 1.386 1.00 88.62 464 ARG A O 1
ATOM 3498 N N . PRO A 1 465 ? 19.589 1.083 -0.492 1.00 81.69 465 PRO A N 1
ATOM 3499 C CA . PRO A 1 465 ? 18.364 0.635 0.151 1.00 81.69 465 PRO A CA 1
ATOM 3500 C C . PRO A 1 465 ? 18.702 -0.398 1.236 1.00 81.69 465 PRO A C 1
ATOM 3502 O O . PRO A 1 465 ? 19.573 -1.244 1.044 1.00 81.69 465 PRO A O 1
ATOM 3505 N N . ALA A 1 466 ? 18.018 -0.309 2.381 1.00 68.12 466 ALA A N 1
ATOM 3506 C CA . ALA A 1 466 ? 18.235 -1.173 3.546 1.00 68.12 466 ALA A CA 1
ATOM 3507 C C . ALA A 1 466 ? 18.150 -2.664 3.189 1.00 68.12 466 ALA A C 1
ATOM 3509 O O . ALA A 1 466 ? 19.017 -3.453 3.553 1.00 68.12 466 ALA A O 1
ATOM 3510 N N . GLN A 1 467 ? 17.117 -3.003 2.427 1.00 64.06 467 GLN A N 1
ATOM 3511 C CA . GLN A 1 467 ? 16.867 -4.280 1.788 1.00 64.06 467 GLN A CA 1
ATOM 3512 C C . GLN A 1 467 ? 16.073 -3.951 0.536 1.00 64.06 467 GLN A C 1
ATOM 3514 O O . GLN A 1 467 ? 15.113 -3.184 0.590 1.00 64.06 467 GLN A O 1
ATOM 3519 N N . SER A 1 468 ? 16.485 -4.480 -0.603 1.00 58.59 468 SER A N 1
ATOM 3520 C CA . SER A 1 468 ? 15.683 -4.352 -1.801 1.00 58.59 468 SER A CA 1
ATOM 3521 C C . SER A 1 468 ? 15.668 -5.692 -2.500 1.00 58.59 468 SER A C 1
ATOM 3523 O O . SER A 1 468 ? 16.690 -6.099 -3.046 1.00 58.59 468 SER A O 1
ATOM 3525 N N . ASP A 1 469 ? 14.496 -6.324 -2.547 1.00 69.88 469 ASP A N 1
ATOM 3526 C CA . ASP A 1 469 ? 14.227 -7.467 -3.430 1.00 69.88 469 ASP A CA 1
ATOM 3527 C C . ASP A 1 469 ? 14.293 -7.064 -4.918 1.00 69.88 469 ASP A C 1
ATOM 3529 O O . ASP A 1 469 ? 14.020 -7.871 -5.802 1.00 69.88 469 ASP A O 1
ATOM 3533 N N . LEU A 1 470 ? 14.662 -5.808 -5.205 1.00 79.69 470 LEU A N 1
ATOM 3534 C CA . LEU A 1 470 ? 14.882 -5.271 -6.534 1.00 79.69 470 LEU A CA 1
ATOM 3535 C C . LEU A 1 470 ? 15.799 -6.183 -7.341 1.00 79.69 470 LEU A C 1
ATOM 3537 O O . LEU A 1 470 ? 16.943 -6.462 -6.976 1.00 79.69 470 LEU A O 1
ATOM 3541 N N . VAL A 1 471 ? 15.290 -6.596 -8.492 1.00 85.44 471 VAL A N 1
ATOM 3542 C CA . VAL A 1 471 ? 16.033 -7.439 -9.415 1.00 85.44 471 VAL A CA 1
ATOM 3543 C C . VAL A 1 471 ? 16.806 -6.532 -10.355 1.00 85.44 471 VAL A C 1
ATOM 3545 O O . VAL A 1 471 ? 16.225 -5.739 -11.104 1.00 85.44 471 VAL A O 1
ATOM 3548 N N . VAL A 1 472 ? 18.133 -6.657 -10.316 1.00 85.69 472 VAL A N 1
ATOM 3549 C CA . VAL A 1 472 ? 19.008 -5.943 -11.242 1.00 85.69 472 VAL A CA 1
ATOM 3550 C C . VAL A 1 472 ? 18.826 -6.541 -12.632 1.00 85.69 472 VAL A C 1
ATOM 3552 O O . VAL A 1 472 ? 19.147 -7.704 -12.873 1.00 85.69 472 VAL A O 1
ATOM 3555 N N . HIS A 1 473 ? 18.292 -5.747 -13.552 1.00 85.00 473 HIS A N 1
ATOM 3556 C CA . HIS A 1 473 ? 18.185 -6.120 -14.947 1.00 85.00 473 HIS A CA 1
ATOM 3557 C C . HIS A 1 473 ? 19.589 -6.172 -15.558 1.00 85.00 473 HIS A C 1
ATOM 3559 O O . HIS A 1 473 ? 20.392 -5.258 -15.401 1.00 85.00 473 HIS A O 1
ATOM 3565 N N . ASP A 1 474 ? 19.871 -7.232 -16.302 1.00 85.12 474 ASP A N 1
ATOM 3566 C CA . ASP A 1 474 ? 21.094 -7.425 -17.087 1.00 85.12 474 ASP A CA 1
ATOM 3567 C C . ASP A 1 474 ? 21.205 -6.497 -18.318 1.00 85.12 474 ASP A C 1
ATOM 3569 O O . ASP A 1 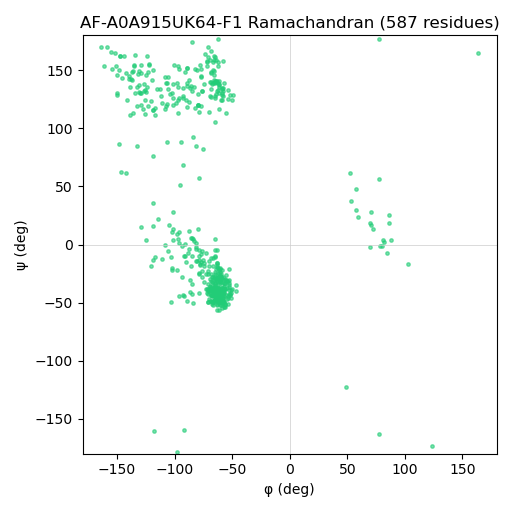474 ? 22.294 -6.281 -18.853 1.00 85.12 474 ASP A O 1
ATOM 3573 N N . ARG A 1 475 ? 20.091 -5.912 -18.778 1.00 90.69 475 ARG A N 1
ATOM 3574 C CA . ARG A 1 475 ? 20.028 -5.054 -19.968 1.00 90.69 475 ARG A CA 1
ATOM 3575 C C . ARG A 1 475 ? 20.154 -3.593 -19.574 1.00 90.69 475 ARG A C 1
ATOM 3577 O O . ARG A 1 475 ? 19.159 -2.897 -19.358 1.00 90.69 475 ARG A O 1
ATOM 3584 N N . THR A 1 476 ? 21.393 -3.133 -19.498 1.00 92.88 476 THR A N 1
ATOM 3585 C CA . THR A 1 476 ? 21.704 -1.775 -19.054 1.00 92.88 476 THR A CA 1
ATOM 3586 C C . THR A 1 476 ? 22.732 -1.086 -19.938 1.00 92.88 476 THR A C 1
ATOM 3588 O O . THR A 1 476 ? 23.461 -1.717 -20.715 1.00 92.88 476 THR A O 1
ATOM 3591 N N . TRP A 1 477 ? 22.782 0.235 -19.791 1.00 92.50 477 TRP A N 1
ATOM 3592 C CA . TRP A 1 477 ? 23.844 1.088 -20.302 1.00 92.50 477 TRP A CA 1
ATOM 3593 C C . TRP A 1 477 ? 24.719 1.545 -19.130 1.00 92.50 477 TRP A C 1
ATOM 3595 O O . TRP A 1 477 ? 24.195 2.176 -18.213 1.00 92.50 477 TRP A O 1
ATOM 3605 N N . PRO A 1 478 ? 26.029 1.253 -19.125 1.00 88.44 478 PRO A N 1
ATOM 3606 C CA . PRO A 1 478 ? 26.879 1.553 -17.973 1.00 88.44 478 PRO A CA 1
ATOM 3607 C C . PRO A 1 478 ? 27.257 3.038 -17.854 1.00 88.44 478 PRO A C 1
ATOM 3609 O O . PRO A 1 478 ? 27.541 3.499 -16.756 1.00 88.44 478 PRO A O 1
ATOM 3612 N N . ARG A 1 479 ? 27.309 3.779 -18.970 1.00 89.62 479 ARG A N 1
ATOM 3613 C CA . ARG A 1 479 ? 27.754 5.184 -19.027 1.00 89.62 479 ARG A CA 1
ATOM 3614 C C . ARG A 1 479 ? 27.335 5.860 -20.333 1.00 89.62 479 ARG A C 1
ATOM 3616 O O . ARG A 1 479 ? 26.927 5.166 -21.264 1.00 89.62 479 ARG A O 1
ATOM 3623 N N . ALA A 1 480 ? 27.496 7.181 -20.421 1.00 88.75 480 ALA A N 1
ATOM 3624 C CA . ALA A 1 480 ? 27.316 7.940 -21.656 1.00 88.75 480 ALA A CA 1
ATOM 3625 C C . ALA A 1 480 ? 28.580 7.852 -22.538 1.00 88.75 480 ALA A C 1
ATOM 3627 O O . ALA A 1 480 ? 29.457 8.716 -22.526 1.00 88.75 480 ALA A O 1
ATOM 3628 N N . ASP A 1 481 ? 28.678 6.792 -23.333 1.00 89.88 481 ASP A N 1
ATOM 3629 C CA . ASP A 1 481 ? 29.696 6.602 -24.374 1.00 89.88 481 ASP A CA 1
ATOM 3630 C C . ASP A 1 481 ? 29.197 6.982 -25.786 1.00 89.88 481 ASP A C 1
ATOM 3632 O O . ASP A 1 481 ? 28.077 7.458 -25.977 1.00 89.88 481 ASP A O 1
ATOM 3636 N N . ASP A 1 482 ? 30.046 6.823 -26.806 1.00 91.44 482 ASP A N 1
ATOM 3637 C CA . ASP A 1 482 ? 29.683 7.178 -28.184 1.00 91.44 482 ASP A CA 1
ATOM 3638 C C . ASP A 1 482 ? 28.548 6.315 -28.742 1.00 91.44 482 ASP A C 1
ATOM 3640 O O . ASP A 1 482 ? 27.697 6.828 -29.473 1.00 91.44 482 ASP A O 1
ATOM 3644 N N . ALA A 1 483 ? 28.493 5.037 -28.357 1.00 91.19 483 ALA A N 1
ATOM 3645 C CA . ALA A 1 483 ? 27.443 4.117 -28.775 1.00 91.19 483 ALA A CA 1
ATOM 3646 C C . ALA A 1 483 ? 26.084 4.513 -28.186 1.00 91.19 483 ALA A C 1
ATOM 3648 O O . ALA A 1 483 ? 25.108 4.651 -28.922 1.00 91.19 483 ALA A O 1
ATOM 3649 N N . SER A 1 484 ? 26.014 4.770 -26.880 1.00 92.62 484 SER A N 1
ATOM 3650 C CA . SER A 1 484 ? 24.786 5.242 -26.231 1.00 92.62 484 SER A CA 1
ATOM 3651 C C . SER A 1 484 ? 24.344 6.609 -26.752 1.00 92.62 484 SER A C 1
ATOM 3653 O O . SER A 1 484 ? 23.157 6.779 -27.019 1.00 92.62 484 SER A O 1
ATOM 3655 N N . ARG A 1 485 ? 25.264 7.553 -27.007 1.00 92.56 485 ARG A N 1
ATOM 3656 C CA . ARG A 1 485 ? 24.944 8.833 -27.673 1.00 92.56 485 ARG A CA 1
ATOM 3657 C C . ARG A 1 485 ? 24.415 8.640 -29.093 1.00 92.56 485 ARG A C 1
ATOM 3659 O O . ARG A 1 485 ? 23.526 9.372 -29.524 1.00 92.56 485 ARG A O 1
ATOM 3666 N N . TRP A 1 486 ? 24.969 7.689 -29.840 1.00 93.62 486 TRP A N 1
ATOM 3667 C CA . TRP A 1 486 ? 24.499 7.347 -31.180 1.00 93.62 486 TRP A CA 1
ATOM 3668 C C . TRP A 1 486 ? 23.077 6.777 -31.148 1.00 93.62 486 TRP A C 1
ATOM 3670 O O . TRP A 1 486 ? 22.215 7.284 -31.869 1.00 93.62 486 TRP A O 1
ATOM 3680 N N . VAL A 1 487 ? 22.802 5.825 -30.251 1.00 94.44 487 VAL A N 1
ATOM 3681 C CA . VAL A 1 487 ? 21.449 5.285 -30.048 1.00 94.44 487 VAL A CA 1
ATOM 3682 C C . VAL A 1 487 ? 20.489 6.364 -29.560 1.00 94.44 487 VAL A C 1
ATOM 3684 O O . VAL A 1 487 ? 19.402 6.495 -30.113 1.00 94.44 487 VAL A O 1
ATOM 3687 N N . GLU A 1 488 ? 20.888 7.185 -28.588 1.00 93.56 488 GLU A N 1
ATOM 3688 C CA . GLU A 1 488 ? 20.074 8.282 -28.059 1.00 93.56 488 GLU A CA 1
ATOM 3689 C C . GLU A 1 488 ? 19.605 9.224 -29.164 1.00 93.56 488 GLU A C 1
ATOM 3691 O O . GLU A 1 488 ? 18.419 9.546 -29.228 1.00 93.56 488 GLU A O 1
ATOM 3696 N N . ARG A 1 489 ? 20.511 9.635 -30.062 1.00 92.69 489 ARG A N 1
ATOM 3697 C CA . ARG A 1 489 ? 20.159 10.503 -31.193 1.00 92.69 489 ARG A CA 1
ATOM 3698 C C . ARG A 1 489 ? 19.120 9.855 -32.101 1.00 92.69 489 ARG A C 1
ATOM 3700 O O . ARG A 1 489 ? 18.211 10.550 -32.549 1.00 92.69 489 ARG A O 1
ATOM 3707 N N . ALA A 1 490 ? 19.235 8.550 -32.349 1.00 92.94 490 ALA A N 1
ATOM 3708 C CA . ALA A 1 490 ? 18.282 7.819 -33.175 1.00 92.94 490 ALA A CA 1
ATOM 3709 C C . ALA A 1 490 ? 16.896 7.738 -32.511 1.00 92.94 490 ALA A C 1
ATOM 3711 O O . ALA A 1 490 ? 15.885 7.967 -33.172 1.00 92.94 490 ALA A O 1
ATOM 3712 N N . VAL A 1 491 ? 16.843 7.470 -31.201 1.00 93.75 491 VAL A N 1
ATOM 3713 C CA . VAL A 1 491 ? 15.594 7.172 -30.474 1.00 93.75 491 VAL A CA 1
ATOM 3714 C C . VAL A 1 491 ? 14.991 8.375 -29.746 1.00 93.75 491 VAL A C 1
ATOM 3716 O O . VAL A 1 491 ? 13.990 8.228 -29.052 1.00 93.75 491 VAL A O 1
ATOM 3719 N N . ARG A 1 492 ? 15.561 9.576 -29.898 1.00 89.38 492 ARG A N 1
ATOM 3720 C CA . ARG A 1 492 ? 15.184 10.789 -29.148 1.00 89.38 492 ARG A CA 1
ATOM 3721 C C . ARG A 1 492 ? 13.691 11.126 -29.189 1.00 89.38 492 ARG A C 1
ATOM 3723 O O . ARG A 1 492 ? 13.163 11.639 -28.204 1.00 89.38 492 ARG A O 1
ATOM 3730 N N . SER A 1 493 ? 13.032 10.889 -30.320 1.00 86.50 493 SER A N 1
ATOM 3731 C CA . SER A 1 493 ? 11.592 11.123 -30.512 1.00 86.50 493 SER A CA 1
ATOM 3732 C C . SER A 1 493 ? 10.737 9.866 -30.304 1.00 86.50 493 SER A C 1
ATOM 3734 O O . SER A 1 493 ? 9.518 9.917 -30.479 1.00 86.50 493 SER A O 1
ATOM 3736 N N . GLY A 1 494 ? 11.369 8.744 -29.960 1.00 88.31 494 GLY A N 1
ATOM 3737 C CA . GLY A 1 494 ? 10.747 7.440 -29.797 1.00 88.31 494 GLY A CA 1
ATOM 3738 C C . GLY A 1 494 ? 10.265 7.167 -28.379 1.00 88.31 494 GLY A C 1
ATOM 3739 O O . GLY A 1 494 ? 10.855 7.609 -27.395 1.00 88.31 494 GLY A O 1
ATOM 3740 N N . ARG A 1 495 ? 9.189 6.389 -28.271 1.00 89.62 495 ARG A N 1
ATOM 3741 C CA . ARG A 1 495 ? 8.748 5.758 -27.022 1.00 89.62 495 ARG A CA 1
ATOM 3742 C C . ARG A 1 495 ? 9.251 4.327 -26.987 1.00 89.62 495 ARG A C 1
ATOM 3744 O O . ARG A 1 495 ? 9.144 3.635 -27.993 1.00 89.62 495 ARG A O 1
ATOM 3751 N N . ALA A 1 496 ? 9.778 3.881 -25.852 1.00 90.94 496 ALA A N 1
ATOM 3752 C CA . ALA A 1 496 ? 10.214 2.496 -25.703 1.00 90.94 496 ALA A CA 1
ATOM 3753 C C . ALA A 1 496 ? 9.032 1.523 -25.882 1.00 90.94 496 ALA A C 1
ATOM 3755 O O . ALA A 1 496 ? 7.948 1.758 -25.349 1.00 90.94 496 ALA A O 1
ATOM 3756 N N . GLY A 1 497 ? 9.258 0.430 -26.611 1.00 89.50 497 GLY A N 1
ATOM 3757 C CA . GLY A 1 497 ? 8.251 -0.579 -26.941 1.00 89.50 497 GLY A CA 1
ATOM 3758 C C . GLY A 1 497 ? 8.105 -0.810 -28.446 1.00 89.50 497 GLY A C 1
ATOM 3759 O O . GLY A 1 497 ? 8.889 -0.303 -29.247 1.00 89.50 497 GLY A O 1
ATOM 3760 N N . GLU A 1 498 ? 7.107 -1.614 -28.814 1.00 89.75 498 GLU A N 1
ATOM 3761 C CA . GLU A 1 498 ? 6.740 -1.908 -30.213 1.00 89.75 498 GLU A CA 1
ATOM 3762 C C . GLU A 1 498 ? 5.321 -1.429 -30.563 1.00 89.75 498 GLU A C 1
ATOM 3764 O O . GLU A 1 498 ? 4.933 -1.426 -31.731 1.00 89.75 498 GLU A O 1
ATOM 3769 N N . ASP A 1 499 ? 4.536 -1.022 -29.561 1.00 87.06 499 ASP A N 1
ATOM 3770 C CA . ASP A 1 499 ? 3.132 -0.667 -29.743 1.00 87.06 499 ASP A CA 1
ATOM 3771 C C . ASP A 1 499 ? 2.982 0.572 -30.631 1.00 87.06 499 ASP A C 1
ATOM 3773 O O . ASP A 1 499 ? 3.550 1.633 -30.365 1.00 87.06 499 ASP A O 1
ATOM 3777 N N . GLY A 1 500 ? 2.180 0.431 -31.689 1.00 85.62 500 GLY A N 1
ATOM 3778 C CA . GLY A 1 500 ? 1.941 1.487 -32.674 1.00 85.62 500 GLY A CA 1
ATOM 3779 C C . GLY A 1 500 ? 3.025 1.627 -33.747 1.00 85.62 500 GLY A C 1
ATOM 3780 O O . GLY A 1 500 ? 2.921 2.532 -34.570 1.00 85.62 500 GLY A O 1
ATOM 3781 N N . GLY A 1 501 ? 4.040 0.757 -33.762 1.00 88.62 501 GLY A N 1
ATOM 3782 C CA . GLY A 1 501 ? 5.059 0.743 -34.810 1.00 88.62 501 GLY A CA 1
ATOM 3783 C C . GLY A 1 501 ? 4.542 0.211 -36.150 1.00 88.62 501 GLY A C 1
ATOM 3784 O O . GLY A 1 501 ? 3.602 -0.584 -36.208 1.00 88.62 501 GLY A O 1
ATOM 3785 N N . VAL A 1 502 ? 5.211 0.596 -37.240 1.00 94.56 502 VAL A N 1
ATOM 3786 C CA . VAL A 1 502 ? 4.975 0.054 -38.600 1.00 94.56 502 VAL A CA 1
ATOM 3787 C C . VAL A 1 502 ? 5.316 -1.439 -38.729 1.00 94.56 502 VAL A C 1
ATOM 3789 O O . VAL A 1 502 ? 4.980 -2.090 -39.719 1.00 94.56 502 VAL A O 1
ATOM 3792 N N . ALA A 1 503 ? 5.976 -1.999 -37.719 1.00 95.06 503 ALA A N 1
ATOM 3793 C CA . ALA A 1 503 ? 6.482 -3.356 -37.688 1.00 95.06 503 ALA A CA 1
ATOM 3794 C C . ALA A 1 503 ? 6.444 -3.941 -36.266 1.00 95.06 503 ALA A C 1
ATOM 3796 O O . ALA A 1 503 ? 6.359 -3.214 -35.281 1.00 95.06 503 ALA A O 1
ATOM 3797 N N . GLN A 1 504 ? 6.527 -5.269 -36.169 1.00 95.19 504 GLN A N 1
ATOM 3798 C CA . GLN A 1 504 ? 6.651 -6.007 -34.912 1.00 95.19 504 GLN A CA 1
ATOM 3799 C C . GLN A 1 504 ? 7.791 -7.025 -35.016 1.00 95.19 504 GLN A C 1
ATOM 3801 O O . GLN A 1 504 ? 7.841 -7.818 -35.966 1.00 95.19 504 GLN A O 1
ATOM 3806 N N . VAL A 1 505 ? 8.685 -7.049 -34.028 1.00 95.88 505 VAL A N 1
ATOM 3807 C CA . VAL A 1 505 ? 9.815 -7.985 -33.994 1.00 95.88 505 VAL A CA 1
ATOM 3808 C C . VAL A 1 505 ? 9.329 -9.325 -33.453 1.00 95.88 505 VAL A C 1
ATOM 3810 O O . VAL A 1 505 ? 8.882 -9.440 -32.314 1.00 95.88 505 VAL A O 1
ATOM 3813 N N . ARG A 1 506 ? 9.419 -10.372 -34.274 1.00 95.81 506 ARG A N 1
ATOM 3814 C CA . ARG A 1 506 ? 8.969 -11.724 -33.912 1.00 95.81 506 ARG A CA 1
ATOM 3815 C C . ARG A 1 506 ? 10.034 -12.515 -33.182 1.00 95.81 506 ARG A C 1
ATOM 3817 O O . ARG A 1 506 ? 9.719 -13.223 -32.233 1.00 95.81 506 ARG A O 1
ATOM 3824 N N . ALA A 1 507 ? 11.277 -12.396 -33.626 1.00 95.94 507 ALA A N 1
ATOM 3825 C CA . ALA A 1 507 ? 12.397 -13.107 -33.038 1.00 95.94 507 ALA A CA 1
ATOM 3826 C C . ALA A 1 507 ? 13.719 -12.450 -33.430 1.00 95.94 507 ALA A C 1
ATOM 3828 O O . ALA A 1 507 ? 13.829 -11.822 -34.484 1.00 95.94 507 ALA A O 1
ATOM 3829 N N . ILE A 1 508 ? 14.720 -12.634 -32.576 1.00 96.94 508 ILE A N 1
ATOM 3830 C CA . ILE A 1 508 ? 16.120 -12.335 -32.859 1.00 96.94 508 ILE A CA 1
ATOM 3831 C C . ILE A 1 508 ? 16.929 -13.561 -32.458 1.00 96.94 508 ILE A C 1
ATOM 3833 O O . ILE A 1 508 ? 16.674 -14.158 -31.413 1.00 96.94 508 ILE A O 1
ATOM 3837 N N . TRP A 1 509 ? 17.894 -13.927 -33.292 1.00 97.75 509 TRP A N 1
ATOM 3838 C CA . TRP A 1 509 ? 18.834 -15.011 -33.032 1.00 97.75 509 TRP A CA 1
ATOM 3839 C C . TRP A 1 509 ? 20.258 -14.474 -33.097 1.00 97.75 509 TRP A C 1
ATOM 3841 O O . TRP A 1 509 ? 20.531 -13.567 -33.880 1.00 97.75 509 TRP A O 1
ATOM 3851 N N . GLY A 1 510 ? 21.156 -15.063 -32.304 1.00 96.88 510 GLY A N 1
ATOM 3852 C CA . GLY A 1 510 ? 22.580 -14.725 -32.322 1.00 96.88 510 GLY A CA 1
ATOM 3853 C C . GLY A 1 510 ? 22.917 -13.347 -31.747 1.00 96.88 510 GLY A C 1
ATOM 3854 O O . GLY A 1 510 ? 23.896 -12.758 -32.177 1.00 96.88 510 GLY A O 1
ATOM 3855 N N . ALA A 1 511 ? 22.121 -12.821 -30.814 1.00 96.25 511 ALA A N 1
ATOM 3856 C CA . ALA A 1 511 ? 22.401 -11.559 -30.128 1.00 96.25 511 ALA A CA 1
ATOM 3857 C C . ALA A 1 511 ? 22.145 -11.682 -28.622 1.00 96.25 511 ALA A C 1
ATOM 3859 O O . ALA A 1 511 ? 21.303 -12.487 -28.214 1.00 96.25 511 ALA A O 1
ATOM 3860 N N . ALA A 1 512 ? 22.826 -10.871 -27.806 1.00 92.69 512 ALA A N 1
ATOM 3861 C CA . ALA A 1 512 ? 22.657 -10.904 -26.353 1.00 92.69 512 ALA A CA 1
ATOM 3862 C C . ALA A 1 512 ? 21.296 -10.348 -25.917 1.00 92.69 512 ALA A C 1
ATOM 3864 O O . ALA A 1 512 ? 20.570 -10.985 -25.153 1.00 92.69 512 ALA A O 1
ATOM 3865 N N . TRP A 1 513 ? 20.918 -9.165 -26.410 1.00 93.94 513 TRP A N 1
ATOM 3866 C CA . TRP A 1 513 ? 19.600 -8.591 -26.144 1.00 93.94 513 TRP A CA 1
ATOM 3867 C C . TRP A 1 513 ? 19.185 -7.534 -27.166 1.00 93.94 513 TRP A C 1
ATOM 3869 O O . TRP A 1 513 ? 19.976 -7.091 -28.000 1.00 93.94 513 TRP A O 1
ATOM 3879 N N . ARG A 1 514 ? 17.909 -7.132 -27.082 1.00 94.81 514 ARG A N 1
ATOM 3880 C CA . ARG A 1 514 ? 17.305 -6.097 -27.923 1.00 94.81 514 ARG A CA 1
ATOM 3881 C C . ARG A 1 514 ? 16.449 -5.115 -27.138 1.00 94.81 514 ARG A C 1
ATOM 3883 O O . ARG A 1 514 ? 15.866 -5.490 -26.118 1.00 94.81 514 ARG A O 1
ATOM 3890 N N . GLN A 1 515 ? 16.317 -3.908 -27.671 1.00 96.06 515 GLN A N 1
ATOM 3891 C CA . GLN A 1 515 ? 15.345 -2.910 -27.237 1.00 96.06 515 GLN A CA 1
ATOM 3892 C C . GLN A 1 515 ? 14.731 -2.236 -28.460 1.00 96.06 515 GLN A C 1
ATOM 3894 O O . GLN A 1 515 ? 15.414 -2.002 -29.453 1.00 96.06 515 GLN A O 1
ATOM 3899 N N . SER A 1 516 ? 13.438 -1.938 -28.387 1.00 96.06 516 SER A N 1
ATOM 3900 C CA . SER A 1 516 ? 12.704 -1.285 -29.469 1.00 96.06 516 SER A CA 1
ATOM 3901 C C . SER A 1 516 ? 12.137 0.054 -29.015 1.00 96.06 516 SER A C 1
ATOM 3903 O O . SER A 1 516 ? 11.825 0.228 -27.831 1.00 96.06 516 SER A O 1
ATOM 3905 N N . TRP A 1 517 ? 12.010 0.982 -29.959 1.00 96.19 517 TRP A N 1
ATOM 3906 C CA . TRP A 1 517 ? 11.318 2.253 -29.798 1.00 96.19 517 TRP A CA 1
ATOM 3907 C C . TRP A 1 517 ? 10.441 2.528 -31.016 1.00 96.19 517 TRP A C 1
ATOM 3909 O O . TRP A 1 517 ? 10.790 2.152 -32.133 1.00 96.19 517 TRP A O 1
ATOM 3919 N N . VAL A 1 518 ? 9.335 3.234 -30.802 1.00 95.06 518 VAL A N 1
ATOM 3920 C CA . VAL A 1 518 ? 8.436 3.716 -31.855 1.00 95.06 518 VAL A CA 1
ATOM 3921 C C . VAL A 1 518 ? 8.427 5.240 -31.835 1.00 95.06 518 VAL A C 1
ATOM 3923 O O . VAL A 1 518 ? 8.061 5.852 -30.829 1.00 95.06 518 VAL A O 1
ATOM 3926 N N . ALA A 1 519 ? 8.869 5.857 -32.928 1.00 93.81 519 ALA A N 1
ATOM 3927 C CA . ALA A 1 519 ? 8.839 7.299 -33.137 1.00 93.81 519 ALA A CA 1
ATOM 3928 C C . ALA A 1 519 ? 7.417 7.807 -33.431 1.00 93.81 519 ALA A C 1
ATOM 3930 O O . ALA A 1 519 ? 6.504 7.041 -33.735 1.00 93.81 519 ALA A O 1
ATOM 3931 N N . ALA A 1 520 ? 7.214 9.122 -33.314 1.00 90.62 520 ALA A N 1
ATOM 3932 C CA . ALA A 1 520 ? 5.900 9.752 -33.481 1.00 90.62 520 ALA A CA 1
ATOM 3933 C C . ALA A 1 520 ? 5.287 9.573 -34.885 1.00 90.62 520 ALA A C 1
ATOM 3935 O O . ALA A 1 520 ? 4.070 9.628 -35.030 1.00 90.62 520 ALA A O 1
ATOM 3936 N N . ASP A 1 521 ? 6.123 9.350 -35.898 1.00 92.38 521 ASP A N 1
ATOM 3937 C CA . ASP A 1 521 ? 5.749 9.044 -37.284 1.00 92.38 521 ASP A CA 1
ATOM 3938 C C . ASP A 1 521 ? 5.473 7.544 -37.522 1.00 92.38 521 ASP A C 1
ATOM 3940 O O . ASP A 1 521 ? 5.246 7.132 -38.656 1.00 92.38 521 ASP A O 1
ATOM 3944 N N . GLY A 1 522 ? 5.488 6.717 -36.470 1.00 92.94 522 GLY A N 1
ATOM 3945 C CA . GLY A 1 522 ? 5.288 5.266 -36.540 1.00 92.94 522 GLY A CA 1
ATOM 3946 C C . GLY A 1 522 ? 6.557 4.470 -36.861 1.00 92.94 522 GLY A C 1
ATOM 3947 O O . GLY A 1 522 ? 6.540 3.239 -36.764 1.00 92.94 522 GLY A O 1
ATOM 3948 N N . ARG A 1 523 ? 7.670 5.140 -37.191 1.00 95.31 523 ARG A N 1
ATOM 3949 C CA . ARG A 1 523 ? 8.963 4.503 -37.469 1.00 95.31 523 ARG A CA 1
ATOM 3950 C C . ARG A 1 523 ? 9.433 3.699 -36.257 1.00 95.31 523 ARG A C 1
ATOM 3952 O O . ARG A 1 523 ? 9.442 4.201 -35.132 1.00 95.31 523 ARG A O 1
ATOM 3959 N N . MET A 1 524 ? 9.818 2.449 -36.480 1.00 96.50 524 MET A N 1
ATOM 3960 C CA . MET A 1 524 ? 10.296 1.539 -35.444 1.00 96.50 524 MET A CA 1
ATOM 3961 C C . MET A 1 524 ? 11.819 1.457 -35.487 1.00 96.50 524 MET A C 1
ATOM 3963 O O . MET A 1 524 ? 12.396 1.120 -36.512 1.00 96.50 524 MET A O 1
ATOM 3967 N N . ILE A 1 525 ? 12.470 1.700 -34.356 1.00 97.06 525 ILE A N 1
ATOM 3968 C CA . ILE A 1 525 ? 13.919 1.571 -34.202 1.00 97.06 525 ILE A CA 1
ATOM 3969 C C . ILE A 1 525 ? 14.191 0.396 -33.271 1.00 97.06 525 ILE A C 1
ATOM 3971 O O . ILE A 1 525 ? 13.649 0.335 -32.168 1.00 97.06 525 ILE A O 1
ATOM 3975 N N . VAL A 1 526 ? 15.036 -0.538 -33.693 1.00 97.06 526 VAL A N 1
ATOM 3976 C CA . VAL A 1 526 ? 15.432 -1.712 -32.912 1.00 97.06 526 VAL A CA 1
ATOM 3977 C C . VAL A 1 526 ? 16.930 -1.675 -32.677 1.00 97.06 526 VAL A C 1
ATOM 3979 O O . VAL A 1 526 ? 17.714 -1.791 -33.609 1.00 97.06 526 VAL A O 1
ATOM 3982 N N . TYR A 1 527 ? 17.330 -1.548 -31.421 1.00 97.31 527 TYR A N 1
ATOM 3983 C CA . TYR A 1 527 ? 18.706 -1.731 -30.996 1.00 97.31 527 TYR A CA 1
ATOM 3984 C C . TYR A 1 527 ? 18.959 -3.188 -30.637 1.00 97.31 527 TYR A C 1
ATOM 3986 O O . TYR A 1 527 ? 18.155 -3.811 -29.938 1.00 97.31 527 TYR A O 1
ATOM 3994 N N . VAL A 1 528 ? 20.095 -3.704 -31.086 1.00 96.50 528 VAL A N 1
ATOM 3995 C CA . VAL A 1 528 ? 20.563 -5.059 -30.825 1.00 96.50 528 VAL A CA 1
ATOM 3996 C C . VAL A 1 528 ? 22.003 -4.986 -30.320 1.00 96.50 528 VAL A C 1
ATOM 3998 O O . VAL A 1 528 ? 22.837 -4.303 -30.918 1.00 96.50 528 VAL A O 1
ATOM 4001 N N . ARG A 1 529 ? 22.284 -5.672 -29.208 1.00 95.31 529 ARG A N 1
ATOM 4002 C CA . ARG A 1 529 ? 23.608 -5.706 -28.573 1.00 95.31 529 ARG A CA 1
ATOM 4003 C C . ARG A 1 529 ? 24.282 -7.063 -28.757 1.00 95.31 529 ARG A C 1
ATOM 4005 O O . ARG A 1 529 ? 23.607 -8.092 -28.677 1.00 95.31 529 ARG A O 1
ATOM 4012 N N . ASP A 1 530 ? 25.602 -7.031 -28.929 1.00 94.94 530 ASP A N 1
ATOM 4013 C CA . ASP A 1 530 ? 26.494 -8.194 -29.022 1.00 94.94 530 ASP A CA 1
ATOM 4014 C C . ASP A 1 530 ? 26.003 -9.195 -30.082 1.00 94.94 530 ASP A C 1
ATOM 4016 O O . ASP A 1 530 ? 25.615 -10.328 -29.795 1.00 94.94 530 ASP A O 1
ATOM 4020 N N . VAL A 1 531 ? 25.953 -8.712 -31.322 1.00 96.50 531 VAL A N 1
ATOM 4021 C CA . VAL A 1 531 ? 25.481 -9.411 -32.517 1.00 96.50 531 VAL A CA 1
ATOM 4022 C C . VAL A 1 531 ? 26.582 -10.338 -33.041 1.00 96.50 531 VAL A C 1
ATOM 4024 O O . VAL A 1 531 ? 27.676 -9.883 -33.370 1.00 96.50 531 VAL A O 1
ATOM 4027 N N . GLY A 1 532 ? 26.305 -11.641 -33.105 1.00 96.88 532 GLY A N 1
ATOM 4028 C CA . GLY A 1 532 ? 27.216 -12.669 -33.619 1.00 96.88 532 GLY A CA 1
ATOM 4029 C C . GLY A 1 532 ? 27.168 -12.845 -35.144 1.00 96.88 532 GLY A C 1
ATOM 4030 O O . GLY A 1 532 ? 26.320 -12.277 -35.825 1.00 96.88 532 GLY A O 1
ATOM 4031 N N . GLU A 1 533 ? 28.054 -13.686 -35.688 1.00 95.25 533 GLU A N 1
ATOM 4032 C CA . GLU A 1 533 ? 28.290 -13.832 -37.143 1.00 95.25 533 GLU A CA 1
ATOM 4033 C C . GLU A 1 533 ? 27.077 -14.296 -37.969 1.00 95.25 533 GLU A C 1
ATOM 4035 O O . GLU A 1 533 ? 26.987 -14.004 -39.158 1.00 95.25 533 GLU A O 1
ATOM 4040 N N . ALA A 1 534 ? 26.128 -15.003 -37.352 1.00 95.12 534 ALA A N 1
ATOM 4041 C CA . ALA A 1 534 ? 24.916 -15.509 -38.005 1.00 95.12 534 ALA A CA 1
ATOM 4042 C C . ALA A 1 534 ? 23.637 -14.860 -37.452 1.00 95.12 534 ALA A C 1
ATOM 4044 O O . ALA A 1 534 ? 22.546 -15.442 -37.518 1.00 95.12 534 ALA A O 1
ATOM 4045 N N . ALA A 1 535 ? 23.772 -13.685 -36.840 1.00 97.31 535 ALA A N 1
ATOM 4046 C CA . ALA A 1 535 ? 22.653 -13.026 -36.209 1.00 97.31 535 ALA A CA 1
ATOM 4047 C C . ALA A 1 535 ? 21.631 -12.536 -37.235 1.00 97.31 535 ALA A C 1
ATOM 4049 O O . ALA A 1 535 ? 21.947 -12.029 -38.314 1.00 97.31 535 ALA A O 1
ATOM 4050 N N . ARG A 1 536 ? 20.361 -12.693 -36.880 1.00 97.38 536 ARG A N 1
ATOM 4051 C CA . ARG A 1 536 ? 19.246 -12.323 -37.748 1.00 97.38 536 ARG A CA 1
ATOM 4052 C C . ARG A 1 536 ? 18.034 -11.927 -36.933 1.00 97.38 536 ARG A C 1
ATOM 4054 O O . ARG A 1 536 ? 17.848 -12.399 -35.810 1.00 97.38 536 ARG A O 1
ATOM 4061 N N . MET A 1 537 ? 17.192 -11.096 -37.524 1.00 97.75 537 MET A N 1
ATOM 4062 C CA . MET A 1 537 ? 15.952 -10.614 -36.935 1.00 97.75 537 MET A CA 1
ATOM 4063 C C . MET A 1 537 ? 14.778 -10.921 -37.860 1.00 97.75 537 MET A C 1
ATOM 4065 O O . MET A 1 537 ? 14.833 -10.640 -39.052 1.00 97.75 537 MET A O 1
ATOM 4069 N N . ALA A 1 538 ? 13.715 -11.495 -37.306 1.00 97.62 538 ALA A N 1
ATOM 4070 C CA . ALA A 1 538 ? 12.451 -11.700 -37.998 1.00 97.62 538 ALA A CA 1
ATOM 4071 C C . ALA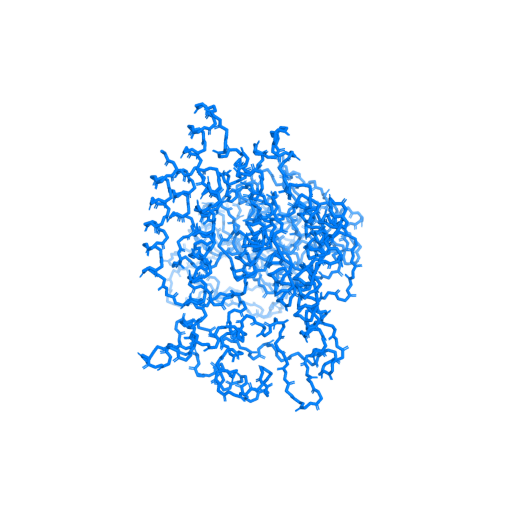 A 1 538 ? 11.487 -10.568 -37.648 1.00 97.62 538 ALA A C 1
ATOM 4073 O O . ALA A 1 538 ? 11.174 -10.359 -36.471 1.00 97.62 538 ALA A O 1
ATOM 4074 N N . VAL A 1 539 ? 10.968 -9.884 -38.662 1.00 96.88 539 VAL A N 1
ATOM 4075 C CA . VAL A 1 539 ? 10.024 -8.775 -38.500 1.00 96.88 539 VAL A CA 1
ATOM 4076 C C . VAL A 1 539 ? 8.754 -9.047 -39.289 1.00 96.88 539 VAL A C 1
ATOM 4078 O O . VAL A 1 539 ? 8.808 -9.454 -40.445 1.00 96.88 539 VAL A O 1
ATOM 4081 N N . ARG A 1 540 ? 7.594 -8.800 -38.678 1.00 96.19 540 ARG A N 1
ATOM 4082 C CA . ARG A 1 540 ? 6.311 -8.774 -39.387 1.00 96.19 540 ARG A CA 1
ATOM 4083 C C . ARG A 1 540 ? 5.851 -7.331 -39.542 1.00 96.19 540 ARG A C 1
ATOM 4085 O O . ARG A 1 540 ? 5.829 -6.590 -38.566 1.00 96.19 540 ARG A O 1
ATOM 4092 N N . HIS A 1 541 ? 5.415 -6.978 -40.740 1.00 95.62 541 HIS A N 1
ATOM 4093 C CA . HIS A 1 541 ? 4.864 -5.669 -41.075 1.00 95.62 541 HIS A CA 1
ATOM 4094 C C . HIS A 1 541 ? 3.622 -5.857 -41.964 1.00 95.62 541 HIS A C 1
ATOM 4096 O O . HIS A 1 541 ? 3.577 -6.797 -42.761 1.00 95.62 541 HIS A O 1
ATOM 4102 N N . PRO A 1 542 ? 2.565 -5.045 -41.790 1.00 93.50 542 PRO A N 1
ATOM 4103 C CA . PRO A 1 542 ? 1.330 -5.170 -42.565 1.00 93.50 542 PRO A CA 1
ATOM 4104 C C . PRO A 1 542 ? 1.354 -4.383 -43.886 1.00 93.50 542 PRO A C 1
ATOM 4106 O O . PRO A 1 542 ? 0.380 -4.421 -44.636 1.00 93.50 542 PRO A O 1
ATOM 4109 N N . ARG A 1 543 ? 2.421 -3.623 -44.156 1.00 93.94 543 ARG A N 1
ATOM 4110 C CA . ARG A 1 543 ? 2.553 -2.689 -45.284 1.00 93.94 543 ARG A CA 1
ATOM 4111 C C . ARG A 1 543 ? 3.997 -2.695 -45.792 1.00 93.94 543 ARG A C 1
ATOM 4113 O O . ARG A 1 543 ? 4.865 -3.125 -45.045 1.00 93.94 543 ARG A O 1
ATOM 4120 N N . PRO A 1 544 ? 4.279 -2.202 -47.010 1.00 95.12 544 PRO A N 1
ATOM 4121 C CA . PRO A 1 544 ? 5.655 -2.051 -47.470 1.00 95.12 544 PRO A CA 1
ATOM 4122 C C . PRO A 1 544 ? 6.471 -1.149 -46.535 1.00 95.12 544 PRO A C 1
ATOM 4124 O O . PRO A 1 544 ? 6.061 -0.020 -46.260 1.00 95.12 544 PRO A O 1
ATOM 4127 N N . VAL A 1 545 ? 7.633 -1.632 -46.093 1.00 96.44 545 VAL A N 1
ATOM 4128 C CA . VAL A 1 545 ? 8.539 -0.894 -45.198 1.00 96.44 545 VAL A CA 1
ATOM 4129 C C . VAL A 1 545 ? 9.943 -0.776 -45.787 1.00 96.44 545 VAL A C 1
ATOM 4131 O O . VAL A 1 545 ? 10.429 -1.684 -46.471 1.00 96.44 545 VAL A O 1
ATOM 4134 N N . GLY A 1 546 ? 10.601 0.343 -45.504 1.00 96.38 546 GLY A N 1
ATOM 4135 C CA . GLY A 1 546 ? 12.041 0.518 -45.651 1.00 96.38 546 GLY A CA 1
ATOM 4136 C C . GLY A 1 546 ? 12.742 0.043 -44.384 1.00 96.38 546 GLY A C 1
ATOM 4137 O O . GLY A 1 546 ? 12.288 0.337 -43.282 1.00 96.38 546 GLY A O 1
ATOM 4138 N N . ILE A 1 547 ? 13.822 -0.717 -44.538 1.00 96.88 547 ILE A N 1
ATOM 4139 C CA . ILE A 1 547 ? 14.627 -1.269 -43.449 1.00 96.88 547 ILE A CA 1
ATOM 4140 C C . ILE A 1 547 ? 16.055 -0.783 -43.651 1.00 96.88 547 ILE A C 1
ATOM 4142 O O . ILE A 1 547 ? 16.686 -1.109 -44.657 1.00 96.88 547 ILE A O 1
ATOM 4146 N N . ARG A 1 548 ? 16.577 -0.041 -42.679 1.00 96.56 548 ARG A N 1
ATOM 4147 C CA . ARG A 1 548 ? 17.953 0.443 -42.657 1.00 96.56 548 ARG A CA 1
ATOM 4148 C C . ARG A 1 548 ? 18.670 -0.118 -41.437 1.00 96.56 548 ARG A C 1
ATOM 4150 O O . ARG A 1 548 ? 18.320 0.197 -40.305 1.00 96.56 548 ARG A O 1
ATOM 4157 N N . VAL A 1 549 ? 19.685 -0.942 -41.659 1.00 97.19 549 VAL A N 1
ATOM 4158 C CA . VAL A 1 549 ? 20.569 -1.430 -40.595 1.00 97.19 549 VAL A CA 1
ATOM 4159 C C . VAL A 1 549 ? 21.758 -0.488 -40.509 1.00 97.19 549 VAL A C 1
ATOM 4161 O O . VAL A 1 549 ? 22.294 -0.118 -41.544 1.00 97.19 549 VAL A O 1
ATOM 4164 N N . THR A 1 550 ? 22.158 -0.078 -39.309 1.00 96.62 550 THR A N 1
ATOM 4165 C CA . THR A 1 550 ? 23.281 0.835 -39.065 1.00 96.62 550 THR A CA 1
ATOM 4166 C C . THR A 1 550 ? 24.127 0.364 -37.886 1.00 96.62 550 THR A C 1
ATOM 4168 O O . THR A 1 550 ? 23.606 -0.218 -36.932 1.00 96.62 550 THR A O 1
ATOM 4171 N N . THR A 1 551 ? 25.424 0.647 -37.932 1.00 95.44 551 THR A N 1
ATOM 4172 C CA . THR A 1 551 ? 26.395 0.404 -36.852 1.00 95.44 551 THR A CA 1
ATOM 4173 C C . THR A 1 551 ? 27.120 1.707 -36.471 1.00 95.44 551 THR A C 1
ATOM 4175 O O . THR A 1 551 ? 27.093 2.671 -37.245 1.00 95.44 551 THR A O 1
ATOM 4178 N N . PRO A 1 552 ? 27.766 1.790 -35.287 1.00 91.88 552 PRO A N 1
ATOM 4179 C CA . PRO A 1 552 ? 28.442 3.012 -34.833 1.00 91.88 552 PRO A CA 1
ATOM 4180 C C . PRO A 1 552 ? 29.560 3.520 -35.754 1.00 91.88 552 PRO A C 1
ATOM 4182 O O . PRO A 1 552 ? 29.830 4.717 -35.778 1.00 91.88 552 PRO A O 1
ATOM 4185 N N . ASP A 1 553 ? 30.203 2.627 -36.506 1.00 90.62 553 ASP A N 1
ATOM 4186 C CA . ASP A 1 553 ? 31.255 2.925 -37.489 1.00 90.62 553 ASP A CA 1
ATOM 4187 C C . ASP A 1 553 ? 30.709 3.404 -38.850 1.00 90.62 553 ASP A C 1
ATOM 4189 O O . ASP A 1 553 ? 31.478 3.709 -39.760 1.00 90.62 553 ASP A O 1
ATOM 4193 N N . GLY A 1 554 ? 29.384 3.526 -38.987 1.00 87.81 554 GLY A N 1
ATOM 4194 C CA . GLY A 1 554 ? 28.730 4.078 -40.170 1.00 87.81 554 GLY A CA 1
ATOM 4195 C C . GLY A 1 554 ? 28.421 3.061 -41.269 1.00 87.81 554 GLY A C 1
ATOM 4196 O O . GLY A 1 554 ? 27.887 3.460 -42.312 1.00 87.81 554 GLY A O 1
ATOM 4197 N N . HIS A 1 555 ? 28.684 1.762 -41.061 1.00 82.12 555 HIS A N 1
ATOM 4198 C CA . HIS A 1 555 ? 28.171 0.754 -41.987 1.00 82.12 555 HIS A CA 1
ATOM 4199 C C . HIS A 1 555 ? 26.649 0.774 -41.975 1.00 82.12 555 HIS A C 1
ATOM 4201 O O . HIS A 1 555 ? 26.012 0.789 -40.919 1.00 82.12 555 HIS A O 1
ATOM 4207 N N . HIS A 1 556 ? 26.065 0.779 -43.170 1.00 86.81 556 HIS A N 1
ATOM 4208 C CA . HIS A 1 556 ? 24.631 0.670 -43.321 1.00 86.81 556 HIS A CA 1
ATOM 4209 C C . HIS A 1 556 ? 24.251 -0.226 -44.492 1.00 86.81 556 HIS A C 1
ATOM 4211 O O . HIS A 1 556 ? 24.903 -0.225 -45.535 1.00 86.81 556 HIS A O 1
ATOM 4217 N N . SER A 1 557 ? 23.186 -0.996 -44.307 1.00 93.06 557 SER A N 1
ATOM 4218 C CA . SER A 1 557 ? 22.498 -1.698 -45.385 1.00 93.06 557 SER A CA 1
ATOM 4219 C C . SER A 1 557 ? 21.060 -1.210 -45.435 1.00 93.06 557 SER A C 1
ATOM 4221 O O . SER A 1 557 ? 20.448 -0.938 -44.403 1.00 93.06 557 SER A O 1
ATOM 4223 N N . GLU A 1 558 ? 20.527 -1.059 -46.642 1.00 94.19 558 GLU A N 1
ATOM 4224 C CA . GLU A 1 558 ? 19.162 -0.594 -46.855 1.00 94.19 558 GLU A CA 1
ATOM 4225 C C . GLU A 1 558 ? 18.418 -1.594 -47.733 1.00 94.19 558 GLU A C 1
ATOM 4227 O O . GLU A 1 558 ? 18.944 -2.093 -48.729 1.00 94.19 558 GLU A O 1
ATOM 4232 N N . THR A 1 559 ? 17.209 -1.962 -47.335 1.00 94.44 559 THR A N 1
ATOM 4233 C CA . THR A 1 559 ? 16.384 -2.933 -48.051 1.00 94.44 559 THR A CA 1
ATOM 4234 C C . THR A 1 559 ? 14.922 -2.548 -47.916 1.00 94.44 559 THR A C 1
ATOM 4236 O O . THR A 1 559 ? 14.489 -2.068 -46.875 1.00 94.44 559 THR A O 1
ATOM 4239 N N . THR A 1 560 ? 14.142 -2.760 -48.971 1.00 93.81 560 THR A N 1
ATOM 4240 C CA . THR A 1 560 ? 12.684 -2.616 -48.920 1.00 93.81 560 THR A CA 1
ATOM 4241 C C . THR A 1 560 ? 12.045 -3.991 -48.821 1.00 93.81 560 THR A C 1
ATOM 4243 O O . THR A 1 560 ? 12.482 -4.938 -49.475 1.00 93.81 560 THR A O 1
ATOM 4246 N N . ALA A 1 561 ? 11.020 -4.114 -47.983 1.00 94.06 561 ALA A N 1
ATOM 4247 C CA . ALA A 1 561 ? 10.297 -5.360 -47.788 1.00 94.06 561 ALA A CA 1
ATOM 4248 C C . ALA A 1 561 ? 8.822 -5.169 -48.145 1.00 94.06 561 ALA A C 1
ATOM 4250 O O . ALA A 1 561 ? 8.145 -4.301 -47.596 1.00 94.06 561 ALA A O 1
ATOM 4251 N N . ALA A 1 562 ? 8.326 -5.989 -49.072 1.00 92.06 562 ALA A N 1
ATOM 4252 C CA . ALA A 1 562 ? 6.907 -6.052 -49.400 1.00 92.06 562 ALA A CA 1
ATOM 4253 C C . ALA A 1 562 ? 6.146 -6.840 -48.318 1.00 92.06 562 ALA A C 1
ATOM 4255 O O . ALA A 1 562 ? 6.703 -7.797 -47.770 1.00 92.06 562 ALA A O 1
ATOM 4256 N N . PRO A 1 563 ? 4.895 -6.464 -47.995 1.00 91.56 563 PRO A N 1
ATOM 4257 C CA . PRO A 1 563 ? 4.112 -7.147 -46.975 1.00 91.56 563 PRO A CA 1
ATOM 4258 C C . PRO A 1 563 ? 3.886 -8.607 -47.375 1.00 91.56 563 PRO A C 1
ATOM 4260 O O . PRO A 1 563 ? 3.634 -8.913 -48.540 1.00 91.56 563 PRO A O 1
ATOM 4263 N N . GLY A 1 564 ? 3.956 -9.508 -46.400 1.00 88.12 564 GLY A N 1
ATOM 4264 C CA . GLY A 1 564 ? 3.823 -10.944 -46.620 1.00 88.12 564 GLY A CA 1
ATOM 4265 C C . GLY A 1 564 ? 3.266 -11.666 -45.400 1.00 88.12 564 GLY A C 1
ATOM 4266 O O . GLY A 1 564 ? 3.224 -11.127 -44.291 1.00 88.12 564 GLY A O 1
ATOM 4267 N N . THR A 1 565 ? 2.817 -12.905 -45.604 1.00 84.38 565 THR A N 1
ATOM 4268 C CA . THR A 1 565 ? 2.382 -13.787 -44.509 1.00 84.38 565 THR A CA 1
ATOM 4269 C C . THR A 1 565 ? 3.556 -14.191 -43.619 1.00 84.38 565 THR A C 1
ATOM 4271 O O . THR A 1 565 ? 3.399 -14.274 -42.391 1.00 84.38 565 THR A O 1
ATOM 4274 N N . ASP A 1 566 ? 4.726 -14.371 -44.234 1.00 93.75 566 ASP A N 1
ATOM 4275 C CA . ASP A 1 566 ? 5.965 -14.769 -43.578 1.00 93.75 566 ASP A CA 1
ATOM 4276 C C . ASP A 1 566 ? 6.736 -13.552 -43.044 1.00 93.75 566 ASP A C 1
ATOM 4278 O O . ASP A 1 566 ? 6.768 -12.502 -43.694 1.00 93.75 566 ASP A O 1
ATOM 4282 N N . PRO A 1 567 ? 7.368 -13.657 -41.860 1.00 96.06 567 PRO A N 1
ATOM 4283 C CA . PRO A 1 567 ? 8.243 -12.606 -41.358 1.00 96.06 567 PRO A CA 1
ATOM 4284 C C . PRO A 1 567 ? 9.401 -12.329 -42.324 1.00 96.06 567 PRO A C 1
ATOM 4286 O O . PRO A 1 567 ? 10.077 -13.249 -42.782 1.00 96.06 567 PRO A O 1
ATOM 4289 N N . THR A 1 568 ? 9.682 -11.054 -42.580 1.00 96.69 568 THR A N 1
ATOM 4290 C CA . THR A 1 568 ? 10.894 -10.645 -43.290 1.00 96.69 568 THR A CA 1
ATOM 4291 C C . THR A 1 568 ? 12.108 -10.917 -42.412 1.00 96.69 568 THR A C 1
ATOM 4293 O O . THR A 1 568 ? 12.169 -10.471 -41.263 1.00 96.69 568 THR A O 1
ATOM 4296 N N . MET A 1 569 ? 13.075 -11.646 -42.964 1.00 97.75 569 MET A N 1
ATOM 4297 C CA . MET A 1 569 ? 14.342 -11.940 -42.308 1.00 97.75 569 MET A CA 1
ATOM 4298 C C . MET A 1 569 ? 15.364 -10.854 -42.636 1.00 97.75 569 MET A C 1
ATOM 4300 O O . MET A 1 569 ? 15.658 -10.602 -43.801 1.00 97.75 569 MET A O 1
ATOM 4304 N N . ILE A 1 570 ? 15.920 -10.237 -41.600 1.00 97.12 570 ILE A N 1
ATOM 4305 C CA . ILE A 1 570 ? 16.935 -9.189 -41.683 1.00 97.12 570 ILE A CA 1
ATOM 4306 C C . ILE A 1 570 ? 18.237 -9.775 -41.143 1.00 97.12 570 ILE A C 1
ATOM 4308 O O . ILE A 1 570 ? 18.276 -10.230 -39.998 1.00 97.12 570 ILE A O 1
ATOM 4312 N N . LEU A 1 571 ? 19.290 -9.785 -41.957 1.00 96.88 571 LEU A N 1
ATOM 4313 C CA . LEU A 1 571 ? 20.633 -10.150 -41.502 1.00 96.88 571 LEU A CA 1
ATOM 4314 C C . LEU A 1 571 ? 21.228 -8.981 -40.716 1.00 96.88 571 LEU A C 1
ATOM 4316 O O . LEU A 1 571 ? 21.158 -7.837 -41.166 1.00 96.88 571 LEU A O 1
ATOM 4320 N N . LEU A 1 572 ? 21.789 -9.268 -39.542 1.00 97.19 572 LEU A N 1
ATOM 4321 C CA . LEU A 1 572 ? 22.420 -8.260 -38.695 1.00 97.19 572 LEU A CA 1
ATOM 4322 C C . LEU A 1 572 ? 23.946 -8.393 -38.822 1.00 97.19 572 LEU A C 1
ATOM 4324 O O . LEU A 1 572 ? 24.452 -9.507 -38.683 1.00 97.19 572 LEU A O 1
ATOM 4328 N N . PRO A 1 573 ? 24.689 -7.303 -39.089 1.00 96.50 573 PRO A N 1
ATOM 4329 C CA . PRO A 1 573 ? 26.144 -7.360 -39.139 1.00 96.50 573 PRO A CA 1
ATOM 4330 C C . PRO A 1 573 ? 26.702 -7.695 -37.747 1.00 96.50 573 PRO A C 1
ATOM 4332 O O . PRO A 1 573 ? 26.187 -7.168 -36.757 1.00 96.50 573 PRO A O 1
ATOM 4335 N N . PRO A 1 574 ? 27.741 -8.543 -37.642 1.00 96.31 574 PRO A N 1
ATOM 4336 C CA . PRO A 1 574 ? 28.356 -8.832 -36.356 1.00 96.31 574 PRO A CA 1
ATOM 4337 C C . PRO A 1 574 ? 28.942 -7.554 -35.749 1.00 96.31 574 PRO A C 1
ATOM 4339 O O . PRO A 1 574 ? 29.558 -6.748 -36.446 1.00 96.31 574 PRO A O 1
ATOM 4342 N N . GLY A 1 575 ? 28.757 -7.363 -34.446 1.00 95.25 575 GLY A N 1
ATOM 4343 C CA . GLY A 1 575 ? 29.227 -6.164 -33.760 1.00 95.25 575 GLY A CA 1
ATOM 4344 C C . GLY A 1 575 ? 28.594 -5.953 -32.390 1.00 95.25 575 GLY A C 1
ATOM 4345 O O . GLY A 1 575 ? 27.569 -6.539 -32.050 1.00 95.25 575 GLY A O 1
ATOM 4346 N N . ALA A 1 576 ? 29.200 -5.076 -31.590 1.00 93.75 576 ALA A N 1
ATOM 4347 C CA . ALA A 1 576 ? 28.711 -4.771 -30.243 1.00 93.75 576 ALA A CA 1
ATOM 4348 C C . ALA A 1 576 ? 27.349 -4.053 -30.253 1.00 93.75 576 ALA A C 1
ATOM 4350 O O . ALA A 1 576 ? 26.534 -4.248 -29.351 1.00 93.75 576 ALA A O 1
ATOM 4351 N N . HIS A 1 577 ? 27.096 -3.236 -31.278 1.00 95.50 577 HIS A N 1
ATOM 4352 C CA . HIS A 1 577 ? 25.936 -2.356 -31.361 1.00 95.50 577 HIS A CA 1
ATOM 4353 C C . HIS A 1 577 ? 25.396 -2.319 -32.791 1.00 95.50 577 HIS A C 1
ATOM 4355 O O . HIS A 1 577 ? 26.119 -1.956 -33.717 1.00 95.50 577 HIS A O 1
ATOM 4361 N N . VAL A 1 578 ? 24.117 -2.643 -32.962 1.00 97.00 578 VAL A N 1
ATOM 4362 C CA . VAL A 1 578 ? 23.411 -2.562 -34.246 1.00 97.00 578 VAL A CA 1
ATOM 4363 C C . VAL A 1 578 ? 22.077 -1.856 -34.030 1.00 97.00 578 VAL A C 1
ATOM 4365 O O . VAL A 1 578 ? 21.362 -2.155 -33.075 1.00 97.00 578 VAL A O 1
ATOM 4368 N N . LEU A 1 579 ? 21.727 -0.930 -34.918 1.00 97.44 579 LEU A N 1
ATOM 4369 C CA . LEU A 1 579 ? 20.408 -0.309 -34.993 1.00 97.44 579 LEU A CA 1
ATOM 4370 C C . LEU A 1 579 ? 19.723 -0.729 -36.286 1.00 97.44 579 LEU A C 1
ATOM 4372 O O . LEU A 1 579 ? 20.316 -0.664 -37.356 1.00 97.44 579 LEU A O 1
ATOM 4376 N N . VAL A 1 580 ? 18.458 -1.110 -36.190 1.00 97.50 580 VAL A N 1
ATOM 4377 C CA . VAL A 1 580 ? 17.592 -1.382 -37.331 1.00 97.50 580 VAL A CA 1
ATOM 4378 C C . VAL A 1 580 ? 16.450 -0.382 -37.305 1.00 97.50 580 VAL A C 1
ATOM 4380 O O . VAL A 1 580 ? 15.616 -0.414 -36.405 1.00 97.50 580 VAL A O 1
ATOM 4383 N N . ASP A 1 581 ? 16.438 0.516 -38.275 1.00 97.00 581 ASP A N 1
ATOM 4384 C CA . ASP A 1 581 ? 15.403 1.517 -38.485 1.00 97.00 581 ASP A CA 1
ATOM 4385 C C . ASP A 1 581 ? 14.398 1.005 -39.526 1.00 97.00 581 ASP A C 1
ATOM 4387 O O . ASP A 1 581 ? 14.792 0.575 -40.610 1.00 97.00 581 ASP A O 1
ATOM 4391 N N . ILE A 1 582 ? 13.113 0.996 -39.180 1.00 96.69 582 ILE A N 1
ATOM 4392 C CA . ILE A 1 582 ? 12.019 0.473 -39.997 1.00 96.69 582 ILE A CA 1
ATOM 4393 C C . ILE A 1 582 ? 10.962 1.564 -40.156 1.00 96.69 582 ILE A C 1
ATOM 4395 O O . ILE A 1 582 ? 10.288 1.927 -39.190 1.00 96.69 582 ILE A O 1
ATOM 4399 N N . SER A 1 583 ? 10.786 2.074 -41.372 1.00 96.06 583 SER A N 1
ATOM 4400 C CA . SER A 1 583 ? 9.869 3.179 -41.687 1.00 96.06 583 SER A CA 1
ATOM 4401 C C . SER A 1 583 ? 8.831 2.787 -42.741 1.00 96.06 583 SER A C 1
ATOM 4403 O O . SER A 1 583 ? 9.083 1.911 -43.569 1.00 96.06 583 SER A O 1
ATOM 4405 N N . ASP A 1 584 ? 7.678 3.462 -42.745 1.00 93.12 584 ASP A N 1
ATOM 4406 C CA . ASP A 1 584 ? 6.671 3.314 -43.806 1.00 93.12 584 ASP A CA 1
ATOM 4407 C C . ASP A 1 584 ? 7.236 3.804 -45.155 1.00 93.12 584 ASP A C 1
ATOM 4409 O O . ASP A 1 584 ? 7.744 4.922 -45.261 1.00 93.12 584 ASP A O 1
ATOM 4413 N N . GLY A 1 585 ? 7.113 2.977 -46.198 1.00 82.44 585 GLY A N 1
ATOM 4414 C CA . GLY A 1 585 ? 7.569 3.307 -47.552 1.00 82.44 585 GLY A CA 1
ATOM 4415 C C . GLY A 1 585 ? 9.087 3.192 -47.773 1.00 82.44 585 GLY A C 1
ATOM 4416 O O . GLY A 1 585 ? 9.837 2.847 -46.859 1.00 82.44 585 GLY A O 1
ATOM 4417 N N . PRO A 1 586 ? 9.562 3.422 -49.014 1.00 70.38 586 PRO A N 1
ATOM 4418 C CA . PRO A 1 586 ? 10.989 3.439 -49.308 1.00 70.38 586 PRO A CA 1
ATOM 4419 C C . PRO A 1 586 ? 11.660 4.551 -48.499 1.00 70.38 586 PRO A C 1
ATOM 4421 O O . PRO A 1 586 ? 11.189 5.688 -48.479 1.00 70.38 586 PRO A O 1
ATOM 4424 N N . THR A 1 587 ? 12.750 4.205 -47.824 1.00 57.72 587 THR A N 1
ATOM 4425 C CA . THR A 1 587 ? 13.555 5.118 -47.013 1.00 57.72 587 THR A CA 1
ATOM 4426 C C . THR A 1 587 ? 13.921 6.357 -47.840 1.00 57.72 587 THR A C 1
ATOM 4428 O O . THR A 1 587 ? 14.395 6.210 -48.972 1.00 57.72 587 THR A O 1
ATOM 4431 N N . PRO A 1 588 ? 13.677 7.584 -47.338 1.00 55.62 588 PRO A N 1
ATOM 4432 C CA . PRO A 1 588 ? 14.104 8.785 -48.040 1.00 55.62 588 PRO A CA 1
ATOM 4433 C C . PRO A 1 588 ? 15.627 8.725 -48.221 1.00 55.62 588 PRO A C 1
ATOM 4435 O O . PRO A 1 588 ? 16.361 8.490 -47.253 1.00 55.62 588 PRO A O 1
ATOM 4438 N N . ARG A 1 589 ? 16.055 8.843 -49.485 1.00 50.53 589 ARG A N 1
ATOM 4439 C CA . ARG A 1 589 ? 17.463 8.817 -49.900 1.00 50.53 589 ARG A CA 1
ATOM 4440 C C . ARG A 1 589 ? 18.245 9.987 -49.328 1.00 50.53 589 ARG A C 1
ATOM 4442 O O . ARG A 1 589 ? 17.668 11.097 -49.278 1.00 50.53 589 ARG A O 1
#

Solvent-accessible surface area (backbone atoms only — not comparable to full-atom values): 29798 Å² total; per-residue (Å²): 109,43,70,58,52,49,49,52,52,50,51,51,51,49,56,48,62,72,67,50,56,73,42,59,47,58,68,16,44,56,36,39,54,23,18,52,28,44,61,67,78,38,66,64,50,36,40,74,67,55,35,46,51,51,24,59,76,26,62,86,42,98,49,58,40,73,46,63,93,62,78,45,75,82,35,40,23,87,86,67,25,36,44,58,66,66,55,61,52,58,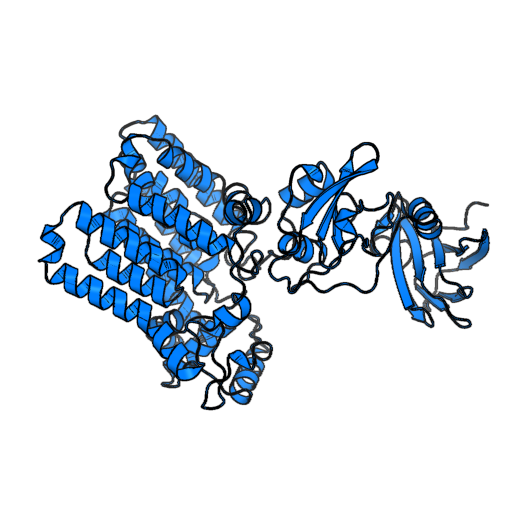22,57,72,17,21,69,32,25,52,54,21,50,76,74,74,41,58,52,44,50,2,38,21,50,45,38,48,52,40,54,51,50,35,51,52,50,38,51,76,71,56,33,19,36,38,39,44,15,55,71,37,25,65,63,57,34,44,38,24,29,36,49,60,62,54,53,38,22,33,29,41,30,41,16,52,71,40,53,91,43,43,65,19,37,32,30,21,10,48,30,6,26,51,40,66,74,38,42,54,45,30,50,41,46,51,52,51,50,40,72,76,39,61,69,47,78,75,33,64,66,40,49,50,21,48,50,50,8,50,51,39,30,44,46,52,27,53,52,28,35,76,42,46,71,31,65,46,58,53,45,83,66,47,78,68,86,50,85,56,50,71,64,44,47,42,31,46,43,65,30,61,47,29,2,41,43,73,63,38,46,44,41,41,50,45,50,51,56,22,68,69,35,75,73,14,65,72,34,85,54,22,60,44,20,52,54,35,36,54,52,44,38,53,57,57,21,44,47,60,68,81,68,61,70,59,30,66,38,42,37,67,71,38,48,63,39,55,31,40,45,45,37,17,20,43,43,53,40,67,47,85,50,66,66,62,52,51,51,22,43,51,30,25,53,50,17,44,55,46,23,64,70,71,27,38,61,88,58,69,69,40,57,45,46,64,34,73,65,34,50,46,39,35,60,79,39,19,79,80,57,80,69,58,66,62,48,49,19,13,25,58,62,60,36,85,62,16,37,32,30,32,42,45,71,76,52,22,27,29,42,24,42,38,31,18,27,22,57,81,39,55,34,90,58,65,61,56,75,78,26,50,38,87,68,16,31,24,40,38,21,38,46,97,88,67,49,72,51,77,45,80,71,46,60,68,90,53,65,79,55,41,73,55,89,59,55,38,73,55,51,45,72,63,32,45,52,52,33,68,73,44,68,69,27,36,53,42,54,82,78,26,58,44,44,80,75,48,75,45,51,51,76,49,74,45,41,22,18,28,88,86,24,32,26,38,36,41,37,31,50,28,33,87,80,12,34,36,32,33,42,36,89,48,49,29,12,38,36,40,38,35,89,90,66,55,67,51,77,47,74,44,75,56,56,96,63,60,50,76,41,82,44,75,59,38,66,52,36,37,37,39,34,34,78,39,76,66,88,128

Radius of gyration: 27.96 Å; Cα contacts (8 Å, |Δi|>4): 1205; chains: 1; bounding box: 61×58×92 Å

Secondary structure (DSSP, 8-state):
-HHHHHHHHHHHHHHHHHH------TTHHHHHHHHHHHTTT--S-B-HHHHHHHHHHHTTSTT----GGG--GGGB-TTSPBPPSS-SHHHHHHHHHHHHHHHTT--THHHHHHHHHHHHHHHHHHHHHTT--HHHHHHHTSGGGGGTTS-SHHHHHHHHHHHHHHHTTSTHHHHHHHHHHHH-GGGHHHHHHHHHHHHHH-GGGGG-HHHHHHHHHHHHHHHHHHHHHHHHHSSS-TTHHHH-S--PPPHHHHHHHHH-TTT-HHHH-HHHHHHHHHHHH-TTGGGSTTHHHHHHHHHHHHHHHTT-S-SS-SSSSSS-HHHHHHGGGGHHHHHHHHT---HHHHHHHHHHHHHHHHHHHHHS-TTPPP-TTS--HHHHHHHHH-GGG----HHHHHHHHHT-SSPEESEE-TTSSEEEEETTBEETTS--SSPPPGGGGSTT-EEEEEE-TTSPEEEEEEE--SS---EE-S-EE-S--HHHHHHHHHHTTEEESSTT-S-EEEEEEEEEEEEEEEETTS-EEEEEEEEEEEEEEEEE-SS-EEEEEE-TT--EEEEEE---SSPEEEEPPSEEEEEEEEEEBSPP-